Protein 9IZE (pdb70)

Secondary structure (DSSP, 8-state):
--EEE--SSTTTEEE-SSEEEEEEEEESSS--SEEEEEEEETTEEEEEE-EE-SS-SSTT-EEEEEEEE-SSS-SEEEEEEEEE-SS-EEEEETTEEESSPPPGGGSEEEESS--S-TTGGG--EEEE-GGGT---SS--SGGG---EEGGGTEE-EE--TTSPP-STTTTTEE----HHHHHHTHHHHHHHT--EEEEPP-EE-SSSS--S-SEEEEE-GGGTHHHHHHHHHHHHHHTT-EEEEEE--SB--TTSTTT-TT-TTS-SSTT-SS-TTGGGB-B-SSS-B-EETTEEEEEBBBTT-HHHHIIIIISTT-HHHHTTSTTT---EEEETTTTT-BBTTTTBTHHHHHHHHHHHHHHH-TT-EEEE--SS--HHHHHTTSSSEEB-IIIIIHHHHHHHHS--TTS------HHHHHHHHHHHHHTS-HHHHTT-EE-S--TTS--HHHHTGGGGGGHHHHHHHHHHSSSEEEEETTGGGT----STTTT-PPP--SGGGS-HHHHHHHHHHHHHHHH-THHHH-EEEEEEEETTEEEEEEEETTEEEEEEEE-SS-EEEE----GGG--S-EEEEESS-EEETTEEEE-SSEEEEEEE-

Solvent-accessible surface area: 23898 Å² total; per-residue (Å²): 149,27,87,15,28,2,7,12,9,22,58,1,26,126,100,92,165,110,79,0,21,0,7,0,11,0,26,34,162,88,46,3,91,154,4,12,0,41,1,16,54,81,93,117,114,48,77,38,111,15,102,141,43,114,139,47,47,36,122,64,6,21,2,16,78,2,81,4,60,22,82,82,26,106,60,31,11,27,0,0,0,42,0,26,32,113,116,114,78,31,8,15,3,39,59,128,66,40,210,158,78,23,52,99,58,50,16,13,8,3,11,32,89,36,102,15,2,120,27,0,10,60,17,8,0,0,0,0,1,3,0,5,0,2,54,2,146,99,131,18,93,90,51,58,47,84,83,104,12,91,41,40,49,75,75,4,59,58,16,51,65,129,83,116,27,67,72,130,34,29,26,3,16,1,2,4,0,6,0,22,0,0,16,74,60,6,95,33,0,52,112,0,20,5,45,0,0,0,0,0,4,2,9,16,2,18,3,3,41,2,27,5,4,41,40,4,75,116,1,11,64,11,1,17,12,55,54,0,0,73,111,0,8,108,31,0,96,129,82,62,10,58,0,0,1,3,1,5,2,0,4,0,0,3,14,9,46,25,2,5,87,54,93,143,57,84,8,1,0,36,84,42,84,124,10,106,71,71,104,16,6,28,67,34,147,166,71,70,30,68,38,71,113,63,126,49,30,15,1,8,0,11,0,161,15,84,85,0,29,81,41,0,19,45,11,142,73,1,0,0,27,40,0,3,77,79,87,15,21,0,4,0,1,2,4,3,10,0,71,57,4,0,16,30,17,29,52,145,72,11,56,143,0,0,38,14,0,12,129,7,0,45,121,48,59,104,55,0,0,0,0,0,17,5,55,34,54,0,44,115,44,0,35,56,80,7,3,9,0,1,1,11,2,84,2,0,1,7,0,0,1,0,0,0,10,64,14,26,83,71,88,76,126,44,198,18,45,0,77,64,0,5,63,61,1,26,52,6,39,3,7,6,1,7,36,1,16,15,16,3,0,0,3,5,2,0,1,41,2,4,0,1,55,39,36,7,46,110,52,62,57,33,15,54,3,0,0,4,0,2,0,0,4,6,2,0,0,1,2,1,0,0,15,0,3,10,13,52,10,101,54,65,26,66,0,16,71,20,0,24,60,76,103,88,125,38,56,39,119,10,21,66,10,3,34,106,0,6,135,17,4,164,75,13,68,0,0,31,56,0,2,2,49,26,43,49,26,85,81,50,5,0,0,0,0,1,0,40,99,166,59,15,0,1,0,1,0,0,34,13,142,65,45,118,11,110,16,122,141,18,13,1,25,80,41,143,10,45,93,66,89,23,34,71,2,50,46,135,125,31,46,0,64,2,47,50,65,15,9,0,0,8,26,22,174

Nearest PDB structures (foldseek):
  7vt9-assembly1_B  TM=9.942E-01  e=0.000E+00  Escherichia coli K-12
  2d0f-assembly1_A  TM=9.200E-01  e=4.282E-58  Thermoactinomyces vulgaris
  1izj-assembly1_A  TM=9.163E-01  e=3.820E-58  Thermoactinomyces vulgaris
  5zxg-assembly1_B  TM=8.926E-01  e=7.999E-39  Arthrobacter globiformis
  5zxg-assembly1_A  TM=9.063E-01  e=1.967E-37  Arthrobacter globiformis

InterPro domains:
  IPR004185 Glycoside hydrolase, family 13, N-terminal Ig-like domain [PF02903] (4-104)
  IPR004185 Glycoside hydrolase, family 13, N-terminal Ig-like domain [cd02857] (5-97)
  IPR006047 Glycosyl hydrolase family 13, catalytic domain [PF00128] (127-502)
  IPR006047 Glycosyl hydrolase family 13, catalytic domain [SM00642] (127-521)
  IPR013780 Glycosyl hydrolase, all-beta [G3DSA:2.60.40.1180] (524-602)
  IPR017069 Maltodextrin glucosidase [NF008051] (1-604)
  IPR017069 Maltodextrin glucosidase [PIRSF036918] (3-574)
  IPR017853 Glycoside hydrolase superfamily [SSF51445] (117-530)

Organism: NCBI:txid2058152

Sequence (605 aa):
MLKAWHLPVAPFIKEQQERLMITLWLSGDDLPPRVTLRAEEDNEELSLPMHRLRQAPHPGVVAWRGEINLVNGQPRRRYSFKLLWADRQLWFTPQEFNRFPPARLEQFAVDLPDSGPQWVADQVFYQIFPDRFARSQSREAEQDATYYHHAAGHDIVRKAWDEPLTAEAGGSTFYGGDLDGISEKLPYLKQLGVTALYLNPVFVAPSVHKYDTEDYRRVDPQFGGDAALLRLRHNTQKEGMMRLILDGVFNHSGDSHAWFDRHQRGSGGACHNADSPWRDWYNFSPEGVAHDWLGYASLPKLDYRSSTLIDEIYGGEDSVVRHWLKAPWSMDGWRLAVVHMLGEGGGARNNLRHIAGITQAAKLERPDAFVFGEHFGDARQWLQADVEDSAMNYRGFTFPLWGFLANTDISYDPQKIDAQTCMAWMDNYRAGLSHQQQLRMFNQLDSHDTARFKSLLGKDVARLPLAVVWLFSWPGVPCIYYGDEVGVDGNNDPFCRKPFPWDPALQDGDLLDLYKRMSSKLRKAHQALRYGGCQVIYAEDNVVVFVRVYKQQRVLVAINRGEACEVVIEDSPLLDVNGWQLKEGAGALHDGVLTLPAISASVWFSR

B-factor: mean 31.97, std 11.36, range [15.03, 82.4]

Radius of gyration: 25.46 Å; Cα contacts (8 Å, |Δi|>4): 1433; chains: 1; bounding box: 55×77×53 Å

Structure (mmCIF, N/CA/C/O backbone):
data_9IZE
#
_entry.id   9IZE
#
_cell.length_a   75.474
_cell.length_b   75.474
_cell.length_c   400.462
_cell.angle_alpha   90.000
_cell.angle_beta   90.000
_cell.angle_gamma   120.000
#
_symmetry.space_group_name_H-M   'P 65 2 2'
#
loop_
_entity.id
_entity.type
_entity.pdbx_description
1 polymer 'Maltodextrin glucosidase'
2 branched (2~{S},3~{R},4~{S},5~{R},6~{R})-5-[[(1~{S},4~{R},5~{S},6~{S})-3-(hydroxymethyl)-4,5,6-tris(oxidanyl)cyclohex-2-en-1-yl]amino]-6-methyl-oxane-2,3,4-triol-(1-4)-alpha-D-glucopyranose
3 water water
#
loop_
_atom_site.group_PDB
_atom_site.id
_atom_site.type_symbol
_atom_site.label_atom_id
_atom_site.label_alt_id
_atom_site.label_comp_id
_atom_site.label_asym_id
_atom_site.label_entity_id
_atom_site.label_seq_id
_atom_site.pdbx_PDB_ins_code
_atom_site.Cartn_x
_atom_site.Cartn_y
_atom_site.Cartn_z
_atom_site.occupancy
_atom_site.B_iso_or_equiv
_atom_site.auth_seq_id
_atom_site.auth_comp_id
_atom_site.auth_asym_id
_atom_site.auth_atom_id
_atom_site.pdbx_PDB_model_num
ATOM 1 N N . MET A 1 1 ? 17.81100 2.49600 26.04300 1.000 63.36000 1 MET A N 1
ATOM 2 C CA . MET A 1 1 ? 17.96300 3.81300 25.42800 1.000 58.39000 1 MET A CA 1
ATOM 3 C C . MET A 1 1 ? 19.09900 3.80800 24.40600 1.000 51.87000 1 MET A C 1
ATOM 4 O O . MET A 1 1 ? 18.88300 3.89900 23.19300 1.000 55.07000 1 MET A O 1
ATOM 6 N N . LEU A 1 2 ? 20.31200 3.70200 24.93200 1.000 46.19000 2 LEU A N 1
ATOM 7 C CA . LEU A 1 2 ? 21.51900 3.65200 24.12800 1.000 37.52000 2 LEU A CA 1
ATOM 8 C C . LEU A 1 2 ? 21.57400 2.35800 23.32400 1.000 31.96000 2 LEU A C 1
ATOM 9 O O . LEU A 1 2 ? 21.03400 1.33000 23.73400 1.000 31.85000 2 LEU A O 1
ATOM 14 N N . LYS A 1 3 ? 22.23800 2.41200 22.16900 1.000 30.31000 3 LYS A N 1
ATOM 15 C CA . LYS A 1 3 ? 22.47000 1.23300 21.34400 1.000 30.96000 3 LYS A CA 1
ATOM 16 C C . LYS A 1 3 ? 23.96000 1.09200 21.06300 1.000 26.65000 3 LYS A C 1
ATOM 17 O O . LYS A 1 3 ? 24.68800 2.08200 20.95400 1.000 29.41000 3 LYS A O 1
ATOM 23 N N . ALA A 1 4 ? 24.41500 -0.15600 20.95000 1.000 26.12000 4 ALA A N 1
ATOM 24 C CA . ALA A 1 4 ? 25.81600 -0.43700 20.66700 1.000 26.90000 4 ALA A CA 1
ATOM 25 C C . ALA A 1 4 ? 25.91300 -1.62300 19.71800 1.000 26.53000 4 ALA A C 1
ATOM 26 O O . ALA A 1 4 ? 25.05500 -2.51300 19.72900 1.000 26.14000 4 ALA A O 1
ATOM 28 N N . TRP A 1 5 ? 26.96700 -1.62400 18.89400 1.000 24.25000 5 TRP A N 1
ATOM 29 C CA . TRP A 1 5 ? 27.25900 -2.74000 18.00800 1.000 21.89000 5 TRP A CA 1
ATOM 30 C C . TRP A 1 5 ? 28.75300 -3.02200 18.00400 1.000 24.36000 5 TRP A C 1
ATOM 31 O O . T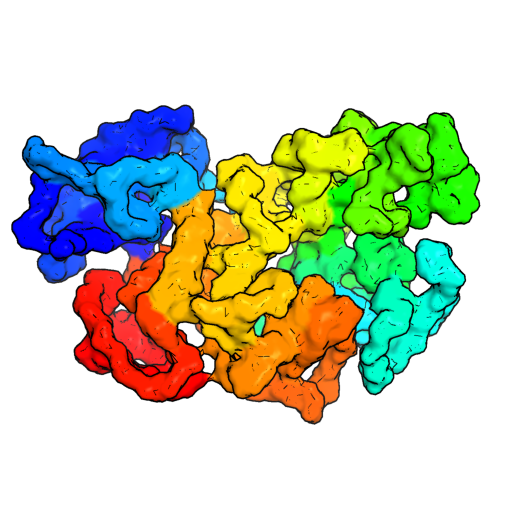RP A 1 5 ? 29.57600 -2.10500 17.92700 1.000 25.58000 5 TRP A O 1
ATOM 42 N N . HIS A 1 6 ? 29.09700 -4.30400 18.05800 1.000 21.92000 6 HIS A N 1
ATOM 43 C CA . HIS A 1 6 ? 30.46100 -4.73900 17.81300 1.000 20.27000 6 HIS A CA 1
ATOM 44 C C . HIS A 1 6 ? 30.45300 -6.24200 17.59400 1.000 23.18000 6 HIS A C 1
ATOM 45 O O . HIS A 1 6 ? 29.76700 -6.97000 18.31900 1.000 20.64000 6 HIS A O 1
ATOM 52 N N . LEU A 1 7 ? 31.22700 -6.69100 16.59900 1.000 22.77000 7 LEU A N 1
ATOM 53 C CA . LEU A 1 7 ? 31.48400 -8.09900 16.35000 1.000 20.46000 7 LEU A CA 1
ATOM 54 C C . LEU A 1 7 ? 32.97800 -8.26800 16.13100 1.000 20.97000 7 LEU A C 1
ATOM 55 O O . LEU A 1 7 ? 33.61800 -7.38000 15.56300 1.000 23.58000 7 LEU A O 1
ATOM 60 N N . PRO A 1 8 ? 33.56800 -9.38800 16.57700 1.000 22.54000 8 PRO A N 1
ATOM 61 C CA . PRO A 1 8 ? 35.02000 -9.57300 16.51500 1.000 22.77000 8 PRO A CA 1
ATOM 62 C C . PRO A 1 8 ? 35.55700 -9.90100 15.12100 1.000 24.06000 8 PRO A C 1
ATOM 63 O O . PRO A 1 8 ? 36.32600 -10.84100 14.92700 1.000 23.78000 8 PRO A O 1
ATOM 67 N N . VAL A 1 9 ? 35.16100 -9.09100 14.13800 1.000 23.99000 9 VAL A N 1
ATOM 68 C CA . VAL A 1 9 ? 35.46100 -9.36300 12.73600 1.000 24.05000 9 VAL A CA 1
ATOM 69 C C . VAL A 1 9 ? 35.45400 -8.02900 12.00000 1.000 27.46000 9 VAL A C 1
ATOM 70 O O . VAL A 1 9 ? 34.92500 -7.03000 12.49800 1.000 26.17000 9 VAL A O 1
ATOM 74 N N . ALA A 1 10 ? 36.06600 -7.99700 10.81300 1.000 25.26000 10 ALA A N 1
ATOM 75 C CA . ALA A 1 10 ? 35.87700 -6.83400 9.95700 1.000 23.54000 10 ALA A CA 1
ATOM 76 C C . ALA A 1 10 ? 34.38800 -6.67000 9.66600 1.000 23.45000 10 ALA A C 1
ATOM 77 O O . ALA A 1 10 ? 33.68600 -7.66300 9.43400 1.000 25.41000 10 ALA A O 1
ATOM 79 N N . PRO A 1 11 ? 33.87100 -5.44000 9.63300 1.000 22.48000 11 PRO A N 1
ATOM 80 C CA . PRO A 1 11 ? 34.57800 -4.15300 9.61700 1.000 27.20000 11 PRO A CA 1
ATOM 81 C C . PRO A 1 11 ? 34.95200 -3.61300 10.99100 1.000 30.47000 11 PRO A C 1
ATOM 82 O O . PRO A 1 11 ? 35.44900 -2.48900 11.08400 1.000 26.34000 11 PRO A O 1
ATOM 86 N N . PHE A 1 12 ? 34.73300 -4.36300 12.06800 1.000 26.95000 12 PHE A N 1
ATOM 87 C CA . PHE A 1 12 ? 34.95100 -3.81000 13.40200 1.000 26.51000 12 PHE A CA 1
ATOM 88 C C . PHE A 1 12 ? 36.37700 -3.95600 13.89800 1.000 29.57000 12 PHE A C 1
ATOM 89 O O . PHE A 1 12 ? 36.77000 -3.23500 14.82400 1.000 33.24000 12 PHE A O 1
ATOM 97 N N . ILE A 1 13 ? 37.14800 -4.88100 13.34500 1.000 24.89000 13 ILE A N 1
ATOM 98 C CA . ILE A 1 13 ? 38.53100 -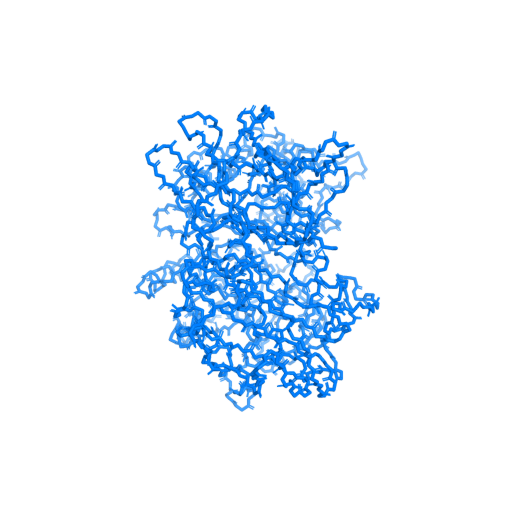5.06800 13.74900 1.000 30.10000 13 ILE A CA 1
ATOM 99 C C . ILE A 1 13 ? 39.38900 -5.08600 12.49600 1.000 30.00000 13 ILE A C 1
ATOM 100 O O . ILE A 1 13 ? 38.93400 -5.47700 11.41500 1.000 31.92000 13 ILE A O 1
ATOM 105 N N . LYS A 1 14 ? 40.64600 -4.67300 12.64600 1.000 28.41000 14 LYS A N 1
ATOM 106 C CA . LYS A 1 14 ? 41.58000 -4.72300 11.52900 1.000 32.36000 14 LYS A CA 1
ATOM 107 C C . LYS A 1 14 ? 42.99800 -4.75300 12.07500 1.000 35.85000 14 LYS A C 1
ATOM 108 O O . LYS A 1 14 ? 43.35200 -3.93400 12.92900 1.000 32.95000 14 LYS A O 1
ATOM 114 N N . GLU A 1 15 ? 43.79600 -5.70100 11.59200 1.000 31.16000 15 GLU A N 1
ATOM 115 C CA . GLU A 1 15 ? 45.19500 -5.82100 11.98000 1.000 35.04000 15 GLU A CA 1
ATOM 116 C C . GLU A 1 15 ? 46.05600 -4.98300 11.04700 1.000 42.58000 15 GLU A C 1
ATOM 117 O O . GLU A 1 15 ? 45.91400 -5.06600 9.82700 1.000 40.49000 15 GLU A O 1
ATOM 123 N N . GLN A 1 16 ? 46.95500 -4.18300 11.62000 1.000 47.15000 16 GLN A N 1
ATOM 124 C CA . GLN A 1 16 ? 47.67600 -3.18600 10.83300 1.000 46.25000 16 GLN A CA 1
ATOM 125 C C . GLN A 1 16 ? 48.95200 -2.82400 11.59200 1.000 50.82000 16 GLN A C 1
ATOM 126 O O . GLN A 1 16 ? 48.89000 -2.09500 12.58600 1.000 50.22000 16 GLN A O 1
ATOM 132 N N . GLN A 1 17 ? 50.09000 -3.34200 11.12000 1.000 49.32000 17 GLN A N 1
ATOM 133 C CA . GLN A 1 17 ? 51.41700 -3.03200 11.66300 1.000 51.69000 17 GLN A CA 1
ATOM 134 C C . GLN A 1 17 ? 51.48400 -3.31500 13.17000 1.000 52.13000 17 GLN A C 1
ATOM 135 O O . GLN A 1 17 ? 51.60400 -2.41300 14.00600 1.000 49.50000 17 GLN A O 1
ATOM 141 N N . GLU A 1 18 ? 51.40700 -4.60700 13.49100 1.000 48.00000 18 GLU A N 1
ATOM 142 C CA . GLU A 1 18 ? 51.50200 -5.10200 14.86400 1.000 46.72000 18 GLU A CA 1
ATOM 143 C C . GLU A 1 18 ? 50.46300 -4.47200 15.79200 1.000 41.26000 18 GLU A C 1
ATOM 144 O O . GLU A 1 18 ? 50.66200 -4.42400 17.01200 1.000 38.87000 18 GLU A O 1
ATOM 150 N N . ARG A 1 19 ? 49.35600 -3.98100 15.23700 1.000 37.73000 19 ARG A N 1
ATOM 151 C CA . ARG A 1 19 ? 48.28600 -3.36500 16.00600 1.000 40.30000 19 ARG A CA 1
ATOM 152 C C . ARG A 1 19 ? 46.94600 -3.95100 15.59300 1.000 37.51000 19 ARG A C 1
ATOM 153 O O . ARG A 1 19 ? 46.67800 -4.14200 14.40000 1.000 33.45000 19 ARG A O 1
ATOM 161 N N . LEU A 1 20 ? 46.10200 -4.22400 16.58500 1.000 32.15000 20 LEU A N 1
ATOM 162 C CA . LEU A 1 20 ? 44.72200 -4.63500 16.35800 1.000 33.73000 20 LEU A CA 1
ATOM 163 C C . LEU A 1 20 ? 43.81200 -3.43400 16.60600 1.000 32.14000 20 LEU A C 1
ATOM 164 O O . LEU A 1 20 ? 43.58500 -3.04400 17.75600 1.000 28.09000 20 LEU A O 1
ATOM 169 N N . MET A 1 21 ? 43.28800 -2.84500 15.53100 1.000 24.58000 21 MET A N 1
ATOM 170 C CA . MET A 1 21 ? 42.34500 -1.74100 15.65800 1.000 29.72000 21 MET A CA 1
ATOM 171 C C . MET A 1 21 ? 40.95400 -2.26800 15.96400 1.000 29.92000 21 MET A C 1
ATOM 172 O O . MET A 1 21 ? 40.45500 -3.15700 15.27100 1.000 27.57000 21 MET A O 1
ATOM 177 N N . ILE A 1 22 ? 40.32000 -1.69000 16.98100 1.000 29.25000 22 ILE A N 1
ATOM 178 C CA . ILE A 1 22 ? 39.02000 -2.12700 17.47300 1.000 26.02000 22 ILE A CA 1
ATOM 179 C C . ILE A 1 22 ? 38.05700 -0.95600 17.38600 1.000 27.82000 22 ILE A C 1
ATOM 180 O O . ILE A 1 22 ? 38.29700 0.09700 17.99400 1.000 27.85000 22 ILE A O 1
ATOM 185 N N . THR A 1 23 ? 36.94300 -1.15600 16.69300 1.000 22.11000 23 THR A N 1
ATOM 186 C CA . THR A 1 23 ? 35.95000 -0.11300 16.50900 1.000 25.20000 23 THR A CA 1
ATOM 187 C C . THR A 1 23 ? 34.65000 -0.52000 17.17700 1.000 25.32000 23 THR A C 1
ATOM 188 O O . THR A 1 23 ? 34.22500 -1.67800 17.08800 1.000 26.51000 23 THR A O 1
ATOM 192 N N . LEU A 1 24 ? 34.02800 0.44300 17.84400 1.000 22.82000 24 LEU A N 1
ATOM 193 C CA . LEU A 1 24 ? 32.73300 0.28200 18.47900 1.000 20.18000 24 LEU A CA 1
ATOM 194 C C . LEU A 1 24 ? 31.76700 1.28600 17.87700 1.000 23.74000 24 LEU A C 1
ATOM 195 O O . LEU A 1 24 ? 32.13400 2.43600 17.63300 1.000 28.95000 24 LEU A O 1
ATOM 200 N N . TRP A 1 25 ? 30.52700 0.85800 17.67100 1.000 28.59000 25 TRP A N 1
ATOM 201 C CA . TRP A 1 25 ? 29.45600 1.71100 17.17400 1.000 32.76000 25 TRP A CA 1
ATOM 202 C C . TRP A 1 25 ? 28.48800 2.00600 18.30800 1.000 30.17000 25 TRP A C 1
ATOM 203 O O . TRP A 1 25 ? 28.06500 1.08800 19.01900 1.000 30.15000 25 TRP A O 1
ATOM 214 N N . LEU A 1 26 ? 28.11000 3.27500 18.45000 1.000 29.55000 26 LEU A N 1
ATOM 215 C CA . LEU A 1 26 ? 27.13400 3.70000 19.44400 1.000 29.60000 26 LEU A CA 1
ATOM 216 C C . LEU A 1 26 ? 26.07300 4.56700 18.78800 1.000 31.46000 26 LEU A C 1
ATOM 217 O O . LEU A 1 26 ? 26.35100 5.27100 17.81500 1.000 37.84000 26 LEU A O 1
ATOM 222 N N . SER A 1 27 ? 24.86500 4.53800 19.34800 1.000 30.46000 27 SER A N 1
ATOM 223 C CA . SER A 1 27 ? 23.80500 5.42600 18.89000 1.000 35.56000 27 SER A CA 1
ATOM 224 C C . SER A 1 27 ? 22.85100 5.73100 20.03500 1.000 39.07000 27 SER A C 1
ATOM 225 O O . SER A 1 27 ? 22.46500 4.83400 20.78800 1.000 37.71000 27 SER A O 1
ATOM 228 N N . GLY A 1 28 ? 22.46000 6.99200 20.14300 1.000 37.41000 28 GLY A N 1
ATOM 229 C CA . GLY A 1 28 ? 21.49700 7.41200 21.14300 1.000 37.95000 28 GLY A CA 1
ATOM 230 C C . GLY A 1 28 ? 21.68500 8.87600 21.48900 1.000 33.61000 28 GLY A C 1
ATOM 231 O O . GLY A 1 28 ? 22.59000 9.55100 21.00100 1.000 38.35000 28 GLY A O 1
ATOM 232 N N . ASP A 1 29 ? 20.80000 9.35600 22.35700 1.000 38.23000 29 ASP A N 1
ATOM 233 C CA . ASP A 1 29 ? 20.79800 10.76400 22.72700 1.000 46.66000 29 ASP A CA 1
ATOM 234 C C . ASP A 1 29 ? 21.70900 11.08600 23.90200 1.000 45.69000 29 ASP A C 1
ATOM 235 O O . ASP A 1 29 ? 22.09300 12.25200 24.06400 1.000 48.01000 29 ASP A O 1
ATOM 240 N N . ASP A 1 30 ? 22.07800 10.09500 24.71100 1.000 43.41000 30 ASP A N 1
ATOM 241 C CA . ASP A 1 30 ? 22.94500 10.36700 25.85200 1.000 42.25000 30 ASP A CA 1
ATOM 242 C C . ASP A 1 30 ? 24.26800 9.62000 25.71800 1.000 42.20000 30 ASP A C 1
ATOM 243 O O . ASP A 1 30 ? 24.58000 8.74400 26.53100 1.000 35.53000 30 ASP A O 1
ATOM 248 N N . LEU A 1 31 ? 25.05300 9.96400 24.70600 1.000 35.12000 31 LEU A N 1
ATOM 249 C CA . LEU A 1 31 ? 26.23800 9.17700 24.39400 1.000 38.64000 31 LEU A CA 1
ATOM 250 C C . LEU A 1 31 ? 27.36000 9.46700 25.38900 1.000 39.31000 31 LEU A C 1
ATOM 251 O O . LEU A 1 31 ? 27.57000 10.62000 25.77200 1.000 38.76000 31 LEU A O 1
ATOM 256 N N . PRO A 1 32 ? 28.11000 8.44900 25.79700 1.000 37.51000 32 PRO A N 1
ATOM 257 C CA . PRO A 1 32 ? 29.18200 8.66300 26.77100 1.000 36.23000 32 PRO A CA 1
ATOM 258 C C . PRO A 1 32 ? 30.27300 9.53400 26.18100 1.000 35.65000 32 PRO A C 1
ATOM 259 O O . PRO A 1 32 ? 30.69800 9.32400 25.03200 1.000 30.28000 32 PRO A O 1
ATOM 263 N N . PRO A 1 33 ? 30.74600 10.53900 26.92600 1.000 32.75000 33 PRO A N 1
ATOM 264 C CA . PRO A 1 33 ? 31.82500 11.39400 26.40400 1.000 32.51000 33 PRO A CA 1
ATOM 265 C C . PRO A 1 33 ? 33.17500 10.70200 26.32700 1.000 28.62000 33 PRO A C 1
ATOM 266 O O . PRO A 1 33 ? 34.08100 11.22400 25.66800 1.000 30.37000 33 PRO A O 1
ATOM 270 N N . ARG A 1 34 ? 33.34500 9.54900 26.97000 1.000 28.53000 34 ARG A N 1
ATOM 271 C CA . ARG A 1 34 ? 34.58100 8.78600 26.89900 1.000 31.54000 34 ARG A CA 1
ATOM 272 C C . ARG A 1 34 ? 34.22900 7.30800 26.79800 1.000 25.39000 34 ARG A C 1
ATOM 273 O O . ARG A 1 34 ? 33.18700 6.87100 27.28900 1.000 25.24000 34 ARG A O 1
ATOM 281 N N . VAL A 1 35 ? 35.10200 6.54300 26.15400 1.000 24.87000 35 VAL A N 1
ATOM 282 C CA . VAL A 1 35 ? 34.95400 5.09400 26.08700 1.000 27.34000 35 VAL A CA 1
ATOM 283 C C . VAL A 1 35 ? 36.32900 4.47700 26.26100 1.000 23.52000 35 VAL A C 1
ATOM 284 O O . VAL A 1 35 ? 37.27300 4.84800 25.55800 1.000 27.76000 35 VAL A O 1
ATOM 288 N N . THR A 1 36 ? 36.44600 3.55200 27.21400 1.000 25.92000 36 THR A N 1
ATOM 289 C CA . THR A 1 36 ? 37.67600 2.80700 27.42800 1.000 23.29000 36 THR A CA 1
ATOM 290 C C . THR A 1 36 ? 37.57900 1.43800 26.77400 1.000 21.67000 36 THR A C 1
ATOM 291 O O . THR A 1 36 ? 36.61300 0.70300 27.01000 1.000 24.99000 36 THR A O 1
ATOM 295 N N . LEU A 1 37 ? 38.59800 1.09300 25.99200 1.000 22.71000 37 LEU A N 1
ATOM 296 C CA . LEU A 1 37 ? 38.79900 -0.26900 25.51300 1.000 24.60000 37 LEU A CA 1
ATOM 297 C C . LEU A 1 37 ? 39.47200 -1.06300 26.62300 1.000 23.02000 37 LEU A C 1
ATOM 298 O O . LEU A 1 37 ? 40.65900 -0.86400 26.90600 1.000 24.96000 37 LEU A O 1
ATOM 303 N N . ARG A 1 38 ? 38.71400 -1.92900 27.28000 1.000 25.02000 38 ARG A N 1
ATOM 304 C CA . ARG A 1 38 ? 39.29000 -2.81400 28.29000 1.000 23.44000 38 ARG A CA 1
ATOM 305 C C . ARG A 1 38 ? 39.90300 -4.00400 27.56800 1.000 27.34000 38 ARG A C 1
ATOM 306 O O . ARG A 1 38 ? 39.19400 -4.79800 26.93800 1.000 29.66000 38 ARG A O 1
ATOM 314 N N . ALA A 1 39 ? 41.21200 -4.10500 27.60600 1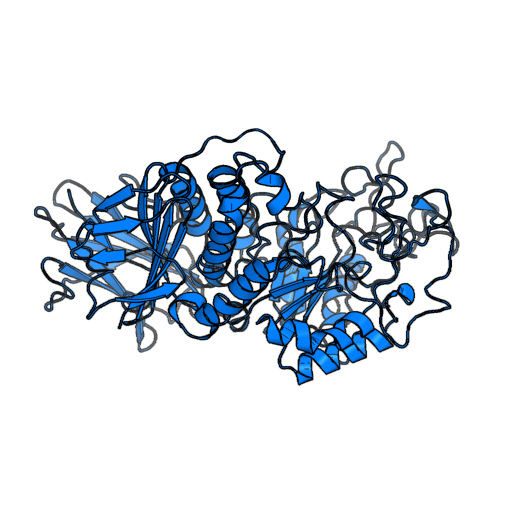.000 22.44000 39 ALA A N 1
ATOM 315 C CA . ALA A 1 39 ? 41.89800 -5.18700 26.93700 1.000 26.54000 39 ALA A CA 1
ATOM 316 C C . ALA A 1 39 ? 42.73700 -5.90100 27.97600 1.000 27.11000 39 ALA A C 1
ATOM 317 O O . ALA A 1 39 ? 42.59900 -5.67300 29.18500 1.000 31.15000 39 ALA A O 1
ATOM 319 N N . GLU A 1 40 ? 43.60000 -6.78000 27.50300 1.000 25.99000 40 GLU A N 1
ATOM 320 C CA . GLU A 1 40 ? 44.33600 -7.65800 28.39000 1.000 23.94000 40 GLU A CA 1
ATOM 321 C C . GLU A 1 40 ? 45.67100 -7.96200 27.74200 1.000 29.57000 40 GLU A C 1
ATOM 322 O O . GLU A 1 40 ? 45.73400 -8.15200 26.52400 1.000 27.37000 40 GLU A O 1
ATOM 328 N N . GLU A 1 41 ? 46.73300 -7.97500 28.54300 1.000 23.26000 41 GLU A N 1
ATOM 329 C CA . GLU A 1 41 ? 48.04700 -8.39600 28.06700 1.000 28.60000 41 GLU A CA 1
ATOM 330 C C . GLU A 1 41 ? 48.69300 -9.26800 29.12500 1.000 28.44000 41 GLU A C 1
ATOM 331 O O . GLU A 1 41 ? 48.93700 -8.81100 30.24800 1.000 26.69000 41 GLU A O 1
ATOM 337 N N . ASP A 1 42 ? 48.98200 -10.51200 28.75200 1.000 29.32000 42 ASP A N 1
ATOM 338 C CA . ASP A 1 42 ? 49.47200 -11.51600 29.69300 1.000 32.52000 42 ASP A CA 1
ATOM 339 C C . ASP A 1 42 ? 48.62100 -11.52600 30.95800 1.000 28.39000 42 ASP A C 1
ATOM 340 O O . ASP A 1 42 ? 49.13100 -11.56600 32.08300 1.000 26.95000 42 ASP A O 1
ATOM 345 N N . ASN A 1 43 ? 47.30300 -11.46800 30.76100 1.000 25.43000 43 ASN A N 1
ATOM 346 C CA . ASN A 1 43 ? 46.25800 -11.55200 31.78600 1.000 27.25000 43 ASN A CA 1
ATOM 347 C C . ASN A 1 43 ? 46.12500 -10.26700 32.61300 1.000 24.87000 43 ASN A C 1
ATOM 348 O O . ASN A 1 43 ? 45.19500 -10.17400 33.42800 1.000 26.65000 43 ASN A O 1
ATOM 353 N N . GLU A 1 44 ? 46.98500 -9.26600 32.41500 1.000 23.34000 44 GLU A N 1
ATOM 354 C CA . GLU A 1 44 ? 46.83400 -7.97900 33.08600 1.000 25.60000 44 GLU A CA 1
ATOM 355 C C . GLU A 1 44 ? 45.78400 -7.13100 32.37600 1.000 25.71000 44 GLU A C 1
ATOM 356 O O . GLU A 1 44 ? 45.85000 -6.93700 31.15200 1.000 24.65000 44 GLU A O 1
ATOM 362 N N . GLU A 1 45 ? 44.80400 -6.64000 33.13900 1.000 23.11000 45 GLU A N 1
ATOM 363 C CA . GLU A 1 45 ? 43.77400 -5.77400 32.57300 1.000 23.35000 45 GLU A CA 1
ATOM 364 C C . GLU A 1 45 ? 44.36400 -4.42400 32.16200 1.000 29.47000 45 GLU A C 1
ATOM 365 O O . GLU A 1 45 ? 45.12300 -3.80000 32.91500 1.000 24.10000 45 GLU A O 1
ATOM 371 N N . LEU A 1 46 ? 43.99700 -3.97000 30.96700 1.000 28.28000 46 LEU A N 1
ATOM 372 C CA . LEU A 1 46 ? 44.50400 -2.73900 30.37500 1.000 25.96000 46 LEU A CA 1
ATOM 373 C C . LEU A 1 46 ? 43.35200 -1.77600 30.14500 1.000 25.76000 46 LEU A C 1
ATOM 374 O O . LEU A 1 46 ? 42.25500 -2.19200 29.76700 1.000 26.29000 46 LEU A O 1
ATOM 379 N N . SER A 1 47 ? 43.59800 -0.48700 30.37400 1.000 24.94000 47 SER A N 1
ATOM 380 C CA . SER A 1 47 ? 42.64800 0.57300 30.04600 1.000 22.22000 47 SER A CA 1
ATOM 381 C C . SER A 1 47 ? 43.21400 1.33400 28.85600 1.000 29.64000 47 SER A C 1
ATOM 382 O O . SER A 1 47 ? 44.08900 2.18500 29.01400 1.000 32.59000 47 SER A O 1
ATOM 385 N N . LEU A 1 48 ? 42.73700 1.00700 27.67300 1.000 28.59000 48 LEU A N 1
ATOM 386 C CA . LEU A 1 48 ? 43.21200 1.66100 26.45700 1.000 25.79000 48 LEU A CA 1
ATOM 387 C C . LEU A 1 48 ? 42.24000 2.75000 26.04400 1.000 30.63000 48 LEU A C 1
ATOM 388 O O . LEU A 1 48 ? 41.03000 2.49500 25.96100 1.000 29.91000 48 LEU A O 1
ATOM 393 N N . PRO A 1 49 ? 42.71200 3.96500 25.78800 1.000 30.72000 49 PRO A N 1
ATOM 394 C CA . PRO A 1 49 ? 41.79200 5.03400 25.39500 1.000 32.28000 49 PRO A CA 1
ATOM 395 C C . PRO A 1 49 ? 41.26400 4.80800 23.98600 1.000 28.60000 49 PRO A C 1
ATOM 396 O O . PRO A 1 49 ? 41.97500 4.30400 23.10800 1.000 36.50000 49 PRO A O 1
ATOM 400 N N . MET A 1 50 ? 40.00400 5.18100 23.77900 1.000 26.15000 50 MET A N 1
ATOM 401 C CA . MET A 1 50 ? 39.38300 5.18000 22.46100 1.000 29.26000 50 MET A CA 1
ATOM 402 C C . MET A 1 50 ? 39.08800 6.61400 22.03700 1.000 36.97000 50 MET A C 1
ATOM 403 O O . MET A 1 50 ? 38.75100 7.46500 22.86400 1.000 32.28000 50 MET A O 1
ATOM 408 N N . HIS A 1 51 ? 39.20600 6.88100 20.73500 1.000 34.07000 51 HIS A N 1
ATOM 409 C CA . HIS A 1 51 ? 38.91500 8.21000 20.22700 1.000 37.61000 51 HIS A CA 1
ATOM 410 C C . HIS A 1 51 ? 37.72700 8.16700 19.27600 1.000 33.79000 51 HIS A C 1
ATOM 411 O O . HIS A 1 51 ? 37.50500 7.18300 18.56300 1.000 34.60000 51 HIS A O 1
ATOM 418 N N . ARG A 1 52 ? 36.95200 9.24300 19.30300 1.000 31.39000 52 ARG A N 1
ATOM 419 C CA . ARG A 1 52 ? 35.79600 9.38100 18.43200 1.000 36.95000 52 ARG A CA 1
ATOM 420 C C . ARG A 1 52 ? 36.25900 9.57500 16.99500 1.000 37.92000 52 ARG A C 1
ATOM 421 O O . ARG A 1 52 ? 37.11600 10.42200 16.72200 1.000 37.46000 52 ARG A O 1
ATOM 429 N N . LEU A 1 53 ? 35.71200 8.78200 16.07900 1.000 40.83000 53 LEU A N 1
ATOM 430 C CA . LEU A 1 53 ? 36.06000 8.92300 14.67200 1.000 36.02000 53 LEU A CA 1
ATOM 431 C C . LEU A 1 53 ? 35.23900 10.03600 14.03800 1.000 37.79000 53 LEU A C 1
ATOM 432 O O . LEU A 1 53 ? 34.06800 10.24600 14.37300 1.000 38.19000 53 LEU A O 1
ATOM 437 N N . ARG A 1 54 ? 35.87100 10.75500 13.10700 1.000 51.29000 54 ARG A N 1
ATOM 438 C CA . ARG A 1 54 ? 35.19500 11.86100 12.43400 1.000 48.10000 54 ARG A CA 1
ATOM 439 C C . ARG A 1 54 ? 34.03300 11.35700 11.58400 1.000 44.48000 54 ARG A C 1
ATOM 440 O O . ARG A 1 54 ? 32.90200 11.83900 11.71100 1.000 45.55000 54 ARG A O 1
ATOM 442 N N . GLN A 1 55 ? 34.29000 10.36500 10.73200 1.000 44.53000 55 GLN A N 1
ATOM 443 C CA . GLN A 1 55 ? 33.28900 9.86200 9.79600 1.000 47.46000 55 GLN A CA 1
ATOM 444 C C . GLN A 1 55 ? 32.30200 8.93900 10.50100 1.000 42.27000 55 GLN A C 1
ATOM 445 O O . GLN A 1 55 ? 32.70100 7.92600 11.08500 1.000 41.72000 55 GLN A O 1
ATOM 451 N N . ALA A 1 56 ? 31.02000 9.27400 10.42800 1.000 35.56000 56 ALA A N 1
ATOM 452 C CA . ALA A 1 56 ? 29.97800 8.36900 10.90400 1.000 35.29000 56 ALA A CA 1
ATOM 453 C C . ALA A 1 56 ? 29.90500 7.14400 9.99900 1.000 45.93000 56 ALA A C 1
ATOM 454 O O . ALA A 1 56 ? 29.62500 7.29000 8.80000 1.000 43.70000 56 ALA A O 1
ATOM 456 N N . PRO A 1 57 ? 30.13500 5.93000 10.51200 1.000 42.95000 57 PRO A N 1
ATOM 457 C CA . PRO A 1 57 ? 30.06700 4.75500 9.62800 1.000 43.87000 57 PRO A CA 1
ATOM 458 C C . PRO A 1 57 ? 28.69200 4.55900 9.01700 1.000 38.36000 57 PRO A C 1
ATOM 459 O O . PRO A 1 57 ? 28.59400 4.08400 7.88100 1.000 44.65000 57 PRO A O 1
ATOM 463 N N . HIS A 1 58 ? 27.63400 4.91700 9.73500 1.000 37.27000 58 HIS A N 1
ATOM 464 C CA . HIS A 1 58 ? 26.26800 4.82400 9.24600 1.000 38.49000 58 HIS A CA 1
ATOM 465 C C . HIS A 1 58 ? 25.47300 5.96000 9.86500 1.000 47.78000 58 HIS A C 1
ATOM 466 O O . HIS A 1 58 ? 25.91000 6.55600 10.85900 1.000 41.78000 58 HIS A O 1
ATOM 473 N N . PRO A 1 59 ? 24.33200 6.32200 9.28200 1.000 46.54000 59 PRO A N 1
ATOM 474 C CA . PRO A 1 59 ? 23.55300 7.44500 9.81600 1.000 48.73000 59 PRO A CA 1
ATOM 475 C C . PRO A 1 59 ? 23.22500 7.27600 11.29100 1.000 45.74000 59 PRO A C 1
ATOM 476 O O . PRO A 1 59 ? 22.80100 6.20600 11.73200 1.000 46.78000 59 PRO A O 1
ATOM 480 N N . GLY A 1 60 ? 23.41400 8.35400 12.05300 1.000 50.06000 60 GLY A N 1
ATOM 481 C CA . GLY A 1 60 ? 23.07600 8.37100 13.46300 1.000 42.99000 60 GLY A CA 1
ATOM 482 C C . GLY A 1 60 ? 23.93500 7.49500 14.34500 1.000 39.32000 60 GLY A C 1
ATOM 483 O O . GLY A 1 60 ? 23.57600 7.26200 15.50400 1.000 41.84000 60 GLY A O 1
ATOM 484 N N . VAL A 1 61 ? 25.06200 7.00500 13.84200 1.000 41.12000 61 VAL A N 1
ATOM 485 C CA . VAL A 1 61 ? 25.92700 6.10200 14.58700 1.000 44.45000 61 VAL A CA 1
ATOM 486 C C . VAL A 1 61 ? 27.29200 6.75300 14.73800 1.000 41.99000 61 VAL A C 1
ATOM 487 O O . VAL A 1 61 ? 27.85700 7.26900 13.76500 1.000 35.40000 61 VAL A O 1
ATOM 491 N N . VAL A 1 62 ? 27.80300 6.74900 15.96900 1.000 36.08000 62 VAL A N 1
ATOM 492 C CA . VAL A 1 62 ? 29.12100 7.26800 16.29800 1.000 30.86000 62 VAL A CA 1
ATOM 493 C C . VAL A 1 62 ? 30.07400 6.09300 16.43200 1.000 33.93000 62 VAL A C 1
ATOM 494 O O . VAL A 1 62 ? 29.71000 5.04500 16.98200 1.000 35.03000 62 VAL A O 1
ATOM 498 N N . ALA A 1 63 ? 31.29400 6.26000 15.93800 1.000 31.93000 63 ALA A N 1
ATOM 499 C CA . ALA A 1 63 ? 32.29900 5.21000 15.97400 1.000 36.55000 63 ALA A CA 1
ATOM 500 C C . ALA A 1 63 ? 33.44900 5.60900 16.88800 1.000 37.78000 63 ALA A C 1
ATOM 501 O O . ALA A 1 63 ? 33.97900 6.72100 16.77600 1.000 32.40000 63 ALA A O 1
ATOM 503 N N . TRP A 1 64 ? 33.83000 4.69500 17.78000 1.000 33.44000 64 TRP A N 1
ATOM 504 C CA . TRP A 1 64 ? 34.99300 4.83900 18.64500 1.000 31.03000 64 TRP A CA 1
ATOM 505 C C . TRP A 1 64 ? 36.03800 3.80400 18.25400 1.000 30.50000 64 TRP A C 1
ATOM 506 O O . TRP A 1 64 ? 35.69500 2.67000 17.90200 1.000 31.64000 64 TRP A O 1
ATOM 517 N N . ARG A 1 65 ? 37.31200 4.17800 18.33600 1.000 30.68000 65 ARG A N 1
ATOM 518 C CA . ARG A 1 65 ? 38.38700 3.29400 17.90600 1.000 34.03000 65 ARG A CA 1
ATOM 519 C C . ARG A 1 65 ? 39.51900 3.25600 18.92200 1.000 35.18000 65 ARG A C 1
ATOM 520 O O . ARG A 1 65 ? 39.92800 4.29300 19.46000 1.000 34.87000 65 ARG A O 1
ATOM 528 N N . GLY A 1 66 ? 40.02600 2.04400 19.16600 1.000 30.69000 66 GLY A N 1
ATOM 529 C CA . GLY A 1 66 ? 41.20400 1.83200 19.97800 1.000 28.42000 66 GLY A CA 1
ATOM 530 C C . GLY A 1 66 ? 42.11600 0.80700 19.33300 1.000 27.96000 66 GLY A C 1
ATOM 531 O O . GLY A 1 66 ? 41.81700 0.26700 18.26500 1.000 32.28000 66 GLY A O 1
ATOM 532 N N . GLU A 1 67 ? 43.23600 0.55000 19.99600 1.000 27.24000 67 GLU A N 1
ATOM 533 C CA . GLU A 1 67 ? 44.29300 -0.28200 19.43500 1.000 32.48000 67 GLU A CA 1
ATOM 534 C C . GLU A 1 67 ? 44.87100 -1.19800 20.50000 1.000 32.34000 67 GLU A C 1
ATOM 535 O O . GLU A 1 67 ? 45.29100 -0.72500 21.55700 1.000 32.94000 67 GLU A O 1
ATOM 541 N N . ILE A 1 68 ? 44.94800 -2.48900 20.19900 1.000 24.37000 68 ILE A N 1
ATOM 542 C CA . ILE A 1 68 ? 45.66700 -3.44500 21.02900 1.000 31.78000 68 ILE A CA 1
ATOM 543 C C . ILE A 1 68 ? 47.04700 -3.65900 20.42700 1.000 30.92000 68 ILE A C 1
ATOM 544 O O . ILE A 1 68 ? 47.17300 -3.97000 19.23600 1.000 31.94000 68 ILE A O 1
ATOM 549 N N . ASN A 1 69 ? 48.08300 -3.47900 21.24400 1.000 29.54000 69 ASN A N 1
ATOM 550 C CA . ASN A 1 69 ? 49.44700 -3.74800 20.80700 1.000 33.43000 69 ASN A CA 1
ATOM 551 C C . ASN A 1 69 ? 49.66200 -5.25400 20.71900 1.000 36.20000 69 ASN A C 1
ATOM 552 O O . ASN A 1 69 ? 49.47000 -5.97700 21.70400 1.000 33.63000 69 ASN A O 1
ATOM 557 N N . LEU A 1 70 ? 50.07700 -5.72300 19.54600 1.000 31.53000 70 LEU A N 1
ATOM 558 C CA . LEU A 1 70 ? 50.19300 -7.14900 19.28500 1.000 35.42000 70 LEU A CA 1
ATOM 559 C C . LEU A 1 70 ? 51.59700 -7.70000 19.50000 1.000 37.89000 70 LEU A C 1
ATOM 560 O O . LEU A 1 70 ? 51.76600 -8.92600 19.50400 1.000 36.39000 70 LEU A O 1
ATOM 565 N N . VAL A 1 71 ? 52.60800 -6.84500 19.68400 1.000 37.73000 71 VAL A N 1
ATOM 566 C CA . VAL A 1 71 ? 53.96800 -7.37500 19.76400 1.000 41.17000 71 VAL A CA 1
ATOM 567 C C . VAL A 1 71 ? 54.14900 -8.18500 21.04200 1.000 36.26000 71 VAL A C 1
ATOM 568 O O . VAL A 1 71 ? 54.90500 -9.16100 21.06300 1.000 42.13000 71 VAL A O 1
ATOM 572 N N . ASN A 1 72 ? 53.43900 -7.83000 22.10500 1.000 33.43000 72 ASN A N 1
ATOM 573 C CA . ASN A 1 72 ? 53.51200 -8.54800 23.36700 1.000 36.26000 72 ASN A CA 1
ATOM 574 C C . ASN A 1 72 ? 52.15800 -9.17200 23.68700 1.000 34.38000 72 ASN A C 1
ATOM 575 O O . ASN A 1 72 ? 51.13600 -8.85200 23.07700 1.000 34.49000 72 ASN A O 1
ATOM 580 N N . GLY A 1 73 ? 52.16400 -10.06800 24.66500 1.000 32.21000 73 GLY A N 1
ATOM 581 C CA . GLY A 1 73 ? 50.95400 -10.73000 25.11300 1.000 34.17000 73 GLY A CA 1
ATOM 582 C C . GLY A 1 73 ? 50.77900 -12.09500 24.47800 1.000 29.83000 73 GLY A C 1
ATOM 583 O O . GLY A 1 73 ? 51.55500 -12.53700 23.62500 1.000 36.65000 73 GLY A O 1
ATOM 584 N N . GLN A 1 74 ? 49.73300 -12.76200 24.91300 1.000 29.81000 74 GLN A N 1
ATOM 585 C CA . GLN A 1 74 ? 49.35900 -14.07100 24.40800 1.000 25.41000 74 GLN A CA 1
ATOM 586 C C . GLN A 1 74 ? 48.48000 -13.92300 23.17900 1.000 22.64000 74 GLN A C 1
ATOM 587 O O . GLN A 1 74 ? 47.86100 -12.87600 22.97200 1.000 23.01000 74 GLN A O 1
ATOM 593 N N . PRO A 1 75 ? 48.40300 -14.97100 22.35000 1.000 21.90000 75 PRO A N 1
ATOM 594 C CA . PRO A 1 75 ? 47.64000 -14.85900 21.09500 1.000 24.17000 75 PRO A CA 1
ATOM 595 C C . PRO A 1 75 ? 46.17000 -14.51100 21.27500 1.000 24.04000 75 PRO A C 1
ATOM 596 O O . PRO A 1 75 ? 45.62700 -13.76000 20.45400 1.000 23.70000 75 PRO A O 1
ATOM 600 N N . ARG A 1 76 ? 45.49800 -15.02300 22.31500 1.000 22.69000 76 ARG A N 1
ATOM 601 C CA . ARG A 1 76 ? 44.07800 -14.72500 22.49500 1.000 19.93000 76 ARG A CA 1
ATOM 602 C C . ARG A 1 76 ? 43.93800 -13.31900 23.06300 1.000 24.07000 76 ARG A C 1
ATOM 603 O O . ARG A 1 76 ? 44.35500 -13.05500 24.19400 1.000 22.60000 76 ARG A O 1
ATOM 611 N N . ARG A 1 77 ? 43.33900 -12.42000 22.28200 1.000 19.88000 77 ARG A N 1
ATOM 612 C CA . ARG A 1 77 ? 43.16800 -11.02000 22.65900 1.000 18.56000 77 ARG A CA 1
ATOM 613 C C . ARG A 1 77 ? 41.74000 -10.82700 23.15200 1.000 21.87000 77 ARG A C 1
ATOM 614 O O . ARG A 1 77 ? 40.80200 -10.80000 22.35200 1.000 19.74000 77 ARG A O 1
ATOM 622 N N . ARG A 1 78 ? 41.57400 -10.69000 24.47300 1.000 20.16000 78 ARG A N 1
ATOM 623 C CA . ARG A 1 78 ? 40.27100 -10.48800 25.09700 1.000 22.84000 78 ARG A CA 1
ATOM 624 C C . ARG A 1 78 ? 40.00800 -9.00800 25.33300 1.000 23.89000 78 ARG A C 1
ATOM 625 O O . ARG A 1 78 ? 40.90200 -8.27300 25.76800 1.000 24.39000 78 ARG A O 1
ATOM 633 N N . TYR A 1 79 ? 38.76600 -8.58200 25.10100 1.000 20.24000 79 TYR A N 1
ATOM 634 C CA . TYR A 1 79 ? 38.44700 -7.17200 25.26800 1.000 21.61000 79 TYR A CA 1
ATOM 635 C C . TYR A 1 79 ? 36.94700 -6.97800 25.42700 1.000 19.51000 79 TYR A C 1
ATOM 636 O O . TYR A 1 79 ? 36.13600 -7.81900 25.02800 1.000 23.71000 79 TYR A O 1
ATOM 645 N N . SER A 1 80 ? 36.60000 -5.84800 26.04500 1.000 19.22000 80 SER A N 1
ATOM 646 C CA . SER A 1 80 ? 35.23200 -5.36200 26.14300 1.000 19.90000 80 SER A CA 1
ATOM 647 C C . SER A 1 80 ? 35.29300 -3.83900 26.18900 1.000 21.35000 80 SER A C 1
ATOM 648 O O . SER A 1 80 ? 36.37400 -3.24200 26.16300 1.000 22.23000 80 SER A O 1
ATOM 651 N N . PHE A 1 81 ? 34.13000 -3.20500 26.25700 1.000 19.84000 81 PHE A N 1
ATOM 652 C CA . PHE A 1 81 ? 34.06100 -1.75400 26.17200 1.000 26.53000 81 PHE A CA 1
ATOM 653 C C . PHE A 1 81 ? 33.44400 -1.15900 27.43000 1.000 23.55000 81 PHE A C 1
ATOM 654 O O . PHE A 1 81 ? 32.36400 -1.57400 27.86600 1.000 24.12000 81 PHE A O 1
ATOM 662 N N . LYS A 1 82 ? 34.10900 -0.15300 27.97300 1.000 21.95000 82 LYS A N 1
ATOM 663 C CA . LYS A 1 82 ? 33.69800 0.49600 29.21500 1.000 21.35000 82 LYS A CA 1
ATOM 664 C C . LYS A 1 82 ? 33.24000 1.91000 28.86100 1.000 22.28000 82 LYS A C 1
ATOM 665 O O . LYS A 1 82 ? 34.06500 2.80900 28.67800 1.000 25.32000 82 LYS A O 1
ATOM 671 N N . LEU A 1 83 ? 31.92700 2.10100 28.77400 1.000 22.86000 83 LEU A N 1
ATOM 672 C CA . LEU A 1 83 ? 31.35900 3.40400 28.44800 1.000 28.65000 83 LEU A CA 1
ATOM 673 C C . LEU A 1 83 ? 31.35300 4.26700 29.70700 1.000 24.05000 83 LEU A C 1
ATOM 674 O O . LEU A 1 83 ? 30.94900 3.80300 30.77300 1.000 27.77000 83 LEU A O 1
ATOM 679 N N . LEU A 1 84 ? 31.79700 5.51700 29.58700 1.000 27.72000 84 LEU A N 1
ATOM 680 C CA . LEU A 1 84 ? 32.03600 6.36700 30.75200 1.000 30.51000 84 LEU A CA 1
ATOM 681 C C . LEU A 1 84 ? 31.29100 7.68800 30.61100 1.000 30.72000 84 LEU A C 1
ATOM 682 O O . LEU A 1 84 ? 31.51100 8.43500 29.65000 1.000 27.77000 84 LEU A O 1
ATOM 687 N N . TRP A 1 85 ? 30.40500 7.96900 31.56400 1.000 31.20000 85 TRP A N 1
ATOM 688 C CA . TRP A 1 85 ? 29.80500 9.28300 31.75300 1.000 30.83000 85 TRP A CA 1
ATOM 689 C C . TRP A 1 85 ? 30.42300 9.93600 32.98600 1.000 34.68000 85 TRP A C 1
ATOM 690 O O . TRP A 1 85 ? 31.28200 9.35800 33.65900 1.000 31.25000 85 TRP A O 1
ATOM 701 N N . ALA A 1 86 ? 29.96200 11.15100 33.29100 1.000 32.21000 86 ALA A N 1
ATOM 702 C CA . ALA A 1 86 ? 30.51800 11.87800 34.43000 1.000 36.56000 86 ALA A CA 1
ATOM 703 C C . ALA A 1 86 ? 30.24400 11.16700 35.74600 1.000 33.79000 86 ALA A C 1
ATOM 704 O O . ALA A 1 86 ? 31.05800 11.25000 36.67500 1.000 32.33000 86 ALA A O 1
ATOM 706 N N . ASP A 1 87 ? 29.11300 10.47300 35.85400 1.000 31.14000 87 ASP A N 1
ATOM 707 C CA . ASP A 1 87 ? 28.70200 9.88100 37.11800 1.000 33.53000 87 ASP A CA 1
ATOM 708 C C . ASP A 1 87 ? 28.57400 8.36500 37.07700 1.000 32.28000 87 ASP A C 1
ATOM 709 O O . ASP A 1 87 ? 28.22400 7.76600 38.09900 1.000 30.88000 87 ASP A O 1
ATOM 714 N N . ARG A 1 88 ? 28.82300 7.71800 35.94000 1.000 33.56000 88 ARG A N 1
ATOM 715 C CA . ARG A 1 88 ? 28.43700 6.31900 35.83300 1.000 28.03000 88 ARG A CA 1
ATOM 716 C C . ARG A 1 88 ? 29.18900 5.66400 34.68600 1.000 30.77000 88 ARG A C 1
ATOM 717 O O . ARG A 1 88 ? 29.92700 6.31400 33.93900 1.000 27.25000 88 ARG A O 1
ATOM 725 N N . GLN A 1 89 ? 29.02000 4.34600 34.58600 1.000 30.87000 89 GLN A N 1
ATOM 726 C CA . GLN A 1 89 ? 29.65600 3.56700 33.53900 1.000 25.30000 89 GLN A CA 1
ATOM 727 C C . GLN A 1 89 ? 28.70900 2.46800 33.09800 1.000 23.32000 89 GLN A C 1
ATOM 728 O O . GLN A 1 89 ? 27.72100 2.15600 33.76900 1.000 23.85000 89 GLN A O 1
ATOM 734 N N . LEU A 1 90 ? 29.01400 1.90800 31.93000 1.000 25.86000 90 LEU A N 1
ATOM 735 C CA . LEU A 1 90 ? 28.24500 0.78800 31.41900 1.000 26.21000 90 LEU A CA 1
ATOM 736 C C . LEU A 1 90 ? 29.13500 0.00400 30.47500 1.000 23.95000 90 LEU A C 1
ATOM 737 O O . LEU A 1 90 ? 29.90000 0.59000 29.70500 1.000 24.29000 90 LEU A O 1
ATOM 742 N N . TRP A 1 91 ? 29.04900 -1.31900 30.56800 1.000 22.53000 91 TRP A N 1
ATOM 743 C CA . TRP A 1 91 ? 29.90100 -2.21500 29.81100 1.000 20.39000 91 TRP A CA 1
ATOM 744 C C . TRP A 1 91 ? 29.14000 -2.72100 28.59400 1.000 19.06000 91 TRP A C 1
ATOM 745 O O . TRP A 1 91 ? 27.93600 -2.96700 28.66900 1.000 22.92000 91 TRP A O 1
ATOM 756 N N . PHE A 1 92 ? 29.84200 -2.87600 27.48100 1.000 22.68000 92 PHE A N 1
ATOM 757 C CA . PHE A 1 92 ? 29.26900 -3.54100 26.31500 1.000 21.65000 92 PHE A CA 1
ATOM 758 C C . PHE A 1 92 ? 30.09200 -4.77900 26.00600 1.000 22.53000 92 PHE A C 1
ATOM 759 O O . PHE A 1 92 ? 31.32500 -4.71000 25.92200 1.000 19.77000 92 PHE A O 1
ATOM 767 N N . THR A 1 93 ? 29.39200 -5.91700 25.87600 1.000 19.80000 93 THR A N 1
ATOM 768 C CA . THR A 1 93 ? 29.94100 -7.26800 25.89900 1.000 22.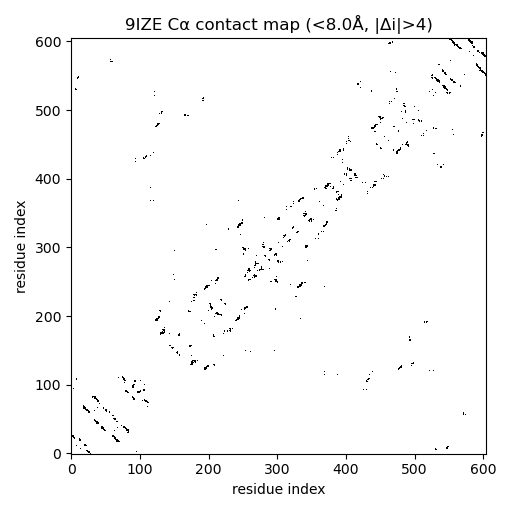83000 93 THR A CA 1
ATOM 769 C C . THR A 1 93 ? 29.32100 -8.08700 24.77400 1.000 21.89000 93 THR A C 1
ATOM 770 O O . THR A 1 93 ? 28.39400 -7.60800 24.11100 1.000 18.79000 93 THR A O 1
ATOM 774 N N . PRO A 1 94 ? 29.76800 -9.33100 24.56200 1.000 21.51000 94 PRO A N 1
ATOM 775 C CA . PRO A 1 94 ? 29.01100 -10.23700 23.68000 1.000 21.43000 94 PRO A CA 1
ATOM 776 C C . PRO A 1 94 ? 27.58400 -10.47500 24.13900 1.000 24.15000 94 PRO A C 1
ATOM 777 O O . PRO A 1 94 ? 26.74800 -10.88600 23.32800 1.000 21.81000 94 PRO A O 1
ATOM 781 N N . GLN A 1 95 ? 27.26500 -10.22700 25.40600 1.000 20.64000 95 GLN A N 1
ATOM 782 C CA . GLN A 1 95 ? 25.89000 -10.39900 25.85600 1.000 20.47000 95 GLN A CA 1
ATOM 783 C C . GLN A 1 95 ? 25.25100 -9.04700 26.15500 1.000 24.95000 95 GLN A C 1
ATOM 784 O O . GLN A 1 95 ? 24.61700 -8.87000 27.20200 1.000 25.86000 95 GLN A O 1
ATOM 790 N N . GLU A 1 96 ? 25.42400 -8.09500 25.23100 1.000 22.33000 96 GLU A N 1
ATOM 791 C CA . GLU A 1 96 ? 24.79800 -6.77300 25.27800 1.000 25.37000 96 GLU A CA 1
ATOM 792 C C . GLU A 1 96 ? 25.38100 -5.94500 26.42500 1.000 19.96000 96 GLU A C 1
ATOM 793 O O . GLU A 1 96 ? 26.56800 -6.06900 26.73300 1.000 21.00000 96 GLU A O 1
ATOM 799 N N . PHE A 1 97 ? 24.57300 -5.09300 27.04500 1.000 24.31000 97 PHE A N 1
ATOM 800 C CA . PHE A 1 97 ? 25.08900 -4.22500 28.09800 1.000 23.34000 97 PHE A CA 1
ATOM 801 C C . PHE A 1 97 ? 25.12000 -4.96400 29.42500 1.000 22.72000 97 PHE A C 1
ATOM 802 O O . PHE A 1 97 ? 24.25300 -5.79500 29.71600 1.000 20.83000 97 PHE A O 1
ATOM 810 N N . ASN A 1 98 ? 26.13400 -4.64200 30.24000 1.000 24.57000 98 ASN A N 1
ATOM 811 C CA . ASN A 1 98 ? 26.25400 -5.12800 31.61000 1.000 23.98000 98 ASN A CA 1
ATOM 812 C C . ASN A 1 98 ? 26.44800 -3.93600 32.54900 1.000 23.17000 98 ASN A C 1
ATOM 813 O O . ASN A 1 98 ? 27.20400 -3.01500 32.23400 1.000 20.34000 98 ASN A O 1
ATOM 818 N N . ARG A 1 99 ? 25.78400 -3.95800 33.71000 1.000 26.15000 99 ARG A N 1
ATOM 819 C CA . ARG A 1 99 ? 25.96400 -2.87100 34.67800 1.000 28.03000 99 ARG A CA 1
ATOM 820 C C . ARG A 1 99 ? 27.18400 -3.07700 35.57500 1.000 27.94000 99 ARG A C 1
ATOM 821 O O . ARG A 1 99 ? 27.75000 -2.10300 36.08000 1.000 26.38000 99 ARG A O 1
ATOM 829 N N . PHE A 1 100 ? 27.59800 -4.31500 35.79400 1.000 26.26000 100 PHE A N 1
ATOM 830 C CA . PHE A 1 100 ? 28.85600 -4.59900 36.45700 1.000 25.52000 100 PHE A CA 1
ATOM 831 C C . PHE A 1 100 ? 29.79400 -5.30100 35.47700 1.000 26.66000 100 PHE A C 1
ATOM 832 O O . PHE A 1 100 ? 29.34900 -5.80200 34.43300 1.000 23.16000 100 PHE A O 1
ATOM 840 N N . PRO A 1 101 ? 31.10000 -5.31900 35.75500 1.000 24.15000 101 PRO A N 1
ATOM 841 C CA . PRO A 1 101 ? 32.07600 -5.77500 34.74900 1.000 24.01000 101 PRO A CA 1
ATOM 842 C C . PRO A 1 101 ? 31.81600 -7.20800 34.31800 1.000 24.80000 101 PRO A C 1
ATOM 843 O O . PRO A 1 101 ? 31.48900 -8.06700 35.15100 1.000 20.86000 101 PRO A O 1
ATOM 847 N N . PRO A 1 102 ? 31.96300 -7.50400 33.02600 1.000 22.87000 102 PRO A N 1
ATOM 848 C CA . PRO A 1 102 ? 31.77800 -8.88200 32.55500 1.000 19.75000 102 PRO A CA 1
ATOM 849 C C . PRO A 1 102 ? 32.88600 -9.78100 33.07000 1.000 23.23000 102 PRO A C 1
ATOM 850 O O . PRO A 1 102 ? 33.95600 -9.32500 33.47700 1.000 20.46000 102 PRO A O 1
ATOM 854 N N . ALA A 1 103 ? 32.62500 -11.08400 33.01900 1.000 19.19000 103 ALA A N 1
ATOM 855 C CA . ALA A 1 103 ? 33.67400 -12.04000 33.31000 1.000 18.20000 103 ALA A CA 1
ATOM 856 C C . ALA A 1 103 ? 34.79500 -11.91700 32.28300 1.000 19.67000 103 ALA A C 1
ATOM 857 O O . ALA A 1 103 ? 34.55900 -11.65300 31.09700 1.000 20.03000 103 ALA A O 1
ATOM 859 N N . ARG A 1 104 ? 36.02900 -12.07300 32.76500 1.000 18.05000 104 ARG A N 1
ATOM 860 C CA . ARG A 1 104 ? 37.19300 -12.09100 31.88600 1.000 19.51000 104 ARG A CA 1
ATOM 861 C C . ARG A 1 104 ? 37.00100 -13.08400 30.74200 1.000 20.91000 104 ARG A C 1
ATOM 862 O O . ARG A 1 104 ? 37.32300 -12.79100 29.58500 1.000 18.96000 104 ARG A O 1
ATOM 870 N N . LEU A 1 105 ? 36.43700 -14.24900 31.04100 1.000 19.96000 105 LEU A N 1
ATOM 871 C CA . LEU A 1 105 ? 36.24400 -15.28300 30.03800 1.000 23.10000 105 LEU A CA 1
ATOM 872 C C . LEU A 1 105 ? 34.90200 -15.18400 29.31500 1.000 23.66000 105 LEU A C 1
ATOM 873 O O . LEU A 1 105 ? 34.52200 -16.13600 28.62200 1.000 27.46000 105 LEU A O 1
ATOM 878 N N . GLU A 1 106 ? 34.18400 -14.06000 29.43600 1.000 17.09000 106 GLU A N 1
ATOM 879 C CA . GLU A 1 106 ? 32.99100 -13.82200 28.62900 1.000 21.10000 106 GLU A CA 1
ATOM 880 C C . GLU A 1 106 ? 33.08200 -12.49500 27.86700 1.000 20.35000 106 GLU A C 1
ATOM 881 O O . GLU A 1 106 ? 32.06900 -11.84300 27.59800 1.000 22.99000 106 GLU A O 1
ATOM 887 N N . GLN A 1 107 ? 34.29000 -12.08700 27.50800 1.000 19.07000 107 GLN A N 1
ATOM 888 C CA . GLN A 1 107 ? 34.49100 -10.88300 26.72600 1.000 18.69000 107 GLN A CA 1
ATOM 889 C C . GLN A 1 107 ? 34.49700 -11.24200 25.24100 1.000 19.97000 107 GLN A C 1
ATOM 890 O O . GLN A 1 107 ? 34.39000 -12.41100 24.86600 1.000 20.47000 107 GLN A O 1
ATOM 896 N N . PHE A 1 108 ? 34.63700 -10.23000 24.38800 1.000 21.75000 108 PHE A N 1
ATOM 897 C CA . PHE A 1 108 ? 35.02300 -10.49800 23.00800 1.000 21.36000 108 PHE A CA 1
ATOM 898 C C . PHE A 1 108 ? 36.45300 -11.00600 22.99400 1.000 21.94000 108 PHE A C 1
ATOM 899 O O . PHE A 1 108 ? 37.24700 -10.71200 23.89300 1.000 21.41000 108 PHE A O 1
ATOM 907 N N . ALA A 1 109 ? 36.77600 -11.81100 21.98900 1.000 18.45000 109 ALA A N 1
ATOM 908 C CA . ALA A 1 109 ? 38.12100 -12.35800 21.92200 1.000 19.87000 109 ALA A CA 1
ATOM 909 C C . ALA A 1 109 ? 38.44500 -12.74500 20.49300 1.000 23.39000 109 ALA A C 1
ATOM 910 O O . ALA A 1 109 ? 37.60600 -13.32000 19.78700 1.000 20.81000 109 ALA A O 1
ATOM 912 N N . VAL A 1 110 ? 39.67400 -12.42900 20.09100 1.000 21.56000 110 VAL A N 1
ATOM 913 C CA . VAL A 1 110 ? 40.21300 -12.73900 18.77700 1.000 24.10000 110 VAL A CA 1
ATOM 914 C C . VAL A 1 110 ? 41.59100 -13.35900 18.97300 1.000 25.24000 110 VAL A C 1
ATOM 915 O O . VAL A 1 110 ? 42.38800 -12.87400 19.78200 1.000 21.57000 110 VAL A O 1
ATOM 919 N N . ASP A 1 111 ? 41.86500 -14.44100 18.24900 1.000 22.80000 111 ASP A N 1
ATOM 920 C CA . ASP A 1 111 ? 43.14000 -15.14100 18.34700 1.000 19.76000 111 ASP A CA 1
ATOM 921 C C . ASP A 1 111 ? 44.07200 -14.61300 17.26000 1.000 26.80000 111 ASP A C 1
ATOM 922 O O . ASP A 1 111 ? 43.86900 -14.87400 16.06500 1.000 24.05000 111 ASP A O 1
ATOM 927 N N . LEU A 1 112 ? 45.10600 -13.88000 17.67800 1.000 25.12000 112 LEU A N 1
ATOM 928 C CA . LEU A 1 112 ? 46.05100 -13.23200 16.77300 1.000 27.24000 112 LEU A CA 1
ATOM 929 C C . LEU A 1 112 ? 47.44100 -13.28700 17.39400 1.000 28.54000 112 LEU A C 1
ATOM 930 O O . LEU A 1 112 ? 47.69700 -12.61000 18.40000 1.000 29.05000 112 LEU A O 1
ATOM 935 N N . PRO A 1 113 ? 48.35900 -14.09000 16.85000 1.000 30.90000 113 PRO A N 1
ATOM 936 C CA . PRO A 1 113 ? 48.21500 -14.95700 15.67200 1.000 34.67000 113 PRO A CA 1
ATOM 937 C C . PRO A 1 113 ? 47.34500 -16.16900 15.98300 1.000 32.01000 113 PRO A C 1
ATOM 938 O O . PRO A 1 113 ? 47.33800 -16.66600 17.10900 1.000 30.96000 113 PRO A O 1
ATOM 942 N N . ASP A 1 114 ? 46.57800 -16.64400 15.00700 1.000 33.09000 114 ASP A N 1
ATOM 943 C CA . ASP A 1 114 ? 45.73700 -17.82400 15.18000 1.000 35.51000 114 ASP A CA 1
ATOM 944 C C . ASP A 1 114 ? 46.54400 -19.05200 14.78200 1.000 35.72000 114 ASP A C 1
ATOM 945 O O . ASP A 1 114 ? 46.86700 -19.22900 13.60600 1.000 35.83000 114 ASP A O 1
ATOM 950 N N . SER A 1 115 ? 46.85600 -19.91000 15.74700 1.000 30.81000 115 SER A N 1
ATOM 951 C CA . SER A 1 115 ? 47.59600 -21.12600 15.44200 1.000 35.70000 115 SER A CA 1
ATOM 952 C C . SER A 1 115 ? 46.70200 -22.35000 15.30700 1.000 34.44000 115 SER A C 1
ATOM 953 O O . SER A 1 115 ? 47.21900 -23.45500 15.12500 1.000 37.65000 115 SER A O 1
ATOM 956 N N . GLY A 1 116 ? 45.38100 -22.18400 15.38500 1.000 31.95000 116 GLY A N 1
ATOM 957 C CA . GLY A 1 116 ? 44.46300 -23.29400 15.24700 1.000 31.16000 116 GLY A CA 1
ATOM 958 C C . GLY A 1 116 ? 44.33600 -23.75500 13.81000 1.000 32.61000 116 GLY A C 1
ATOM 959 O O . GLY A 1 116 ? 44.89600 -23.16400 12.86600 1.000 30.61000 116 GLY A O 1
ATOM 960 N N . PRO A 1 117 ? 43.58500 -24.85600 13.61500 1.000 28.04000 117 PRO A N 1
ATOM 961 C CA . PRO A 1 117 ? 43.42000 -25.39500 12.25600 1.000 26.71000 117 PRO A CA 1
ATOM 962 C C . PRO A 1 117 ? 42.47100 -24.53500 11.43400 1.000 23.92000 117 PRO A C 1
ATOM 963 O O . PRO A 1 117 ? 41.24700 -24.66600 11.53400 1.000 27.77000 117 PRO A O 1
ATOM 967 N N . GLN A 1 118 ? 43.02700 -23.64300 10.61700 1.000 26.04000 118 GLN A N 1
ATOM 968 C CA . GLN A 1 118 ? 42.19700 -22.65300 9.94600 1.000 25.21000 118 GLN A CA 1
ATOM 969 C C . GLN A 1 118 ? 41.36500 -23.25500 8.82300 1.000 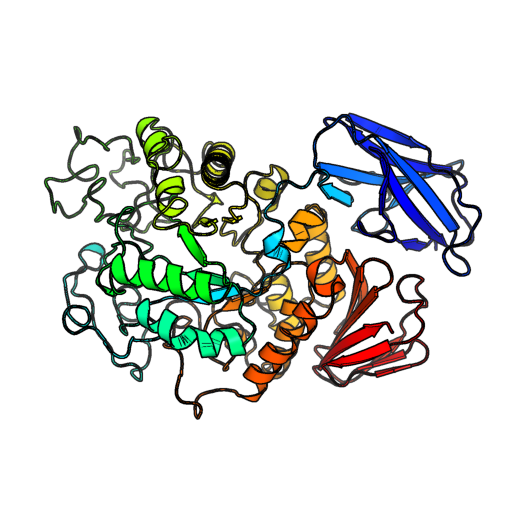22.83000 118 GLN A C 1
ATOM 970 O O . GLN A 1 118 ? 40.37800 -22.64100 8.39100 1.000 22.33000 118 GLN A O 1
ATOM 976 N N . TRP A 1 119 ? 41.71400 -24.45700 8.37300 1.000 22.69000 119 TRP A N 1
ATOM 977 C CA . TRP A 1 119 ? 40.92700 -25.12400 7.34100 1.000 18.83000 119 TRP A CA 1
ATOM 978 C C . TRP A 1 119 ? 39.56500 -25.59000 7.84300 1.000 18.45000 119 TRP A C 1
ATOM 979 O O . TRP A 1 119 ? 38.65600 -25.79700 7.02800 1.000 18.75000 119 TRP A O 1
ATOM 990 N N . VAL A 1 120 ? 39.38400 -25.73500 9.16500 1.000 18.58000 120 VAL A N 1
ATOM 991 C CA . VAL A 1 120 ? 38.14000 -26.31500 9.66700 1.000 16.41000 120 VAL A CA 1
ATOM 992 C C . VAL A 1 120 ? 36.95000 -25.45100 9.27200 1.000 18.15000 120 VAL A C 1
ATOM 993 O O . VAL A 1 120 ? 35.89500 -25.96300 8.88100 1.000 19.55000 120 VAL A O 1
ATOM 997 N N . ALA A 1 121 ? 37.10300 -24.12400 9.34100 1.000 18.40000 121 ALA A N 1
ATOM 998 C CA . ALA A 1 121 ? 35.98500 -23.23400 9.04100 1.000 18.15000 121 ALA A CA 1
ATOM 999 C C . ALA A 1 121 ? 35.48800 -23.38400 7.60300 1.000 20.64000 121 ALA A C 1
ATOM 1000 O O . ALA A 1 121 ? 34.35700 -22.97900 7.30100 1.000 20.95000 121 ALA A O 1
ATOM 1002 N N . ASP A 1 122 ? 36.29500 -23.95200 6.71700 1.000 18.67000 122 ASP A N 1
ATOM 1003 C CA . ASP A 1 122 ? 35.90200 -24.10300 5.31800 1.000 23.10000 122 ASP A CA 1
ATOM 1004 C C . ASP A 1 122 ? 35.25800 -25.45500 5.01900 1.000 23.78000 122 ASP A C 1
ATOM 1005 O O . ASP A 1 122 ? 34.97400 -25.74200 3.85000 1.000 24.75000 122 ASP A O 1
ATOM 1010 N N . GLN A 1 123 ? 35.03100 -26.29600 6.02500 1.000 19.50000 123 GLN A N 1
ATOM 1011 C CA . GLN A 1 123 ? 34.60800 -27.67000 5.78400 1.000 18.55000 123 GLN A CA 1
ATOM 1012 C C . GLN A 1 123 ? 33.10000 -27.83400 5.93400 1.000 22.85000 123 GLN A C 1
ATOM 1013 O O . GLN A 1 123 ? 32.41500 -27.02800 6.57800 1.000 22.48000 123 GLN A O 1
ATOM 1019 N N . VAL A 1 124 ? 32.59400 -28.89800 5.30500 1.000 19.93000 124 VAL A N 1
ATOM 1020 C CA . VAL A 1 124 ? 31.32000 -29.52400 5.64700 1.000 23.18000 124 VAL A CA 1
ATOM 1021 C C . VAL A 1 124 ? 31.64100 -30.96500 6.03300 1.000 23.45000 124 VAL A C 1
ATOM 1022 O O . VAL A 1 124 ? 32.06600 -31.75600 5.18400 1.000 20.38000 124 VAL A O 1
ATOM 1026 N N . PHE A 1 125 ? 31.45200 -31.30600 7.31100 1.000 17.71000 125 PHE A N 1
ATOM 1027 C CA . PHE A 1 125 ? 31.76700 -32.64200 7.79700 1.000 15.93000 125 PHE A CA 1
ATOM 1028 C C . PHE A 1 125 ? 30.59100 -33.59700 7.59200 1.000 16.56000 125 PHE A C 1
ATOM 1029 O O . PHE A 1 125 ? 29.43600 -33.18900 7.45300 1.000 17.96000 125 PHE A O 1
ATOM 1037 N N . TYR A 1 126 ? 30.90300 -34.89100 7.64800 1.000 19.24000 126 TYR A N 1
ATOM 1038 C CA . TYR A 1 126 ? 29.91600 -35.96400 7.52500 1.000 20.21000 126 TYR A CA 1
ATOM 1039 C C . TYR A 1 126 ? 30.38800 -37.08800 8.43200 1.000 18.08000 126 TYR A C 1
ATOM 1040 O O . TYR A 1 126 ? 31.52500 -37.54300 8.29700 1.000 19.45000 126 TYR A O 1
ATOM 1049 N N . GLN A 1 127 ? 29.56500 -37.49900 9.39700 1.000 19.90000 127 GLN A N 1
ATOM 1050 C CA . GLN A 1 127 ? 29.97700 -38.52500 10.35100 1.000 22.21000 127 GLN A CA 1
ATOM 1051 C C . GLN A 1 127 ? 29.46900 -39.89400 9.90800 1.000 18.77000 127 GLN A C 1
ATOM 1052 O O . GLN A 1 127 ? 28.28200 -40.05200 9.61400 1.000 20.52000 127 GLN A O 1
ATOM 1058 N N . ILE A 1 128 ? 30.36000 -40.88300 9.90000 1.000 22.37000 128 ILE A N 1
ATOM 1059 C CA . ILE A 1 128 ? 30.04400 -42.22700 9.42100 1.000 21.47000 128 ILE A CA 1
ATOM 1060 C C . ILE A 1 128 ? 30.34000 -43.23400 10.52200 1.000 21.57000 128 ILE A C 1
ATOM 1061 O O . ILE A 1 128 ? 31.49100 -43.36400 10.97000 1.000 20.99000 128 ILE A O 1
ATOM 1066 N N . PHE A 1 129 ? 29.29600 -43.95000 10.95400 1.000 23.92000 129 PHE A N 1
ATOM 1067 C CA . PHE A 1 129 ? 29.39300 -45.14700 11.78200 1.000 25.26000 129 PHE A CA 1
ATOM 1068 C C . PHE A 1 129 ? 29.62400 -46.30600 10.81200 1.000 25.07000 129 PHE A C 1
ATOM 1069 O O . PHE A 1 129 ? 28.67200 -46.75800 10.16500 1.000 19.88000 129 PHE A O 1
ATOM 1077 N N . PRO A 1 130 ? 30.86400 -46.78700 10.65600 1.000 21.19000 130 PRO A N 1
ATOM 1078 C CA . PRO A 1 130 ? 31.21700 -47.51200 9.41400 1.000 25.61000 130 PRO A CA 1
ATOM 1079 C C . PRO A 1 130 ? 30.41500 -48.78100 9.15300 1.000 27.74000 130 PRO A C 1
ATOM 1080 O O . PRO A 1 130 ? 30.13200 -49.07500 7.98900 1.000 26.44000 130 PRO A O 1
ATOM 1084 N N . ASP A 1 131 ? 30.02100 -49.53800 10.18500 1.000 31.32000 131 ASP A N 1
ATOM 1085 C CA . ASP A 1 131 ? 29.27200 -50.77300 9.93800 1.000 29.71000 131 ASP A CA 1
ATOM 1086 C C . ASP A 1 131 ? 27.93600 -50.51400 9.25100 1.000 26.71000 131 ASP A C 1
ATOM 1087 O O . ASP A 1 131 ? 27.38600 -51.42400 8.61500 1.000 31.89000 131 ASP A O 1
ATOM 1092 N N . ARG A 1 132 ? 27.40800 -49.29300 9.32700 1.000 23.65000 132 ARG A N 1
ATOM 1093 C CA . ARG A 1 132 ? 26.04000 -49.03200 8.89500 1.000 27.38000 132 ARG A CA 1
ATOM 1094 C C . ARG A 1 132 ? 25.95000 -48.10800 7.69000 1.000 22.37000 132 ARG A C 1
ATOM 1095 O O . ARG A 1 132 ? 24.84800 -47.69100 7.32600 1.000 23.92000 132 ARG A O 1
ATOM 1103 N N . PHE A 1 133 ? 27.06800 -47.75700 7.06700 1.000 25.05000 133 PHE A N 1
ATOM 1104 C CA . PHE A 1 133 ? 27.01900 -46.81000 5.96500 1.000 23.66000 133 PHE A CA 1
ATOM 1105 C C . PHE A 1 133 ? 26.98800 -47.50200 4.60400 1.000 25.73000 133 PHE A C 1
ATOM 1106 O O . PHE A 1 133 ? 26.00600 -47.36000 3.87600 1.000 23.91000 133 PHE A O 1
ATOM 1114 N N . ALA A 1 134 ? 28.03500 -48.24600 4.24300 1.000 28.30000 134 ALA A N 1
ATOM 1115 C CA . ALA A 1 134 ? 28.05600 -48.84000 2.90700 1.000 26.80000 134 ALA A CA 1
ATOM 1116 C C . ALA A 1 134 ? 28.96900 -50.05400 2.86800 1.000 21.03000 134 ALA A C 1
ATOM 1117 O O . ALA A 1 134 ? 30.09200 -50.01600 3.38000 1.000 24.96000 134 ALA A O 1
ATOM 1119 N N . ARG A 1 135 ? 28.48200 -51.12200 2.24500 1.000 29.29000 135 ARG A N 1
ATOM 1120 C CA . ARG A 1 135 ? 29.27100 -52.31900 2.01600 1.000 31.46000 135 ARG A CA 1
ATOM 1121 C C . ARG A 1 135 ? 29.92900 -52.22100 0.64400 1.000 31.95000 135 ARG A C 1
ATOM 1122 O O . ARG A 1 135 ? 29.26200 -51.90800 -0.35200 1.000 30.74000 135 ARG A O 1
ATOM 1130 N N . SER A 1 136 ? 31.23700 -52.46700 0.59700 1.000 27.70000 136 SER A N 1
ATOM 1131 C CA . SER A 1 136 ? 31.95800 -52.39000 -0.66900 1.000 36.27000 136 SER A CA 1
ATOM 1132 C C . SER A 1 136 ? 31.44200 -53.44000 -1.64600 1.000 42.47000 136 SER A C 1
ATOM 1133 O O . SER A 1 136 ? 30.98000 -54.51300 -1.24900 1.000 38.55000 136 SER A O 1
ATOM 1136 N N . GLN A 1 137 ? 31.51900 -53.11500 -2.94000 1.000 41.74000 137 GLN A N 1
ATOM 1137 C CA . GLN A 1 137 ? 31.10500 -54.06100 -3.97400 1.000 46.59000 137 GLN A CA 1
ATOM 1138 C C . GLN A 1 137 ? 31.97800 -55.30800 -3.96600 1.000 45.48000 137 GLN A C 1
ATOM 1139 O O . GLN A 1 137 ? 31.47000 -56.43300 -4.02600 1.000 50.74000 137 GLN A O 1
ATOM 1145 N N . SER A 1 138 ? 33.29800 -55.12800 -3.91200 1.000 55.74000 138 SER A N 1
ATOM 1146 C CA . SER A 1 138 ? 34.22900 -56.24000 -3.72900 1.000 54.06000 138 SER A CA 1
ATOM 1147 C C . SER A 1 138 ? 34.26800 -56.62600 -2.25100 1.000 56.19000 138 SER A C 1
ATOM 1148 O O . SER A 1 138 ? 35.28800 -56.52100 -1.57000 1.000 59.64000 138 SER A O 1
ATOM 1151 N N . ARG A 1 139 ? 33.11700 -57.08900 -1.76900 1.000 58.73000 139 ARG A N 1
ATOM 1152 C CA . ARG A 1 139 ? 32.84000 -57.15300 -0.34200 1.000 61.77000 139 ARG A CA 1
ATOM 1153 C C . ARG A 1 139 ? 33.55200 -58.33400 0.30400 1.000 69.13000 139 ARG A C 1
ATOM 1154 O O . ARG A 1 139 ? 34.43900 -58.97200 -0.27000 1.000 73.03000 139 ARG A O 1
ATOM 1162 N N . GLU A 1 140 ? 33.11500 -58.65200 1.51100 1.000 75.26000 140 GLU A N 1
ATOM 1163 C CA . GLU A 1 140 ? 33.86200 -59.47600 2.44100 1.000 75.44000 140 GLU A CA 1
ATOM 1164 C C . GLU A 1 140 ? 33.11700 -60.77600 2.70700 1.000 77.06000 140 GLU A C 1
ATOM 1165 O O . GLU A 1 140 ? 31.99700 -60.75900 3.23000 1.000 76.44000 140 GLU A O 1
ATOM 1167 N N . ALA A 1 141 ? 33.73900 -61.89800 2.34700 1.000 79.68000 141 ALA A N 1
ATOM 1168 C CA . ALA A 1 141 ? 33.23200 -63.20000 2.76000 1.000 77.98000 141 ALA A CA 1
ATOM 1169 C C . ALA A 1 141 ? 33.77300 -63.58600 4.13700 1.000 75.99000 141 ALA A C 1
ATOM 1170 O O . ALA A 1 141 ? 33.00100 -63.94700 5.03300 1.000 73.17000 141 ALA A O 1
ATOM 1172 N N . GLU A 1 142 ? 35.09500 -63.48400 4.32200 1.000 71.09000 142 GLU A N 1
ATOM 1173 C CA . GLU A 1 142 ? 35.71000 -63.74600 5.62000 1.000 73.30000 142 GLU A CA 1
ATOM 1174 C C . GLU A 1 142 ? 35.35900 -62.68500 6.65600 1.000 71.98000 142 GLU A C 1
ATOM 1175 O O . GLU A 1 142 ? 35.42200 -62.96400 7.85900 1.000 72.89000 142 GLU A O 1
ATOM 1177 N N . GLN A 1 143 ? 34.99600 -61.47800 6.22400 1.000 69.35000 143 GLN A N 1
ATOM 1178 C CA . GLN A 1 143 ? 34.56800 -60.43000 7.13800 1.000 69.74000 143 GLN A CA 1
ATOM 1179 C C . GLN A 1 143 ? 33.04600 -60.30800 7.20200 1.000 69.73000 143 GLN A C 1
ATOM 1180 O O . GLN A 1 143 ? 32.53100 -59.37200 7.82000 1.000 66.95000 143 GLN A O 1
ATOM 1186 N N . ASP A 1 144 ? 32.31500 -61.22400 6.56200 1.000 73.90000 144 ASP A N 1
ATOM 1187 C CA . ASP A 1 144 ? 30.91600 -61.48100 6.88400 1.000 69.68000 144 ASP A CA 1
ATOM 1188 C C . ASP A 1 144 ? 30.76600 -62.74800 7.72100 1.000 70.34000 144 ASP A C 1
ATOM 1189 O O . ASP A 1 144 ? 29.71900 -63.40400 7.68600 1.000 74.61000 144 ASP A O 1
ATOM 1194 N N . ALA A 1 145 ? 31.80900 -63.10500 8.46700 1.000 66.66000 145 ALA A N 1
ATOM 1195 C CA . ALA A 1 145 ? 31.83500 -64.30200 9.28900 1.000 67.57000 145 ALA A CA 1
ATOM 1196 C C . ALA A 1 145 ? 31.47600 -63.95400 10.73200 1.000 65.75000 145 ALA A C 1
ATOM 1197 O O . ALA A 1 145 ? 31.16500 -62.80900 11.06800 1.000 66.22000 145 ALA A O 1
ATOM 1199 N N . THR A 1 146 ? 31.53300 -64.96000 11.60000 1.000 63.22000 146 THR A N 1
ATOM 1200 C CA . THR A 1 146 ? 31.14400 -64.81000 12.9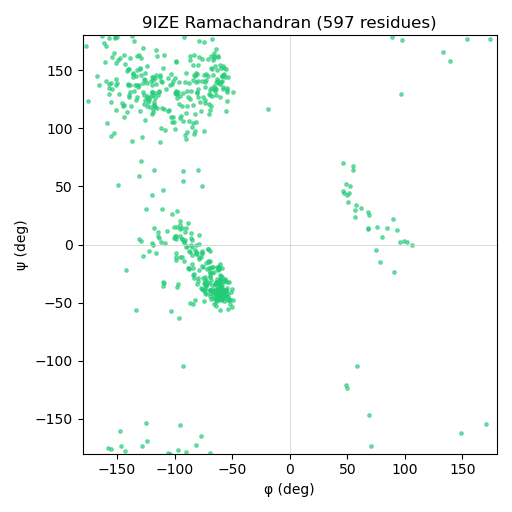9400 1.000 53.50000 146 THR A CA 1
ATOM 1201 C C . THR A 1 146 ? 32.28600 -65.22600 13.91100 1.000 57.04000 146 THR A C 1
ATOM 1202 O O . THR A 1 146 ? 33.14600 -66.03100 13.53500 1.000 52.57000 146 THR A O 1
ATOM 1206 N N . TYR A 1 147 ? 32.29000 -64.65700 15.11800 1.000 49.41000 147 TYR A N 1
ATOM 1207 C CA . TYR A 1 147 ? 33.25800 -65.02000 16.14600 1.000 47.36000 147 TYR A CA 1
ATOM 1208 C C . TYR A 1 147 ? 32.63000 -64.77700 17.51100 1.000 46.99000 147 TYR A C 1
ATOM 1209 O O . TYR A 1 147 ? 31.50200 -64.28900 17.62200 1.000 47.13000 147 TYR A O 1
ATOM 1218 N N . TYR A 1 148 ? 33.38200 -65.10600 18.55800 1.000 52.15000 148 TYR A N 1
ATOM 1219 C CA . TYR A 1 148 ? 32.87200 -65.05300 19.92400 1.000 53.03000 148 TYR A CA 1
ATOM 1220 C C . TYR A 1 148 ? 33.20700 -63.71300 20.56400 1.000 47.19000 148 TYR A C 1
ATOM 1221 O O . TYR A 1 148 ? 34.38500 -63.37700 20.72800 1.000 45.87000 148 TYR A O 1
ATOM 1230 N N . HIS A 1 149 ? 32.17100 -62.97000 20.95200 1.000 48.48000 149 HIS A N 1
ATOM 1231 C CA . HIS A 1 149 ? 32.32800 -61.69200 21.64800 1.000 48.81000 149 HIS A CA 1
ATOM 1232 C C . HIS A 1 149 ? 32.34200 -61.97600 23.14700 1.000 42.70000 149 HIS A C 1
ATOM 1233 O O . HIS A 1 149 ? 31.29600 -62.05700 23.79300 1.000 41.78000 149 HIS A O 1
ATOM 1240 N N . HIS A 1 150 ? 33.55300 -62.12600 23.69900 1.000 41.99000 150 HIS A N 1
ATOM 1241 C CA . HIS A 1 150 ? 33.72800 -62.52000 25.09800 1.000 48.53000 150 HIS A CA 1
ATOM 1242 C C . HIS A 1 150 ? 32.96200 -61.60300 26.04200 1.000 53.58000 150 HIS A C 1
ATOM 1243 O O . HIS A 1 150 ? 32.14600 -62.06200 26.85000 1.000 49.78000 150 HIS A O 1
ATOM 1250 N N . ALA A 1 151 ? 33.22800 -60.29300 25.95400 1.000 49.80000 151 ALA A N 1
ATOM 1251 C CA . ALA A 1 151 ? 32.55100 -59.33000 26.81800 1.000 51.66000 151 ALA A CA 1
ATOM 1252 C C . ALA A 1 151 ? 31.03500 -59.42400 26.69800 1.000 46.08000 151 ALA A C 1
ATOM 1253 O O . ALA A 1 151 ? 30.31800 -59.15000 27.66500 1.000 48.66000 151 ALA A O 1
ATOM 1255 N N . ALA A 1 152 ? 30.52900 -59.82600 25.53400 1.000 44.81000 152 ALA A N 1
ATOM 1256 C CA . ALA A 1 152 ? 29.09200 -59.98300 25.34300 1.000 46.31000 152 ALA A CA 1
ATOM 1257 C C . ALA A 1 152 ? 28.58100 -61.34500 25.79700 1.000 48.55000 152 ALA A C 1
ATOM 1258 O O . ALA A 1 152 ? 27.36800 -61.51000 25.97000 1.000 49.06000 152 ALA A O 1
ATOM 1260 N N . GLY A 1 153 ? 29.46900 -62.32100 25.97500 1.000 51.07000 153 GLY A N 1
ATOM 1261 C CA . GLY A 1 153 ? 29.07000 -63.66000 26.36900 1.000 53.67000 153 GLY A CA 1
ATOM 1262 C C . GLY A 1 153 ? 28.54600 -64.55100 25.26100 1.000 53.24000 153 GLY A C 1
ATOM 1263 O O . GLY A 1 153 ? 28.08700 -65.66200 25.55100 1.000 46.60000 153 GLY A O 1
ATOM 1264 N N . HIS A 1 154 ? 28.59900 -64.11300 24.00500 1.000 53.43000 154 HIS A N 1
ATOM 1265 C CA . HIS A 1 154 ? 28.07500 -64.91500 22.90700 1.000 50.34000 154 HIS A CA 1
ATOM 1266 C C . HIS A 1 154 ? 28.75000 -64.48100 21.60600 1.000 53.89000 154 HIS A C 1
ATOM 1267 O O . HIS A 1 154 ? 29.58300 -63.56700 21.58300 1.000 47.61000 154 HIS A O 1
ATOM 1274 N N . ASP A 1 155 ? 28.39400 -65.16400 20.52100 1.000 55.01000 155 ASP A N 1
ATOM 1275 C CA . ASP A 1 155 ? 28.92200 -64.84500 19.20300 1.000 48.78000 155 ASP A CA 1
ATOM 1276 C C . ASP A 1 155 ? 28.27700 -63.57900 18.65100 1.000 46.89000 155 ASP A C 1
ATOM 1277 O O . ASP A 1 155 ? 27.09000 -63.31300 18.87100 1.000 48.33000 155 ASP A O 1
ATOM 1282 N N . ILE A 1 156 ? 29.07000 -62.80400 17.90200 1.000 48.16000 156 ILE A N 1
ATOM 1283 C CA . ILE A 1 156 ? 28.48800 -61.70900 17.13100 1.000 48.15000 156 ILE A CA 1
ATOM 1284 C C . ILE A 1 156 ? 27.47400 -62.28100 16.14100 1.000 42.94000 156 ILE A C 1
ATOM 1285 O O . ILE A 1 156 ? 27.54100 -63.45000 15.74100 1.000 45.11000 156 ILE A O 1
ATOM 1290 N N . VAL A 1 157 ? 26.51200 -61.44600 15.75400 1.000 38.72000 157 VAL A N 1
ATOM 1291 C CA . VAL A 1 157 ? 25.45400 -61.84800 14.83300 1.000 49.77000 157 VAL A CA 1
ATOM 1292 C C . VAL A 1 157 ? 25.50900 -60.96200 13.59400 1.000 52.11000 157 VAL A C 1
ATOM 1293 O O . VAL A 1 157 ? 25.82300 -59.76800 13.68400 1.000 46.10000 157 VAL A O 1
ATOM 1297 N N . ARG A 1 158 ? 25.21200 -61.56100 12.43800 1.000 44.34000 158 ARG A N 1
ATOM 1298 C CA . ARG A 1 158 ? 25.19700 -60.89600 11.14100 1.000 39.59000 158 ARG A CA 1
ATOM 1299 C C . ARG A 1 158 ? 23.76700 -60.67500 10.67200 1.000 40.83000 158 ARG A C 1
ATOM 1300 O O . ARG A 1 158 ? 22.89800 -61.52300 10.88900 1.000 47.50000 158 ARG A O 1
ATOM 1308 N N . LYS A 1 159 ? 23.52900 -59.54500 10.01000 1.000 34.02000 159 LYS A N 1
ATOM 1309 C CA . LYS A 1 159 ? 22.20100 -59.18300 9.52900 1.000 41.15000 159 LYS A CA 1
ATOM 1310 C C . LYS A 1 159 ? 22.28200 -58.64400 8.10800 1.000 36.11000 159 LYS A C 1
ATOM 1311 O O . LYS A 1 159 ? 23.25500 -57.98500 7.73000 1.000 38.31000 159 LYS A O 1
ATOM 1313 N N . ALA A 1 160 ? 21.23800 -58.91600 7.33100 1.000 39.85000 160 ALA A N 1
ATOM 1314 C CA . ALA A 1 160 ? 21.12800 -58.35300 5.99600 1.000 42.83000 160 ALA A CA 1
ATOM 1315 C C . ALA A 1 160 ? 20.70200 -56.89300 6.08600 1.000 42.54000 160 ALA A C 1
ATOM 1316 O O . ALA A 1 160 ? 20.13300 -56.44700 7.08500 1.000 42.13000 160 ALA A O 1
ATOM 1318 N N . TRP A 1 161 ? 20.97200 -56.15000 5.00900 1.000 37.84000 161 TRP A N 1
ATOM 1319 C CA . TRP A 1 161 ? 20.81100 -54.69900 5.04200 1.000 37.81000 161 TRP A CA 1
ATOM 1320 C C . TRP A 1 161 ? 19.37600 -54.27700 5.34000 1.000 43.54000 161 TRP A C 1
ATOM 1321 O O . TRP A 1 161 ? 19.16200 -53.24700 5.98900 1.000 41.75000 161 TRP A O 1
ATOM 1332 N N . ASP A 1 162 ? 18.38400 -55.03500 4.87600 1.000 39.08000 162 ASP A N 1
ATOM 1333 C CA . ASP A 1 162 ? 16.99700 -54.64200 5.08500 1.000 36.13000 162 ASP A CA 1
ATOM 1334 C C . ASP A 1 162 ? 16.37100 -55.29400 6.31400 1.000 41.08000 162 ASP A C 1
ATOM 1335 O O . ASP A 1 162 ? 15.16800 -55.13400 6.53600 1.000 49.03000 162 ASP A O 1
ATOM 1340 N N . GLU A 1 163 ? 17.15400 -55.99100 7.12600 1.000 38.95000 163 GLU A N 1
ATOM 1341 C CA . GLU A 1 163 ? 16.62000 -56.56300 8.35400 1.000 44.90000 163 GLU A CA 1
ATOM 1342 C C . GLU A 1 163 ? 16.43400 -55.46300 9.39700 1.000 47.95000 163 GLU A C 1
ATOM 1343 O O . GLU A 1 163 ? 17.38200 -54.72000 9.68000 1.000 47.59000 163 GLU A O 1
ATOM 1349 N N . PRO A 1 164 ? 15.24100 -55.32300 9.97800 1.000 47.49000 164 PRO A N 1
ATOM 1350 C CA . PRO A 1 164 ? 15.02000 -54.26500 10.97300 1.000 45.24000 164 PRO A CA 1
ATOM 1351 C C . PRO A 1 164 ? 15.98100 -54.34700 12.15200 1.000 45.02000 164 PRO A C 1
ATOM 1352 O O . PRO A 1 164 ? 16.47800 -55.41400 12.51900 1.000 42.34000 164 PRO A O 1
ATOM 1356 N N . LEU A 1 165 ? 16.24500 -53.18200 12.73800 1.000 46.24000 165 LEU A N 1
ATOM 1357 C CA . LEU A 1 165 ? 17.13400 -53.07600 13.88500 1.000 44.97000 165 LEU A CA 1
ATOM 1358 C C . LEU A 1 165 ? 16.37100 -53.43900 15.15600 1.000 42.50000 165 LEU A C 1
ATOM 1359 O O . LEU A 1 165 ? 15.19800 -53.09100 15.31100 1.000 44.18000 165 LEU A O 1
ATOM 1364 N N . THR A 1 166 ? 17.02500 -54.16600 16.05600 1.000 44.50000 166 THR A N 1
ATOM 1365 C CA . THR A 1 166 ? 16.39100 -54.56700 17.30700 1.000 48.60000 166 THR A CA 1
ATOM 1366 C C . THR A 1 166 ? 17.28600 -54.22200 18.49100 1.000 54.70000 166 THR A C 1
ATOM 1367 O O . THR A 1 166 ? 18.50100 -54.04300 18.35500 1.000 57.22000 166 THR A O 1
ATOM 1371 N N . ALA A 1 167 ? 16.66600 -54.15300 19.67200 1.000 48.62000 167 ALA A N 1
ATOM 1372 C CA . ALA A 1 167 ? 17.40200 -53.87000 20.90000 1.000 52.86000 167 ALA A CA 1
ATOM 1373 C C . ALA A 1 167 ? 18.31500 -55.01400 21.31700 1.000 54.19000 167 ALA A C 1
ATOM 1374 O O . ALA A 1 167 ? 19.08600 -54.85300 22.26800 1.000 52.05000 167 ALA A O 1
ATOM 1376 N N . GLU A 1 168 ? 18.26100 -56.14500 20.62000 1.000 53.67000 168 GLU A N 1
ATOM 1377 C CA . GLU A 1 168 ? 18.98100 -57.34800 21.01000 1.000 53.69000 168 GLU A CA 1
ATOM 1378 C C . GLU A 1 168 ? 20.40200 -57.31100 20.46700 1.000 49.88000 168 GLU A C 1
ATOM 1379 O O . GLU A 1 168 ? 20.60900 -57.04400 19.27800 1.000 53.61000 168 GLU A O 1
ATOM 1385 N N . ALA A 1 169 ? 21.37200 -57.60100 21.33500 1.000 49.76000 169 ALA A N 1
ATOM 1386 C CA . ALA A 1 169 ? 22.79300 -57.60200 20.97900 1.000 50.24000 169 ALA A CA 1
ATOM 1387 C C . ALA A 1 169 ? 23.16800 -56.32100 20.23700 1.000 51.26000 169 ALA A C 1
ATOM 1388 O O . ALA A 1 169 ? 23.74300 -56.34500 19.14200 1.000 44.96000 169 ALA A O 1
ATOM 1390 N N . GLY A 1 170 ? 22.82100 -55.18400 20.84900 1.000 46.20000 170 GLY A N 1
ATOM 1391 C CA . GLY A 1 170 ? 23.03300 -53.90300 20.19500 1.000 48.76000 170 GLY A CA 1
ATOM 1392 C C . GLY A 1 170 ? 24.48200 -53.63500 19.84500 1.000 39.89000 170 GLY A C 1
ATOM 1393 O O . GLY A 1 170 ? 24.77100 -53.00700 18.82300 1.000 46.47000 170 GLY A O 1
ATOM 1394 N N . GLY A 1 171 ? 25.40800 -54.10300 20.67800 1.000 34.76000 171 GLY A N 1
ATOM 1395 C CA . GLY A 1 171 ? 26.82700 -53.95500 20.45600 1.000 36.46000 171 GLY A CA 1
ATOM 1396 C C . GLY A 1 171 ? 27.47500 -55.08600 19.68700 1.000 38.83000 171 GLY A C 1
ATOM 1397 O O . GLY A 1 171 ? 28.69700 -55.06900 19.49900 1.000 33.09000 171 GLY A O 1
ATOM 1398 N N . SER A 1 172 ? 26.68900 -56.06800 19.22300 1.000 43.15000 172 SER A N 1
ATOM 1399 C CA . SER A 1 172 ? 27.22700 -57.29800 18.65300 1.000 42.74000 172 SER A CA 1
ATOM 1400 C C . SER A 1 172 ? 26.60000 -57.64400 17.30500 1.000 40.16000 172 SER A C 1
ATOM 1401 O O . SER A 1 172 ? 26.88800 -58.71900 16.75900 1.000 42.91000 172 SER A O 1
ATOM 1404 N N . THR A 1 173 ? 25.74700 -56.77500 16.76700 1.000 32.39000 173 THR A N 1
ATOM 1405 C CA . THR A 1 173 ? 25.08100 -56.97500 15.48500 1.000 42.09000 173 THR A CA 1
ATOM 1406 C C . THR A 1 173 ? 25.83200 -56.22000 14.39200 1.000 39.44000 173 THR A C 1
ATOM 1407 O O . THR A 1 173 ? 26.09500 -55.02000 14.53300 1.000 35.83000 173 THR A O 1
ATOM 1411 N N . PHE A 1 174 ? 26.15100 -56.91000 13.29600 1.000 37.32000 174 PHE A N 1
ATOM 1412 C CA . PHE A 1 174 ? 26.97100 -56.35900 12.22000 1.000 38.63000 174 PHE A CA 1
ATOM 1413 C C . PHE A 1 174 ? 26.21400 -56.43300 10.90300 1.000 40.53000 174 PHE A C 1
ATOM 1414 O O . PHE A 1 174 ? 25.83600 -57.52400 10.46600 1.000 42.17000 174 PHE A O 1
ATOM 1422 N N . TYR A 1 175 ? 26.02500 -55.28500 10.25700 1.000 34.79000 175 TYR A N 1
ATOM 1423 C CA . TYR A 1 175 ? 25.45500 -55.25800 8.91800 1.000 36.20000 175 TYR A CA 1
ATOM 1424 C C . TYR A 1 175 ? 26.51800 -55.26600 7.82300 1.000 35.30000 175 TYR A C 1
ATOM 1425 O O . TYR A 1 175 ? 26.17000 -55.43800 6.65000 1.000 35.54000 175 TYR A O 1
ATOM 1434 N N . GLY A 1 176 ? 27.79100 -55.08200 8.17700 1.000 30.07000 176 GLY A N 1
ATOM 1435 C CA . GLY A 1 176 ? 28.89900 -55.33300 7.27600 1.000 34.45000 176 GLY A CA 1
ATOM 1436 C C . GLY A 1 176 ? 29.41700 -54.16000 6.46800 1.000 40.98000 176 GLY A C 1
ATOM 1437 O O . GLY A 1 176 ? 30.20000 -54.38300 5.53100 1.000 37.51000 176 GLY A O 1
ATOM 1438 N N . GLY A 1 177 ? 29.01700 -52.92500 6.78400 1.000 31.22000 177 GLY A N 1
ATOM 1439 C CA . GLY A 1 177 ? 29.63700 -51.77700 6.13800 1.000 27.97000 177 GLY A CA 1
ATOM 1440 C C . GLY A 1 177 ? 31.13600 -51.76000 6.37400 1.000 23.29000 177 GLY A C 1
ATOM 1441 O O . GLY A 1 177 ? 31.63500 -52.30800 7.35700 1.000 29.96000 177 GLY A O 1
ATOM 1442 N N . ASP A 1 178 ? 31.87200 -51.14300 5.45200 1.000 25.22000 178 ASP A N 1
ATOM 1443 C CA . ASP A 1 178 ? 33.32400 -51.16700 5.55200 1.000 27.62000 178 ASP A CA 1
ATOM 1444 C C . ASP A 1 178 ? 33.91000 -49.91700 4.89300 1.000 24.80000 178 ASP A C 1
ATOM 1445 O O . ASP A 1 178 ? 33.18900 -49.06700 4.36900 1.000 22.23000 178 ASP A O 1
ATOM 1450 N N . LEU A 1 179 ? 35.23700 -49.80800 4.93900 1.000 24.12000 179 LEU A N 1
ATOM 1451 C CA . LEU A 1 179 ? 35.88400 -48.56500 4.53300 1.000 25.85000 179 LEU A CA 1
ATOM 1452 C C . LEU A 1 179 ? 35.88700 -48.40600 3.01700 1.000 28.24000 179 LEU A C 1
ATOM 1453 O O . LEU A 1 179 ? 35.66000 -47.30400 2.50800 1.000 23.32000 179 LEU A O 1
ATOM 1458 N N . ASP A 1 180 ? 36.10600 -49.49600 2.27500 1.000 28.88000 180 ASP A N 1
ATOM 1459 C CA . ASP A 1 180 ? 35.98600 -49.40600 0.82200 1.000 25.94000 180 ASP A CA 1
ATOM 1460 C C . ASP A 1 180 ? 34.58000 -48.99800 0.40200 1.000 26.40000 180 ASP A C 1
ATOM 1461 O O . ASP A 1 180 ? 34.40700 -48.34900 -0.63600 1.000 28.46000 180 ASP A O 1
ATOM 1466 N N . GLY A 1 181 ? 33.56400 -49.35700 1.19300 1.000 24.68000 181 GLY A N 1
ATOM 1467 C CA . GLY A 1 181 ? 32.23000 -48.84600 0.91800 1.000 23.33000 181 GLY A CA 1
ATOM 1468 C C . GLY A 1 181 ? 32.17800 -47.33100 0.95600 1.000 24.37000 181 GLY A C 1
ATOM 1469 O O . GLY A 1 181 ? 31.52300 -46.70300 0.12600 1.000 25.36000 181 GLY A O 1
ATOM 1470 N N . ILE A 1 182 ? 32.87500 -46.72300 1.92300 1.000 23.41000 182 ILE A N 1
ATOM 1471 C CA . ILE A 1 182 ? 32.96200 -45.26500 1.98300 1.000 25.81000 182 ILE A CA 1
ATOM 1472 C C . ILE A 1 182 ? 33.68600 -44.72100 0.75600 1.000 22.49000 182 ILE A C 1
ATOM 1473 O O . ILE A 1 182 ? 33.21000 -43.78700 0.10300 1.000 19.64000 182 ILE A O 1
ATOM 1478 N N . SER A 1 183 ? 34.85800 -45.28600 0.43900 1.000 23.64000 183 SER A N 1
ATOM 1479 C CA . SER A 1 183 ? 35.56200 -44.88900 -0.78100 1.000 27.90000 183 SER A CA 1
ATOM 1480 C C . SER A 1 183 ? 34.62500 -44.90300 -1.98200 1.000 26.22000 183 SER A C 1
ATOM 1481 O O . SER A 1 183 ? 34.57000 -43.93600 -2.74500 1.000 24.42000 183 SER A O 1
ATOM 1484 N N . GLU A 1 184 ? 33.84800 -45.98200 -2.14500 1.000 28.21000 184 GLU A N 1
ATOM 1485 C CA . GLU A 1 184 ? 32.96100 -46.09000 -3.30700 1.000 27.80000 184 GLU A CA 1
ATOM 1486 C C . GLU A 1 184 ? 31.83300 -45.06600 -3.29500 1.000 27.54000 184 GLU A C 1
ATOM 1487 O O . GLU A 1 184 ? 31.24300 -44.80200 -4.34600 1.000 22.95000 184 GLU A O 1
ATOM 1493 N N . LYS A 1 185 ? 31.51900 -44.48000 -2.14100 1.000 26.58000 185 LYS A N 1
ATOM 1494 C CA . LYS A 1 185 ? 30.43400 -43.51800 -2.02500 1.000 27.62000 185 LYS A CA 1
ATOM 1495 C C . LYS A 1 185 ? 30.92800 -42.08000 -2.00000 1.000 27.08000 185 LYS A C 1
ATOM 1496 O O . LYS A 1 185 ? 30.12500 -41.16600 -1.78800 1.000 26.74000 185 LYS A O 1
ATOM 1502 N N . LEU A 1 186 ? 32.22600 -41.85500 -2.19600 1.000 24.86000 186 LEU A N 1
ATOM 1503 C CA . LEU A 1 186 ? 32.71300 -40.47900 -2.23300 1.000 27.13000 186 LEU A CA 1
ATOM 1504 C C . LEU A 1 186 ? 32.02200 -39.62700 -3.28200 1.000 26.00000 186 LEU A C 1
ATOM 1505 O O . LEU A 1 186 ? 31.76900 -38.44400 -2.99600 1.000 26.36000 186 LEU A O 1
ATOM 1510 N N . PRO A 1 187 ? 31.70100 -40.12400 -4.49000 1.000 25.29000 187 PRO A N 1
ATOM 1511 C CA . PRO A 1 187 ? 30.92300 -39.28300 -5.41100 1.000 26.46000 187 PRO A CA 1
ATOM 1512 C C . PRO A 1 187 ? 29.60800 -38.81800 -4.81100 1.000 24.87000 187 PRO A C 1
ATOM 1513 O O . PRO A 1 187 ? 29.25600 -37.64200 -4.95000 1.000 24.87000 187 PRO A O 1
ATOM 1517 N N . TYR A 1 188 ? 28.87600 -39.71100 -4.13800 1.000 24.78000 188 TYR A N 1
ATOM 1518 C CA . TYR A 1 188 ? 27.66900 -39.29400 -3.43300 1.000 26.40000 188 TYR A CA 1
ATOM 1519 C C . TYR A 1 188 ? 27.98800 -38.19200 -2.42600 1.000 22.69000 188 TYR A C 1
ATOM 1520 O O . TYR A 1 188 ? 27.29200 -37.17300 -2.35500 1.000 24.28000 188 TYR A O 1
ATOM 1529 N N . LEU A 1 189 ? 29.05400 -38.37900 -1.65000 1.000 24.26000 189 LEU A N 1
ATOM 1530 C CA . LEU A 1 189 ? 29.37300 -37.42500 -0.59100 1.000 23.00000 189 LEU A CA 1
ATOM 1531 C C . LEU A 1 189 ? 29.83100 -36.09100 -1.17100 1.000 26.57000 189 LEU A C 1
ATOM 1532 O O . LEU A 1 189 ? 29.41300 -35.02600 -0.70000 1.000 23.01000 189 LEU A O 1
ATOM 1537 N N . LYS A 1 190 ? 30.66200 -36.12700 -2.21900 1.000 25.85000 190 LYS A N 1
ATOM 1538 C CA . LYS A 1 190 ? 31.04900 -34.89400 -2.89700 1.000 24.73000 190 LYS A CA 1
ATOM 1539 C C . LYS A 1 190 ? 29.83200 -34.16900 -3.46100 1.000 26.51000 190 LYS A C 1
ATOM 1540 O O . LYS A 1 190 ? 29.74000 -32.93600 -3.39900 1.000 26.31000 190 LYS A O 1
ATOM 1542 N N . GLN A 1 191 ? 28.88600 -34.92100 -4.01100 1.000 22.03000 191 GLN A N 1
ATOM 1543 C CA . GLN A 1 191 ? 27.64200 -34.34300 -4.49900 1.000 24.74000 191 GLN A CA 1
ATOM 1544 C C . GLN A 1 191 ? 26.83300 -33.70200 -3.37600 1.000 26.96000 191 GLN A C 1
ATOM 1545 O O . GLN A 1 191 ? 26.11200 -32.72100 -3.60000 1.000 24.89000 191 GLN A O 1
ATOM 1551 N N . LEU A 1 192 ? 26.91300 -34.26300 -2.17400 1.000 23.86000 192 LEU A N 1
ATOM 1552 C CA . LEU A 1 192 ? 26.20900 -33.70600 -1.02000 1.000 21.86000 192 LEU A CA 1
ATOM 1553 C C . LEU A 1 192 ? 26.80100 -32.37500 -0.56800 1.000 25.94000 192 LEU A C 1
ATOM 1554 O O . LEU A 1 192 ? 26.12600 -31.60700 0.13500 1.000 28.19000 192 LEU A O 1
ATOM 1559 N N . GLY A 1 193 ? 28.04800 -32.08800 -0.94500 1.000 21.51000 193 GLY A N 1
ATOM 1560 C CA . GLY A 1 193 ? 28.77200 -30.93800 -0.44000 1.000 24.34000 193 GLY A CA 1
ATOM 1561 C C . GLY A 1 193 ? 29.78600 -31.26700 0.63600 1.000 26.54000 193 GLY A C 1
ATOM 1562 O O . GLY A 1 193 ? 30.43700 -30.34900 1.15500 1.000 27.79000 193 GLY A O 1
ATOM 1563 N N . VAL A 1 194 ? 29.94300 -32.54900 0.97500 1.000 23.15000 194 VAL A N 1
ATOM 1564 C CA . VAL A 1 194 ? 30.82700 -32.97300 2.05900 1.000 21.95000 194 VAL A CA 1
ATOM 1565 C C . VAL A 1 194 ? 32.27900 -32.74900 1.65700 1.000 24.41000 194 VAL A C 1
ATOM 1566 O O . VAL A 1 194 ? 32.70000 -33.12400 0.55300 1.000 21.72000 194 VAL A O 1
ATOM 1570 N N . THR A 1 195 ? 33.06100 -32.14600 2.55400 1.000 20.79000 195 THR A N 1
ATOM 1571 C CA . THR A 1 195 ? 34.48600 -31.97200 2.31800 1.000 24.94000 195 THR A CA 1
ATOM 1572 C C . THR A 1 195 ? 35.35100 -32.66400 3.35800 1.000 22.48000 195 THR A C 1
ATOM 1573 O O . THR A 1 195 ? 36.58000 -32.55700 3.29100 1.000 20.49000 195 THR A O 1
ATOM 1577 N N . ALA A 1 196 ? 34.75600 -33.36100 4.32100 1.000 21.40000 196 ALA A N 1
ATOM 1578 C CA . ALA A 1 196 ? 35.51400 -33.89600 5.44000 1.000 20.30000 196 ALA A CA 1
ATOM 1579 C C . ALA A 1 196 ? 34.72600 -35.02400 6.09500 1.000 18.43000 196 ALA A C 1
ATOM 1580 O O . ALA A 1 196 ? 33.51000 -34.92300 6.24900 1.000 19.75000 196 ALA A O 1
ATOM 1582 N N . LEU A 1 197 ? 35.42700 -36.08200 6.49300 1.000 22.37000 197 LEU A N 1
ATOM 1583 C CA . LEU A 1 197 ? 34.81500 -37.21100 7.18400 1.000 21.18000 197 LEU A CA 1
ATOM 1584 C C . LEU A 1 197 ? 35.28200 -37.30200 8.63000 1.000 17.71000 197 LEU A C 1
ATOM 1585 O O . LEU A 1 197 ? 36.46700 -37.11300 8.93000 1.000 20.59000 197 LEU A O 1
ATOM 1590 N N . TYR A 1 198 ? 34.34700 -37.64200 9.51700 1.000 19.89000 198 TYR A N 1
ATOM 1591 C CA . TYR A 1 198 ? 34.65000 -38.05800 10.88000 1.000 19.76000 198 TYR A CA 1
ATOM 1592 C C . TYR A 1 198 ? 34.15000 -39.48700 10.99900 1.000 19.11000 198 TYR A C 1
ATOM 1593 O O . TYR A 1 198 ? 32.96100 -39.74700 10.79600 1.000 20.75000 198 TYR A O 1
ATOM 1602 N N . LEU A 1 199 ? 35.04900 -40.41000 11.30300 1.000 19.93000 199 LEU A N 1
ATOM 1603 C CA . LEU A 1 199 ? 34.69100 -41.81800 11.38800 1.000 22.45000 199 LEU A CA 1
ATOM 1604 C C . LEU A 1 199 ? 34.59200 -42.23500 12.84900 1.000 20.66000 199 LEU A C 1
ATOM 1605 O O . LEU A 1 199 ? 35.44400 -41.87600 13.66200 1.000 22.21000 199 LEU A O 1
ATOM 1610 N N . ASN A 1 200 ? 33.55800 -43.00400 13.16800 1.000 21.78000 200 ASN A N 1
ATOM 1611 C CA . ASN A 1 200 ? 33.50800 -43.71100 14.44100 1.000 24.53000 200 ASN A CA 1
ATOM 1612 C C . ASN A 1 200 ? 34.65800 -44.72300 14.47200 1.000 25.43000 200 ASN A C 1
ATOM 1613 O O . ASN A 1 200 ? 35.32200 -44.91900 13.44300 1.000 22.98000 200 ASN A O 1
ATOM 1618 N N . PRO A 1 201 ? 34.97400 -45.33500 15.62200 1.000 26.44000 201 PRO A N 1
ATOM 1619 C CA . PRO A 1 201 ? 36.23300 -46.08800 15.72400 1.000 26.03000 201 PRO A CA 1
ATOM 1620 C C . PRO A 1 201 ? 36.35900 -47.16800 14.65600 1.000 24.38000 201 PRO A C 1
ATOM 1621 O O . PRO A 1 201 ? 35.37500 -47.79700 14.25800 1.000 24.20000 201 PRO A O 1
ATOM 1625 N N . VAL A 1 202 ? 37.59400 -47.35200 14.18000 1.000 23.58000 202 VAL A N 1
ATOM 1626 C CA . VAL A 1 202 ? 37.90000 -48.32000 13.13300 1.000 29.78000 202 VAL A CA 1
ATOM 1627 C C . VAL A 1 202 ? 39.05100 -49.24100 13.50900 1.000 34.31000 202 VAL A C 1
ATOM 1628 O O . VAL A 1 202 ? 39.45900 -50.06200 12.68700 1.000 34.37000 202 VAL A O 1
ATOM 1632 N N . PHE A 1 203 ? 39.59900 -49.13200 14.72000 1.000 28.69000 203 PHE A N 1
ATOM 1633 C CA . PHE A 1 203 ? 40.70000 -50.01000 15.09400 1.000 29.01000 203 PHE A CA 1
ATOM 1634 C C . PHE A 1 203 ? 40.16400 -51.35800 15.58100 1.000 31.32000 203 PHE A C 1
ATOM 1635 O O . PHE A 1 203 ? 38.98000 -51.50700 15.89900 1.000 30.29000 203 PHE A O 1
ATOM 1643 N N . VAL A 1 204 ? 41.05500 -52.35400 15.62400 1.000 32.86000 204 VAL A N 1
ATOM 1644 C CA . VAL A 1 204 ? 40.66100 -53.71500 15.98600 1.000 38.09000 204 VAL A CA 1
ATOM 1645 C C . VAL A 1 204 ? 39.94100 -53.72200 17.32900 1.000 33.19000 204 VAL A C 1
ATOM 1646 O O . VAL A 1 204 ? 40.48100 -53.24200 18.33100 1.000 33.72000 204 VAL A O 1
ATOM 1650 N N . ALA A 1 205 ? 38.71100 -54.26100 17.34700 1.000 36.30000 205 ALA A N 1
ATOM 1651 C CA . ALA A 1 205 ? 37.86400 -54.34600 18.53300 1.000 38.10000 205 ALA A CA 1
ATOM 1652 C C . ALA A 1 205 ? 36.69000 -55.28700 18.27000 1.000 38.32000 205 ALA A C 1
ATOM 1653 O O . ALA A 1 205 ? 36.16400 -55.31900 17.15100 1.000 33.79000 205 ALA A O 1
ATOM 1655 N N . PRO A 1 206 ? 36.23600 -56.06000 19.27900 1.000 31.22000 206 PRO A N 1
ATOM 1656 C CA . PRO A 1 206 ? 35.22500 -57.09800 19.01600 1.000 31.65000 206 PRO A CA 1
ATOM 1657 C C . PRO A 1 206 ? 33.81000 -56.59500 18.76300 1.000 34.86000 206 PRO A C 1
ATOM 1658 O O . PRO A 1 206 ? 33.04000 -57.27300 18.07500 1.000 34.13000 206 PRO A O 1
ATOM 1662 N N . SER A 1 207 ? 33.43100 -55.44300 19.31700 1.000 34.66000 207 SER A N 1
ATOM 1663 C CA . SER A 1 207 ? 32.06500 -54.96400 19.15600 1.000 27.80000 207 SER A CA 1
ATOM 1664 C C . SER A 1 207 ? 31.87700 -54.33700 17.77900 1.000 25.41000 207 SER A C 1
ATOM 1665 O O . SER A 1 207 ? 32.82500 -54.17100 17.01200 1.000 29.57000 207 SER A O 1
ATOM 1668 N N . VAL A 1 208 ? 30.63300 -53.95800 17.47800 1.000 27.64000 208 VAL A N 1
ATOM 1669 C CA . VAL A 1 208 ? 30.33500 -53.28500 16.21300 1.000 31.37000 208 VAL A CA 1
ATOM 1670 C C . VAL A 1 208 ? 30.68500 -51.79000 16.26800 1.000 35.11000 208 VAL A C 1
ATOM 1671 O O . VAL A 1 208 ? 31.09000 -51.21100 15.25400 1.000 32.63000 208 VAL A O 1
ATOM 1675 N N . HIS A 1 209 ? 30.53500 -51.13500 17.42500 1.000 27.23000 209 HIS A N 1
ATOM 1676 C CA . HIS A 1 209 ? 30.90000 -49.72200 17.52400 1.000 29.25000 209 HIS A CA 1
ATOM 1677 C C . HIS A 1 209 ? 32.40000 -49.52800 17.70000 1.000 29.15000 209 HIS A C 1
ATOM 1678 O O . HIS A 1 209 ? 32.93200 -48.47400 17.32500 1.000 30.34000 209 HIS A O 1
ATOM 1685 N N . LYS A 1 210 ? 33.07700 -50.50700 18.31200 1.000 23.53000 210 LYS A N 1
ATOM 1686 C CA . LYS A 1 210 ? 34.53200 -50.59500 18.43100 1.000 26.29000 210 LYS A CA 1
ATOM 1687 C C . LYS A 1 210 ? 35.14500 -49.52900 19.34000 1.000 27.98000 210 LYS A C 1
ATOM 1688 O O . LYS A 1 210 ? 36.33100 -49.20600 19.20600 1.000 31.26000 210 LYS A O 1
ATOM 1694 N N . TYR A 1 211 ? 34.38000 -48.99600 20.29400 1.000 29.83000 211 TYR A N 1
ATOM 1695 C CA . TYR A 1 211 ? 34.97100 -48.20500 21.36600 1.000 29.63000 211 TYR A CA 1
ATOM 1696 C C . TYR A 1 211 ? 35.66600 -49.07700 22.40300 1.000 31.03000 211 TYR A C 1
ATOM 1697 O O . TYR A 1 211 ? 36.31100 -48.54900 23.32300 1.000 33.81000 211 TYR A O 1
ATOM 1706 N N . ASP A 1 212 ? 35.54200 -50.39400 22.26200 1.000 34.66000 212 ASP A N 1
ATOM 1707 C CA . ASP A 1 212 ? 36.23400 -51.37400 23.09200 1.000 29.41000 212 ASP A CA 1
ATOM 1708 C C . ASP A 1 212 ? 37.55400 -51.77700 22.43400 1.000 37.00000 212 ASP A C 1
ATOM 1709 O O . ASP A 1 212 ? 37.77700 -52.93400 22.06700 1.000 33.42000 212 ASP A O 1
ATOM 1714 N N . THR A 1 213 ? 38.44300 -50.79200 22.30800 1.000 31.24000 213 THR A N 1
ATOM 1715 C CA . THR A 1 213 ? 39.66700 -50.96300 21.53400 1.000 33.65000 213 THR A CA 1
ATOM 1716 C C . THR A 1 213 ? 40.46800 -52.17200 22.00100 1.000 37.91000 213 THR A C 1
ATOM 1717 O O . THR A 1 213 ? 40.70800 -52.35600 23.19700 1.000 35.55000 213 THR A O 1
ATOM 1721 N N . GLU A 1 214 ? 40.88000 -52.99700 21.03700 1.000 37.12000 214 GLU A N 1
ATOM 1722 C CA . GLU A 1 214 ? 41.74700 -54.14200 21.28700 1.000 35.98000 214 GLU A CA 1
ATOM 1723 C C . GLU A 1 214 ? 43.15200 -53.95300 20.74100 1.000 33.89000 214 GLU A C 1
ATOM 1724 O O . GLU A 1 214 ? 44.10900 -54.43100 21.35200 1.000 35.88000 214 GLU A O 1
ATOM 1730 N N . ASP A 1 215 ? 43.30400 -53.24400 19.62000 1.000 40.52000 215 ASP A N 1
ATOM 1731 C CA . ASP A 1 215 ? 44.62000 -52.92400 19.07400 1.000 39.01000 215 ASP A CA 1
ATOM 1732 C C . ASP A 1 215 ? 44.57800 -51.50100 18.53100 1.000 41.10000 215 ASP A C 1
ATOM 1733 O O . ASP A 1 215 ? 43.86500 -51.22600 17.55900 1.000 38.57000 215 ASP A O 1
ATOM 1738 N N . TYR A 1 216 ? 45.34400 -50.59900 19.15300 1.000 38.02000 216 TYR A N 1
ATOM 1739 C CA . TYR A 1 216 ? 45.41700 -49.21700 18.69900 1.000 36.06000 216 TYR A CA 1
ATOM 1740 C C . TYR A 1 216 ? 46.27500 -49.04800 17.45400 1.000 41.24000 216 TYR A C 1
ATOM 1741 O O . TYR A 1 216 ? 46.29900 -47.94900 16.89000 1.000 38.00000 216 TYR A O 1
ATOM 1750 N N . ARG A 1 217 ? 46.97200 -50.09600 17.01300 1.000 38.63000 217 ARG A N 1
ATOM 1751 C CA . ARG A 1 217 ? 47.90500 -49.99700 15.90200 1.000 37.59000 217 ARG A CA 1
ATOM 1752 C C . ARG A 1 217 ? 47.41300 -50.67400 14.62900 1.000 37.97000 217 ARG A C 1
ATOM 1753 O O . ARG A 1 217 ? 48.13600 -50.66400 13.62900 1.000 37.72000 217 ARG A O 1
ATOM 1761 N N . ARG A 1 218 ? 46.21300 -51.25100 14.62800 1.000 41.05000 218 ARG A N 1
ATOM 1762 C CA . ARG A 1 218 ? 45.69600 -51.94400 13.45300 1.000 36.38000 218 ARG A CA 1
ATOM 1763 C C . ARG A 1 218 ? 44.24000 -51.58100 13.22000 1.000 38.18000 218 ARG A C 1
ATOM 1764 O O . ARG A 1 218 ? 43.46400 -51.44600 14.17000 1.000 35.66000 218 ARG A O 1
ATOM 1772 N N . VAL A 1 219 ? 43.87200 -51.47800 11.95200 1.000 29.31000 219 VAL A N 1
ATOM 1773 C CA . VAL A 1 219 ? 42.48100 -51.31400 11.54400 1.000 28.77000 219 VAL A CA 1
ATOM 1774 C C . VAL A 1 219 ? 41.79900 -52.67100 11.58300 1.000 34.03000 219 VAL A C 1
ATOM 1775 O O . VAL A 1 219 ? 42.39200 -53.68700 11.19900 1.000 37.56000 219 VAL A O 1
ATOM 1779 N N . ASP A 1 220 ? 40.55000 -52.69800 12.03200 1.000 30.71000 220 ASP A N 1
ATOM 1780 C CA . ASP A 1 220 ? 39.84100 -53.96800 12.15200 1.000 34.51000 220 ASP A CA 1
ATOM 1781 C C . ASP A 1 220 ? 39.64600 -54.59700 10.77400 1.000 36.94000 220 ASP A C 1
ATOM 1782 O O . ASP A 1 220 ? 39.15300 -53.92900 9.85700 1.000 34.78000 220 ASP A O 1
ATOM 1787 N N . PRO A 1 221 ? 40.01100 -55.86900 10.58700 1.000 36.21000 221 PRO A N 1
ATOM 1788 C CA . PRO A 1 221 ? 39.79200 -56.50800 9.27600 1.000 36.53000 221 PRO A CA 1
ATOM 1789 C C . PRO A 1 221 ? 38.33600 -56.52600 8.85300 1.000 35.99000 221 PRO A C 1
ATOM 1790 O O . PRO A 1 221 ? 38.05100 -56.52700 7.65000 1.000 36.66000 221 PRO A O 1
ATOM 1794 N N . GLN A 1 222 ? 37.40600 -56.53000 9.81100 1.000 38.72000 222 GLN A N 1
ATOM 1795 C CA . GLN A 1 222 ? 35.98100 -56.44900 9.49800 1.000 40.12000 222 GLN A CA 1
ATOM 1796 C C . GLN A 1 222 ? 35.65200 -55.23900 8.62200 1.000 40.86000 222 GLN A C 1
ATOM 1797 O O . GLN A 1 222 ? 34.73400 -55.29700 7.79300 1.000 34.89000 222 GLN A O 1
ATOM 1803 N N . PHE A 1 223 ? 36.38300 -54.14100 8.78800 1.000 33.06000 223 PHE A N 1
ATOM 1804 C CA . PHE A 1 223 ? 36.14700 -52.93100 8.01400 1.000 33.51000 223 PHE A CA 1
ATOM 1805 C C . PHE A 1 223 ? 37.01900 -52.85900 6.77200 1.000 32.28000 223 PHE A C 1
ATOM 1806 O O . PHE A 1 223 ? 36.99100 -51.84100 6.06900 1.000 32.74000 223 PHE A O 1
ATOM 1814 N N . GLY A 1 224 ? 37.79800 -53.90600 6.49500 1.000 37.25000 224 GLY A N 1
ATOM 1815 C CA . GLY A 1 224 ? 38.71600 -53.92200 5.37100 1.000 38.63000 224 GLY A CA 1
ATOM 1816 C C . GLY A 1 224 ? 40.17700 -53.78700 5.74600 1.000 36.96000 224 GLY A C 1
ATOM 1817 O O . GLY A 1 224 ? 41.02900 -53.78500 4.84800 1.000 34.47000 224 GLY A O 1
ATOM 1818 N N . GLY A 1 225 ? 40.49400 -53.66000 7.04000 1.000 33.21000 225 GLY A N 1
ATOM 1819 C CA . GLY A 1 225 ? 41.86600 -53.67300 7.51100 1.000 26.98000 225 GLY A CA 1
ATOM 1820 C C . GLY A 1 225 ? 42.66200 -52.43300 7.13500 1.000 29.53000 225 GLY A C 1
ATOM 1821 O O . GLY A 1 225 ? 42.14300 -51.44900 6.60400 1.000 28.05000 225 GLY A O 1
ATOM 1822 N N . ASP A 1 226 ? 43.96400 -52.50000 7.44200 1.000 31.38000 226 ASP A N 1
ATOM 1823 C CA . ASP A 1 226 ? 44.85800 -51.38400 7.14700 1.000 32.64000 226 ASP A CA 1
ATOM 1824 C C . ASP A 1 226 ? 44.76600 -50.97900 5.67800 1.000 30.90000 226 ASP A C 1
ATOM 1825 O O . ASP A 1 226 ? 44.71500 -49.78600 5.35100 1.000 27.13000 226 ASP A O 1
ATOM 1830 N N . ALA A 1 227 ? 44.71800 -51.96600 4.77400 1.000 34.89000 227 ALA A N 1
ATOM 1831 C CA . ALA A 1 227 ? 44.70500 -51.65900 3.34700 1.000 30.91000 227 ALA A CA 1
ATOM 1832 C C . ALA A 1 227 ? 43.51600 -50.78200 2.97200 1.000 29.46000 227 ALA A C 1
ATOM 1833 O O . ALA A 1 227 ? 43.65100 -49.84900 2.16700 1.000 28.43000 227 ALA A O 1
ATOM 1835 N N . ALA A 1 228 ? 42.33800 -51.07000 3.53100 1.000 27.87000 228 ALA A N 1
ATOM 1836 C CA . ALA A 1 228 ? 41.15900 -50.29800 3.14900 1.000 28.49000 228 ALA A CA 1
ATOM 1837 C C . ALA A 1 228 ? 41.19800 -48.88500 3.72600 1.000 23.29000 228 ALA A C 1
ATOM 1838 O O . ALA A 1 228 ? 40.67700 -47.95100 3.10500 1.000 25.87000 228 ALA A O 1
ATOM 1840 N N . LEU A 1 229 ? 41.82000 -48.70100 4.89500 1.000 28.28000 229 LEU A N 1
ATOM 1841 C CA . LEU A 1 229 ? 41.96000 -47.34700 5.42200 1.000 26.56000 229 LEU A CA 1
ATOM 1842 C C . LEU A 1 229 ? 43.00800 -46.56100 4.64600 1.000 26.96000 229 LEU A C 1
ATOM 1843 O O . LEU A 1 229 ? 42.83500 -45.35900 4.43100 1.000 27.26000 229 LEU A O 1
ATOM 1848 N N . LEU A 1 230 ? 44.08000 -47.22100 4.18700 1.000 30.36000 230 LEU A N 1
ATOM 1849 C CA . LEU A 1 230 ? 45.02300 -46.55200 3.29400 1.000 30.73000 230 LEU A CA 1
ATOM 1850 C C . LEU A 1 230 ? 44.33300 -46.10200 2.01200 1.000 26.54000 230 LEU A C 1
ATOM 1851 O O . LEU A 1 230 ? 44.57300 -44.99000 1.52600 1.000 25.01000 230 LEU A O 1
ATOM 1856 N N . ARG A 1 231 ? 43.45700 -46.94600 1.46100 1.000 30.02000 231 ARG A N 1
ATOM 1857 C CA . ARG A 1 231 ? 42.72300 -46.56200 0.25700 1.000 27.68000 231 ARG A CA 1
ATOM 1858 C C . ARG A 1 231 ? 41.79900 -45.39100 0.53500 1.000 30.67000 231 ARG A C 1
ATOM 1859 O O . ARG A 1 231 ? 41.67500 -44.47600 -0.29000 1.000 25.05000 231 ARG A O 1
ATOM 1867 N N . LEU A 1 232 ? 41.12400 -45.40900 1.68600 1.000 26.33000 232 LEU A N 1
ATOM 1868 C CA . LEU A 1 232 ? 40.23500 -44.30100 2.01400 1.000 25.44000 232 LEU A CA 1
ATOM 1869 C C . LEU A 1 232 ? 41.02400 -43.01200 2.18500 1.000 20.43000 232 LEU A C 1
ATOM 1870 O O . LEU A 1 232 ? 40.59900 -41.95100 1.71200 1.000 22.78000 232 LEU A O 1
ATOM 1875 N N . ARG A 1 233 ? 42.19000 -43.09200 2.83300 1.000 25.76000 233 ARG A N 1
ATOM 1876 C CA . ARG A 1 233 ? 43.04900 -41.92000 2.96600 1.000 26.45000 233 ARG A CA 1
ATOM 1877 C C . ARG A 1 233 ? 43.47100 -41.39500 1.60100 1.000 24.96000 233 ARG A C 1
ATOM 1878 O O . ARG A 1 233 ? 43.41300 -40.18700 1.34900 1.000 23.72000 233 ARG A O 1
ATOM 1886 N N . HIS A 1 234 ? 43.90200 -42.29100 0.70900 1.000 25.68000 234 HIS A N 1
ATOM 1887 C CA . HIS A 1 234 ? 44.25000 -41.88000 -0.65300 1.000 22.50000 234 HIS A CA 1
ATOM 1888 C C . HIS A 1 234 ? 43.06400 -41.24600 -1.36300 1.000 22.81000 234 HIS A C 1
ATOM 1889 O O . HIS A 1 234 ? 43.19400 -40.19500 -2.00700 1.000 26.59000 234 HIS A O 1
ATOM 1896 N N . ASN A 1 235 ? 41.89700 -41.88400 -1.28100 1.000 23.85000 235 ASN A N 1
ATOM 1897 C CA . ASN A 1 235 ? 40.76900 -41.42500 -2.08200 1.000 20.67000 235 ASN A CA 1
ATOM 1898 C C . ASN A 1 235 ? 40.25000 -40.08200 -1.59000 1.000 23.22000 235 ASN A C 1
ATOM 1899 O O . ASN A 1 235 ? 39.90000 -39.21800 -2.39900 1.000 25.18000 235 ASN A O 1
ATOM 1904 N N . THR A 1 236 ? 40.19800 -39.87600 -0.27000 1.000 22.25000 236 THR A N 1
ATOM 1905 C CA . THR A 1 236 ? 39.81400 -38.56100 0.22400 1.000 24.45000 236 THR A CA 1
ATOM 1906 C C . THR A 1 236 ? 40.86200 -37.50800 -0.13100 1.000 20.44000 236 THR A C 1
ATOM 1907 O O . THR A 1 236 ? 40.50700 -36.40600 -0.55100 1.000 24.50000 236 THR A O 1
ATOM 1911 N N . GLN A 1 237 ? 42.15200 -37.82900 0.01300 1.000 22.19000 237 GLN A N 1
ATOM 1912 C CA . GLN A 1 237 ? 43.18900 -36.88100 -0.40200 1.000 29.17000 237 GLN A CA 1
ATOM 1913 C C . GLN A 1 237 ? 43.00000 -36.47500 -1.86100 1.000 27.43000 237 GLN A C 1
ATOM 1914 O O . GLN A 1 237 ? 43.06700 -35.28700 -2.20900 1.000 24.44000 237 GLN A O 1
ATOM 1920 N N . LYS A 1 238 ? 42.72600 -37.46300 -2.71800 1.000 27.27000 238 LYS A N 1
ATOM 1921 C CA . LYS A 1 238 ? 42.49700 -37.21400 -4.13700 1.000 30.60000 238 LYS A CA 1
ATOM 1922 C C . LYS A 1 238 ? 41.33300 -36.25400 -4.35000 1.000 32.84000 238 LYS A C 1
ATOM 1923 O O . LYS A 1 238 ? 41.39300 -35.37900 -5.22100 1.000 29.53000 238 LYS A O 1
ATOM 1929 N N . GLU A 1 239 ? 40.26700 -36.39600 -3.55800 1.000 29.84000 239 GLU A N 1
ATOM 1930 C CA . GLU A 1 239 ? 39.07800 -35.56300 -3.68000 1.000 27.70000 239 GLU A CA 1
ATOM 1931 C C . GLU A 1 239 ? 39.14000 -34.31200 -2.81100 1.000 29.15000 239 GLU A C 1
ATOM 1932 O O . GLU A 1 239 ? 38.13200 -33.61300 -2.67900 1.000 30.40000 239 GLU A O 1
ATOM 1938 N N . GLY A 1 240 ? 40.29600 -34.00700 -2.23600 1.000 26.51000 240 GLY A N 1
ATOM 1939 C CA . GLY A 1 240 ? 40.42600 -32.81200 -1.42600 1.000 25.19000 240 GLY A CA 1
ATOM 1940 C C . GLY A 1 240 ? 39.61800 -32.86000 -0.14700 1.000 26.63000 240 GLY A C 1
ATOM 1941 O O . GLY A 1 240 ? 39.15700 -31.81700 0.32600 1.000 30.03000 240 GLY A O 1
ATOM 1942 N N A MET A 1 241 ? 39.43100 -34.04300 0.42700 0.501 24.57000 241 MET A N 1
ATOM 1943 N N B MET A 1 241 ? 39.43200 -34.04500 0.42400 0.499 24.56000 241 MET A N 1
ATOM 1944 C CA A MET A 1 241 ? 38.60900 -34.20700 1.61900 0.501 26.05000 241 MET A CA 1
ATOM 1945 C CA B MET A 1 241 ? 38.61800 -34.21300 1.62000 0.499 26.05000 241 MET A CA 1
ATOM 1946 C C A MET A 1 241 ? 39.47500 -34.52000 2.83000 0.501 25.13000 241 MET A C 1
ATOM 1947 C C B MET A 1 241 ? 39.49700 -34.49900 2.82700 0.499 25.14000 241 MET A C 1
ATOM 1948 O O A MET A 1 241 ? 40.46100 -35.25700 2.72600 0.501 25.24000 241 MET A O 1
ATOM 1949 O O B MET A 1 241 ? 40.50900 -35.19900 2.71900 0.499 25.25000 241 MET A O 1
ATOM 1958 N N . ARG A 1 242 ? 39.09200 -33.95800 3.97600 1.000 24.15000 242 ARG A N 1
ATOM 1959 C CA . ARG A 1 242 ? 39.75000 -34.19300 5.25100 1.000 25.43000 242 ARG A CA 1
ATOM 1960 C C . ARG A 1 242 ? 39.17700 -35.45000 5.90700 1.000 22.74000 242 ARG A C 1
ATOM 1961 O O . ARG A 1 242 ? 38.07200 -35.89500 5.58900 1.000 26.26000 242 ARG A O 1
ATOM 1969 N N . LEU A 1 243 ? 39.94500 -36.02000 6.82700 1.000 22.06000 243 LEU A N 1
ATOM 1970 C CA . LEU A 1 243 ? 39.59900 -37.30300 7.43800 1.000 26.48000 243 LEU A CA 1
ATOM 1971 C C . LEU A 1 243 ? 40.00400 -37.30800 8.90600 1.000 23.61000 243 LEU A C 1
ATOM 1972 O O . LEU A 1 243 ? 41.19200 -37.18500 9.22300 1.000 23.41000 243 LEU A O 1
ATOM 1977 N N . ILE A 1 244 ? 39.02300 -37.48600 9.79200 1.000 23.55000 244 ILE A N 1
ATOM 1978 C CA . ILE A 1 244 ? 39.22300 -37.46800 11.24300 1.000 21.35000 244 ILE A CA 1
ATOM 1979 C C . ILE A 1 244 ? 38.86100 -38.84500 11.78800 1.000 19.58000 244 ILE A C 1
ATOM 1980 O O . ILE A 1 244 ? 37.78500 -39.36500 11.48200 1.000 20.24000 244 ILE A O 1
ATOM 1985 N N . LEU A 1 245 ? 39.74600 -39.42800 12.59600 1.000 22.20000 245 LEU A N 1
ATOM 1986 C CA . LEU A 1 245 ? 39.45500 -40.69700 13.25500 1.000 21.13000 245 LEU A CA 1
ATOM 1987 C C . LEU A 1 245 ? 39.00400 -40.46900 14.69900 1.000 22.66000 245 LEU A C 1
ATOM 1988 O O . LEU A 1 245 ? 39.31000 -39.44800 15.31400 1.000 19.90000 245 LEU A O 1
ATOM 1993 N N . ASP A 1 246 ? 38.27500 -41.45000 15.22700 1.000 21.36000 246 ASP A N 1
ATOM 1994 C CA . ASP A 1 246 ? 37.82100 -41.43100 16.61400 1.000 20.27000 246 ASP A CA 1
ATOM 1995 C C . ASP A 1 246 ? 38.92900 -41.96300 17.51100 1.000 21.92000 246 ASP A C 1
ATOM 1996 O O . ASP A 1 246 ? 39.37900 -43.10200 17.34500 1.000 29.64000 246 ASP A O 1
ATOM 2001 N N . GLY A 1 247 ? 39.38200 -41.13200 18.44700 1.000 21.55000 247 GLY A N 1
ATOM 2002 C CA . GLY A 1 247 ? 40.44500 -41.49300 19.35800 1.000 21.87000 247 GLY A CA 1
ATOM 2003 C C . GLY A 1 247 ? 39.91300 -41.79700 20.74400 1.000 26.25000 247 GLY A C 1
ATOM 2004 O O . GLY A 1 247 ? 39.37700 -40.91300 21.41900 1.000 21.92000 247 GLY A O 1
ATOM 2005 N N . VAL A 1 248 ? 40.06100 -43.04500 21.17500 1.000 27.32000 248 VAL A N 1
ATOM 2006 C CA . VAL A 1 248 ? 39.42600 -43.51800 22.40000 1.000 28.10000 248 VAL A CA 1
ATOM 2007 C C . VAL A 1 248 ? 40.51300 -43.82000 23.42000 1.000 31.41000 248 VAL A C 1
ATOM 2008 O O . VAL A 1 248 ? 41.01800 -44.94700 23.49700 1.000 27.32000 248 VAL A O 1
ATOM 2012 N N . PHE A 1 249 ? 40.89600 -42.80300 24.19900 1.000 24.44000 249 PHE A N 1
ATOM 2013 C CA . PHE A 1 249 ? 42.06100 -42.89000 25.05800 1.000 26.64000 249 PHE A CA 1
ATOM 2014 C C . PHE A 1 249 ? 41.74400 -42.78400 26.54000 1.000 26.20000 249 PHE A C 1
ATOM 2015 O O . PHE A 1 249 ? 42.65400 -42.96200 27.35700 1.000 27.69000 249 PHE A O 1
ATOM 2023 N N . ASN A 1 250 ? 40.49700 -42.48500 26.90300 1.000 23.62000 250 ASN A N 1
ATOM 2024 C CA . ASN A 1 250 ? 40.09300 -42.53900 28.30500 1.000 24.12000 250 ASN A CA 1
ATOM 2025 C C . ASN A 1 250 ? 40.15000 -43.96100 28.84300 1.000 30.76000 250 ASN A C 1
ATOM 2026 O O . ASN A 1 250 ? 40.46700 -44.17700 30.02200 1.000 26.69000 250 ASN A O 1
ATOM 2031 N N . HIS A 1 251 ? 39.84900 -44.93100 27.98600 1.000 30.74000 251 HIS A N 1
ATOM 2032 C CA . HIS A 1 251 ? 39.76800 -46.33500 28.34100 1.000 30.96000 251 HIS A CA 1
ATOM 2033 C C . HIS A 1 251 ? 40.15800 -47.14900 27.11800 1.000 32.38000 251 HIS A C 1
ATOM 2034 O O . HIS A 1 251 ? 40.10800 -46.65900 25.98800 1.000 27.22000 251 HIS A O 1
ATOM 2041 N N . SER A 1 252 ? 40.55500 -48.39600 27.35700 1.000 32.27000 252 SER A N 1
ATOM 2042 C CA . SER A 1 252 ? 40.68800 -49.39500 26.30900 1.000 27.96000 252 SER A CA 1
ATOM 2043 C C . SER A 1 252 ? 39.50300 -50.34800 26.38100 1.000 33.17000 252 SER A C 1
ATOM 2044 O O . SER A 1 252 ? 38.60900 -50.20600 27.22200 1.000 35.91000 252 SER A O 1
ATOM 2047 N N . GLY A 1 253 ? 39.48700 -51.32900 25.47700 1.000 34.28000 253 GLY A N 1
ATOM 2048 C CA . GLY A 1 253 ? 38.59000 -52.45900 25.63300 1.000 30.94000 253 GLY A CA 1
ATOM 2049 C C . GLY A 1 253 ? 39.19800 -53.51400 26.54100 1.000 36.27000 253 GLY A C 1
ATOM 2050 O O . GLY A 1 253 ? 40.41700 -53.60800 26.69300 1.000 36.19000 253 GLY A O 1
ATOM 2051 N N . ASP A 1 254 ? 38.33800 -54.31700 27.17600 1.000 38.92000 254 ASP A N 1
ATOM 2052 C CA . ASP A 1 254 ? 38.89800 -55.28700 28.11400 1.000 44.11000 254 ASP A CA 1
ATOM 2053 C C . ASP A 1 254 ? 39.54600 -56.48100 27.41800 1.000 46.09000 254 ASP A C 1
ATOM 2054 O O . ASP A 1 254 ? 40.20400 -57.28300 28.08900 1.000 46.14000 254 ASP A O 1
ATOM 2059 N N . SER A 1 255 ? 39.41300 -56.59700 26.09600 1.000 41.90000 255 SER A N 1
ATOM 2060 C CA . SER A 1 255 ? 40.10100 -57.63100 25.33300 1.000 45.12000 255 SER A CA 1
ATOM 2061 C C . SER A 1 255 ? 41.48000 -57.19700 24.85100 1.000 43.64000 255 SER A C 1
ATOM 2062 O O . SER A 1 255 ? 42.16800 -57.98800 24.20100 1.000 47.97000 255 SER A O 1
ATOM 2065 N N . HIS A 1 256 ? 41.89200 -55.96500 25.13700 1.000 41.50000 256 HIS A N 1
ATOM 2066 C CA . HIS A 1 256 ? 43.20000 -55.48700 24.71300 1.000 42.74000 256 HIS A CA 1
ATOM 2067 C C . HIS A 1 256 ? 44.30200 -56.25800 25.43600 1.000 47.91000 256 HIS A C 1
ATOM 2068 O O . HIS A 1 256 ? 44.15400 -56.63700 26.59800 1.000 45.42000 256 HIS A O 1
ATOM 2075 N N . ALA A 1 257 ? 45.41800 -56.48500 24.73700 1.000 49.29000 257 ALA A N 1
ATOM 2076 C CA . ALA A 1 257 ? 46.52700 -57.23600 25.32000 1.000 50.52000 257 ALA A CA 1
ATOM 2077 C C . ALA A 1 257 ? 47.02100 -56.61600 26.62400 1.000 52.41000 257 ALA A C 1
ATOM 2078 O O . ALA A 1 257 ? 47.51000 -57.33500 27.50400 1.000 49.34000 257 ALA A O 1
ATOM 2080 N N . TRP A 1 258 ? 46.90900 -55.29100 26.76100 1.000 52.29000 258 TRP A N 1
ATOM 2081 C CA . TRP A 1 258 ? 47.33800 -54.62100 27.98700 1.000 50.05000 258 TRP A CA 1
ATOM 2082 C C . TRP A 1 258 ? 46.49700 -55.03900 29.18000 1.000 48.07000 258 TRP A C 1
ATOM 2083 O O . TRP A 1 258 ? 46.99900 -55.09100 30.31100 1.000 51.11000 258 TRP A O 1
ATOM 2094 N N . PHE A 1 259 ? 45.21400 -55.30400 28.95200 1.000 50.84000 259 PHE A N 1
ATOM 2095 C CA . PHE A 1 259 ? 44.28400 -55.69400 30.00000 1.000 49.04000 259 PHE A CA 1
ATOM 2096 C C . PHE A 1 259 ? 44.00800 -57.19100 29.94800 1.000 57.01000 259 PHE A C 1
ATOM 2097 O O . PHE A 1 259 ? 44.24200 -57.90300 30.93200 1.000 54.57000 259 PHE A O 1
ATOM 2105 N N . ASP A 1 260 ? 43.51900 -57.67500 28.80300 1.000 49.47000 260 ASP A N 1
ATOM 2106 C CA . ASP A 1 260 ? 43.39600 -59.10500 28.52600 1.000 51.59000 260 ASP A CA 1
ATOM 2107 C C . ASP A 1 260 ? 42.58100 -59.80100 29.61900 1.000 55.33000 260 ASP A C 1
ATOM 2108 O O . ASP A 1 260 ? 43.07500 -60.64000 30.37500 1.000 57.10000 260 ASP A O 1
ATOM 2113 N N . ARG A 1 261 ? 41.31000 -59.40800 29.70300 1.000 54.63000 261 ARG A N 1
ATOM 2114 C CA . ARG A 1 261 ? 40.42300 -59.97400 30.71300 1.000 57.43000 261 ARG A CA 1
ATOM 2115 C C . ARG A 1 261 ? 40.14200 -61.44000 30.43500 1.000 59.41000 261 ARG A C 1
ATOM 2116 O O . ARG A 1 261 ? 39.98500 -62.24100 31.36500 1.000 59.88000 261 ARG A O 1
ATOM 2124 N N . HIS A 1 262 ? 40.05800 -61.80500 29.16000 1.000 54.37000 262 HIS A N 1
ATOM 2125 C CA . HIS A 1 262 ? 39.73400 -63.15700 28.74100 1.000 58.31000 262 HIS A CA 1
ATOM 2126 C C . HIS A 1 262 ? 40.98700 -63.97500 28.44900 1.000 60.42000 262 HIS A C 1
ATOM 2127 O O . HIS A 1 262 ? 40.91800 -64.97600 27.72600 1.000 62.75000 262 HIS A O 1
ATOM 2134 N N . GLN A 1 263 ? 42.12700 -63.53900 28.98700 1.000 61.27000 263 GLN A N 1
ATOM 2135 C CA . GLN A 1 263 ? 43.38300 -64.29200 29.02600 1.000 61.79000 263 GLN A CA 1
ATOM 2136 C C . GLN A 1 263 ? 43.71000 -64.93500 27.68000 1.000 69.92000 263 GLN A C 1
ATOM 2137 O O . GLN A 1 263 ? 44.08100 -66.10700 27.58600 1.000 75.80000 263 GLN A O 1
ATOM 2143 N N . ARG A 1 264 ? 43.56800 -64.13500 26.62200 1.000 63.42000 264 ARG A N 1
ATOM 2144 C CA . ARG A 1 264 ? 43.98200 -64.54900 25.28800 1.000 66.88000 264 ARG A CA 1
ATOM 2145 C C . ARG A 1 264 ? 45.49900 -64.69300 25.18100 1.000 68.68000 264 ARG A C 1
ATOM 2146 O O . ARG A 1 264 ? 45.98500 -65.39000 24.28100 1.000 69.77000 264 ARG A O 1
ATOM 2154 N N . GLY A 1 265 ? 46.25300 -64.08000 26.09300 1.000 66.32000 265 GLY A N 1
ATOM 2155 C CA . GLY A 1 265 ? 47.70200 -64.14900 26.05200 1.000 69.00000 265 GLY A CA 1
ATOM 2156 C C . GLY A 1 265 ? 48.36500 -64.09300 27.41500 1.000 69.69000 265 GLY A C 1
ATOM 2157 O O . GLY A 1 265 ? 49.28000 -63.29200 27.63500 1.000 71.30000 265 GLY A O 1
ATOM 2158 N N . SER A 1 266 ? 47.91200 -64.94600 28.33500 1.000 69.50000 266 SER A N 1
ATOM 2159 C CA . SER A 1 266 ? 48.35200 -65.08600 29.72100 1.000 79.52000 266 SER A CA 1
ATOM 2160 C C . SER A 1 266 ? 47.76800 -64.00000 30.62400 1.000 79.20000 266 SER A C 1
ATOM 2161 O O . SER A 1 266 ? 47.82400 -64.14500 31.85200 1.000 74.58000 266 SER A O 1
ATOM 2164 N N . GLY A 1 267 ? 47.21100 -62.92400 30.07400 1.000 74.47000 267 GLY A N 1
ATOM 2165 C CA . GLY A 1 267 ? 46.61700 -61.89100 30.89700 1.000 69.34000 267 GLY A CA 1
ATOM 2166 C C . GLY A 1 267 ? 47.53800 -60.71800 31.15400 1.000 69.67000 267 GLY A C 1
ATOM 2167 O O . GLY A 1 267 ? 48.70000 -60.88600 31.54200 1.000 71.05000 267 GLY A O 1
ATOM 2168 N N . GLY A 1 268 ? 47.02900 -59.51700 30.91900 1.000 64.03000 268 GLY A N 1
ATOM 2169 C CA . GLY A 1 268 ? 47.77400 -58.32800 31.25100 1.000 60.67000 268 GLY A CA 1
ATOM 2170 C C . GLY A 1 268 ? 47.39600 -57.86700 32.63700 1.000 59.14000 268 GLY A C 1
ATOM 2171 O O . GLY A 1 268 ? 47.78000 -58.48800 33.62800 1.000 61.84000 268 GLY A O 1
ATOM 2172 N N . ALA A 1 269 ? 46.60000 -56.80600 32.71500 1.000 55.88000 269 ALA A N 1
ATOM 2173 C CA . ALA A 1 269 ? 46.30900 -56.18700 33.99900 1.000 57.43000 269 ALA A CA 1
ATOM 2174 C C . ALA A 1 269 ? 45.28500 -56.97800 34.80200 1.000 54.14000 269 ALA A C 1
ATOM 2175 O O . ALA A 1 269 ? 45.40200 -57.07900 36.02900 1.000 56.54000 269 ALA A O 1
ATOM 2177 N N . CYS A 1 270 ? 44.28100 -57.54700 34.13400 1.000 50.87000 270 CYS A N 1
ATOM 2178 C CA . CYS A 1 270 ? 43.13600 -58.08100 34.85900 1.000 57.31000 270 CYS A CA 1
ATOM 2179 C C . CYS A 1 270 ? 43.51200 -59.30100 35.69300 1.000 62.52000 270 CYS A C 1
ATOM 2180 O O . CYS A 1 270 ? 43.02700 -59.45600 36.82100 1.000 56.85000 270 CYS A O 1
ATOM 2183 N N . HIS A 1 271 ? 44.36800 -60.17700 35.15500 1.000 63.74000 271 HIS A N 1
ATOM 2184 C CA . HIS A 1 271 ? 44.74600 -61.42600 35.81800 1.000 65.80000 271 HIS A CA 1
ATOM 2185 C C . HIS A 1 271 ? 46.26900 -61.57500 35.81700 1.000 66.82000 271 HIS A C 1
ATOM 2186 O O . HIS A 1 271 ? 46.83000 -62.53700 35.29300 1.000 69.37000 271 HIS A O 1
ATOM 2193 N N . ASN A 1 272 ? 46.95000 -60.59500 36.41400 1.000 59.73000 272 ASN A N 1
ATOM 2194 C CA . ASN A 1 272 ? 48.39700 -60.63800 36.59900 1.000 64.09000 272 ASN A CA 1
ATOM 2195 C C . ASN A 1 272 ? 48.86000 -59.42800 37.40500 1.000 65.33000 272 ASN A C 1
ATOM 2196 O O . ASN A 1 272 ? 48.58600 -58.28600 37.02500 1.000 65.77000 272 ASN A O 1
ATOM 2201 N N . ALA A 1 273 ? 49.54900 -59.64900 38.52400 1.000 61.74000 273 ALA A N 1
ATOM 2202 C CA . ALA A 1 273 ? 50.03200 -58.52300 39.30700 1.000 58.43000 273 ALA A CA 1
ATOM 2203 C C . ALA A 1 273 ? 51.39500 -58.03200 38.84300 1.000 59.55000 273 ALA A C 1
ATOM 2204 O O . ALA A 1 273 ? 51.75400 -56.88200 39.12900 1.000 62.28000 273 ALA A O 1
ATOM 2206 N N . ASP A 1 274 ? 52.15200 -58.86800 38.13000 1.000 61.37000 274 ASP A N 1
ATOM 2207 C CA . ASP A 1 274 ? 53.44000 -58.48600 37.56900 1.000 62.87000 274 ASP A CA 1
ATOM 2208 C C . ASP A 1 274 ? 53.33800 -58.08600 36.11100 1.000 63.48000 274 ASP A C 1
ATOM 2209 O O . ASP A 1 274 ? 54.36400 -58.01800 35.42700 1.000 64.90000 274 ASP A O 1
ATOM 2214 N N . SER A 1 275 ? 52.12500 -57.83300 35.62600 1.000 64.13000 275 SER A N 1
ATOM 2215 C CA . SER A 1 275 ? 51.93000 -57.46300 34.23600 1.000 58.62000 275 SER A CA 1
ATOM 2216 C C . SER A 1 275 ? 52.73800 -56.21700 33.89200 1.000 56.51000 275 SER A C 1
ATOM 2217 O O . SER A 1 275 ? 52.92300 -55.33300 34.73200 1.000 63.08000 275 SER A O 1
ATOM 2220 N N . PRO A 1 276 ? 53.23200 -56.12400 32.66200 1.000 55.49000 276 PRO A N 1
ATOM 2221 C CA . PRO A 1 276 ? 53.92300 -54.89400 32.25300 1.000 57.87000 276 PRO A CA 1
ATOM 2222 C C . PRO A 1 276 ? 53.03100 -53.66700 32.32800 1.000 52.13000 276 PRO A C 1
ATOM 2223 O O . PRO A 1 276 ? 53.53000 -52.56500 32.58600 1.000 50.44000 276 PRO A O 1
ATOM 2227 N N . TRP A 1 277 ? 51.72400 -53.82900 32.11700 1.000 49.18000 277 TRP A N 1
ATOM 2228 C CA . TRP A 1 277 ? 50.76700 -52.72900 32.13200 1.000 51.19000 277 TRP A CA 1
ATOM 2229 C C . TRP A 1 277 ? 49.84100 -52.81900 33.33600 1.000 50.79000 277 TRP A C 1
ATOM 2230 O O . TRP A 1 277 ? 48.68100 -52.40200 33.28200 1.000 49.23000 277 TRP A O 1
ATOM 2241 N N . ARG A 1 278 ? 50.35400 -53.37700 34.43100 1.000 51.33000 278 ARG A N 1
ATOM 2242 C CA . ARG A 1 278 ? 49.57800 -53.46000 35.66000 1.000 50.45000 278 ARG A CA 1
ATOM 2243 C C . ARG A 1 278 ? 49.15900 -52.07500 36.13800 1.000 43.17000 278 ARG A C 1
ATOM 2244 O O . ARG A 1 278 ? 48.00700 -51.86200 36.53300 1.000 40.49000 278 ARG A O 1
ATOM 2252 N N . ASP A 1 279 ? 50.08600 -51.11800 36.10300 1.000 44.18000 279 ASP A N 1
ATOM 2253 C CA . ASP A 1 279 ? 49.83500 -49.75800 36.55700 1.000 46.76000 279 ASP A CA 1
ATOM 2254 C C . ASP A 1 279 ? 49.22700 -48.87400 35.47500 1.000 45.51000 279 ASP A C 1
ATOM 2255 O O . ASP A 1 279 ? 49.13800 -47.65500 35.66300 1.000 42.60000 279 ASP A O 1
ATOM 2260 N N . TRP A 1 280 ? 48.81500 -49.45500 34.35200 1.000 42.50000 280 TRP A N 1
ATOM 2261 C CA . TRP A 1 280 ? 48.05000 -48.72200 33.35600 1.000 43.06000 280 TRP A CA 1
ATOM 2262 C C . TRP A 1 280 ? 46.55800 -48.73900 33.65100 1.000 41.40000 280 TRP A C 1
ATOM 2263 O O . TRP A 1 280 ? 45.79300 -48.05500 32.96000 1.000 37.41000 280 TRP A O 1
ATOM 2274 N N . TYR A 1 281 ? 46.13500 -49.49600 34.66200 1.000 35.10000 281 TYR A N 1
ATOM 2275 C CA . TYR A 1 281 ? 44.74500 -49.54900 35.08300 1.000 31.83000 281 TYR A CA 1
ATOM 2276 C C . TYR A 1 281 ? 44.67700 -49.36800 36.59700 1.000 44.48000 281 TYR A C 1
ATOM 2277 O O . TYR A 1 281 ? 45.68100 -49.48900 37.30500 1.000 43.23000 281 TYR A O 1
ATOM 2286 N N . ASN A 1 282 ? 43.48600 -49.04300 37.08700 1.000 42.60000 282 ASN A N 1
ATOM 2287 C CA . ASN A 1 282 ? 43.26100 -48.81600 38.50900 1.000 44.19000 282 ASN A CA 1
ATOM 2288 C C . ASN A 1 282 ? 42.33200 -49.88000 39.06500 1.000 39.40000 282 ASN A C 1
ATOM 2289 O O . ASN A 1 282 ? 41.24600 -50.11300 38.52200 1.000 45.14000 282 ASN A O 1
ATOM 2294 N N . PHE A 1 283 ? 42.75600 -50.50400 40.15800 1.000 50.15000 283 PHE A N 1
ATOM 2295 C CA . PHE A 1 283 ? 41.99600 -51.55300 40.82100 1.000 56.79000 283 PHE A CA 1
ATOM 2296 C C . PHE A 1 283 ? 41.63500 -51.09000 42.22300 1.000 55.22000 283 PHE A C 1
ATOM 2297 O O . PHE A 1 283 ? 42.51400 -50.68600 42.99300 1.000 53.28000 283 PHE A O 1
ATOM 2305 N N . SER A 1 284 ? 40.34200 -51.14800 42.54300 1.000 55.00000 284 SER A N 1
ATOM 2306 C CA . SER A 1 284 ? 39.80600 -50.70100 43.82200 1.000 58.42000 284 SER A CA 1
ATOM 2307 C C . SER A 1 284 ? 40.25600 -51.64300 44.93800 1.000 62.48000 284 SER A C 1
ATOM 2308 O O . SER A 1 284 ? 41.01200 -52.59100 44.67900 1.000 56.50000 284 SER A O 1
ATOM 2311 N N . PRO A 1 285 ? 39.85000 -51.40600 46.20000 1.000 62.99000 285 PRO A N 1
ATOM 2312 C CA . PRO A 1 285 ? 40.00300 -52.46300 47.21200 1.000 66.28000 285 PRO A CA 1
ATOM 2313 C C . PRO A 1 285 ? 38.96500 -53.56800 47.05400 1.000 66.16000 285 PRO A C 1
ATOM 2314 O O . PRO A 1 285 ? 39.22500 -54.73000 47.39100 1.000 63.97000 285 PRO A O 1
ATOM 2318 N N . GLU A 1 286 ? 37.79000 -53.21500 46.52200 1.000 63.87000 286 GLU A N 1
ATOM 2319 C CA . GLU A 1 286 ? 36.63300 -54.10200 46.51300 1.000 57.74000 286 GLU A CA 1
ATOM 2320 C C . GLU A 1 286 ? 36.61300 -55.06500 45.32900 1.000 58.36000 286 GLU A C 1
ATOM 2321 O O . GLU A 1 286 ? 35.68500 -55.87700 45.22900 1.000 61.19000 286 GLU A O 1
ATOM 2327 N N . GLY A 1 287 ? 37.60100 -55.00700 44.43900 1.000 58.97000 287 GLY A N 1
ATOM 2328 C CA . GLY A 1 287 ? 37.74600 -56.00000 43.39600 1.000 62.48000 287 GLY A CA 1
ATOM 2329 C C . GLY A 1 287 ? 37.20900 -55.62200 42.03000 1.000 60.26000 287 GLY A C 1
ATOM 2330 O O . GLY A 1 287 ? 37.26400 -56.45500 41.11800 1.000 57.35000 287 GLY A O 1
ATOM 2331 N N . VAL A 1 288 ? 36.70400 -54.40400 41.84700 1.000 58.49000 288 VAL A N 1
ATOM 2332 C CA . VAL A 1 288 ? 36.15000 -53.96100 40.56900 1.000 54.83000 288 VAL A CA 1
ATOM 2333 C C . VAL A 1 288 ? 37.13900 -52.99400 39.92900 1.000 58.25000 288 VAL A C 1
ATOM 2334 O O . VAL A 1 288 ? 37.40700 -51.91400 40.47700 1.000 57.88000 288 VAL A O 1
ATOM 2336 N N . ALA A 1 289 ? 37.70000 -53.39200 38.78400 1.000 56.10000 289 ALA A N 1
ATOM 2337 C CA . ALA A 1 289 ? 38.55500 -52.49300 38.01600 1.000 50.86000 289 ALA A CA 1
ATOM 2338 C C . ALA A 1 289 ? 37.78300 -51.24100 37.62000 1.000 39.97000 289 ALA A C 1
ATOM 2339 O O . ALA A 1 289 ? 36.57300 -51.28800 37.37200 1.000 38.25000 289 ALA A O 1
ATOM 2341 N N . HIS A 1 290 ? 38.47900 -50.10700 37.60100 1.000 39.96000 290 HIS A N 1
ATOM 2342 C CA . HIS A 1 290 ? 37.82500 -48.86900 37.21100 1.000 39.34000 290 HIS A CA 1
ATOM 2343 C C . HIS A 1 290 ? 37.59200 -48.86900 35.70500 1.000 36.15000 290 HIS A C 1
ATOM 2344 O O . HIS A 1 290 ? 38.47300 -49.25000 34.92400 1.000 36.34000 290 HIS A O 1
ATOM 2351 N N . ASP A 1 291 ? 36.38600 -48.45800 35.30900 1.000 32.06000 291 ASP A N 1
ATOM 2352 C CA . ASP A 1 291 ? 35.92500 -48.57800 33.93300 1.000 38.95000 291 ASP A CA 1
ATOM 2353 C C . ASP A 1 291 ? 35.08300 -47.35700 33.57000 1.000 37.06000 291 ASP A C 1
ATOM 2354 O O . ASP A 1 291 ? 34.89100 -46.43900 34.37700 1.000 36.08000 291 ASP A O 1
ATOM 2359 N N . TRP A 1 292 ? 34.55900 -47.35800 32.34800 1.000 33.67000 292 TRP A N 1
ATOM 2360 C CA . TRP A 1 292 ? 33.73200 -46.25700 31.86200 1.000 33.80000 292 TRP A CA 1
ATOM 2361 C C . TRP A 1 292 ? 32.30600 -46.48600 32.33300 1.000 32.34000 292 TRP A C 1
ATOM 2362 O O . TRP A 1 292 ? 31.59300 -47.34400 31.80800 1.000 32.88000 292 TRP A O 1
ATOM 2373 N N . LEU A 1 293 ? 31.89800 -45.71800 33.34300 1.000 29.27000 293 LEU A N 1
ATOM 2374 C CA . LEU A 1 293 ? 30.51600 -45.68900 33.81500 1.000 35.97000 293 LEU A CA 1
ATOM 2375 C C . LEU A 1 293 ? 29.96500 -47.09200 34.08000 1.000 31.23000 293 LEU A C 1
ATOM 2376 O O . LEU A 1 293 ? 28.79000 -47.37800 33.83800 1.000 34.02000 293 LEU A O 1
ATOM 2381 N N . GLY A 1 294 ? 30.82600 -47.97600 34.58500 1.000 36.79000 294 GLY A N 1
ATOM 2382 C CA . GLY A 1 294 ? 30.40000 -49.29700 35.00800 1.000 39.60000 294 GLY A CA 1
ATOM 2383 C C . GLY A 1 294 ? 30.31400 -50.35300 33.92600 1.000 46.10000 294 GLY A C 1
ATOM 2384 O O . GLY A 1 294 ? 29.70600 -51.40500 34.16200 1.000 45.41000 294 GLY A O 1
ATOM 2385 N N . TYR A 1 295 ? 30.88600 -50.11500 32.74300 1.000 37.01000 295 TYR A N 1
ATOM 2386 C CA . TYR A 1 295 ? 30.92700 -51.11800 31.68100 1.000 32.11000 295 TYR A CA 1
ATOM 2387 C C . TYR A 1 295 ? 32.27100 -51.83600 31.76800 1.000 36.76000 295 TYR A C 1
ATOM 2388 O O . TYR A 1 295 ? 33.31700 -51.25100 31.47300 1.000 38.11000 295 TYR A O 1
ATOM 2397 N N . ALA A 1 296 ? 32.24700 -53.09700 32.21000 1.000 37.67000 296 ALA A N 1
ATOM 2398 C CA . ALA A 1 296 ? 33.48900 -53.82800 32.43300 1.000 38.88000 296 ALA A CA 1
ATOM 2399 C C . ALA A 1 296 ? 34.28900 -54.01100 31.15300 1.000 38.51000 296 ALA A C 1
ATOM 2400 O O . ALA A 1 296 ? 35.50800 -54.21900 31.21900 1.000 36.76000 296 ALA A O 1
ATOM 2402 N N . SER A 1 297 ? 33.63400 -53.93400 29.99400 1.000 41.51000 297 SER A N 1
ATOM 2403 C CA . SER A 1 297 ? 34.34000 -54.04000 28.72500 1.000 42.99000 297 SER A CA 1
ATOM 2404 C C . SER A 1 297 ? 35.19200 -52.81800 28.41300 1.000 42.95000 297 SER A C 1
ATOM 2405 O O . SER A 1 297 ? 35.90400 -52.83800 27.40400 1.000 39.20000 297 SER A O 1
ATOM 2408 N N . LEU A 1 298 ? 35.15900 -51.77300 29.24400 1.000 39.09000 298 LEU A N 1
ATOM 2409 C CA . LEU A 1 298 ? 35.85100 -50.51400 28.96700 1.000 35.40000 298 LEU A CA 1
ATOM 2410 C C . LEU A 1 298 ? 36.69200 -50.10000 30.17200 1.000 38.71000 298 LEU A C 1
ATOM 2411 O O . LEU A 1 298 ? 36.36700 -49.13100 30.87100 1.000 35.18000 298 LEU A O 1
ATOM 2416 N N . PRO A 1 299 ? 37.79500 -50.80800 30.43400 1.000 37.94000 299 PRO A N 1
ATOM 2417 C CA . PRO A 1 299 ? 38.63700 -50.47400 31.59500 1.000 36.36000 299 PRO A CA 1
ATOM 2418 C C . PRO A 1 299 ? 39.37400 -49.15100 31.41800 1.000 35.72000 299 PRO A C 1
ATOM 2419 O O . PRO A 1 299 ? 40.08700 -48.94600 30.43400 1.000 32.95000 299 PRO A O 1
ATOM 2423 N N . LYS A 1 300 ? 39.25000 -48.27900 32.41900 1.000 36.52000 300 LYS A N 1
ATOM 2424 C CA . LYS A 1 300 ? 39.81200 -46.93700 32.32600 1.000 34.59000 300 LYS A CA 1
ATOM 2425 C C . LYS A 1 300 ? 41.33100 -46.95900 32.46600 1.000 37.16000 300 LYS A C 1
ATOM 2426 O O . LYS A 1 300 ? 41.88800 -47.68800 33.29200 1.000 33.26000 300 LYS A O 1
ATOM 2432 N N . LEU A 1 301 ? 41.99900 -46.13200 31.66200 1.000 29.70000 301 LEU A N 1
ATOM 2433 C CA . LEU A 1 301 ? 43.45600 -46.04600 31.64000 1.000 33.12000 301 LEU A CA 1
ATOM 2434 C C . LEU A 1 301 ? 43.97400 -45.04100 32.67200 1.000 33.13000 301 LEU A C 1
ATOM 2435 O O . LEU A 1 301 ? 43.42500 -43.94400 32.82400 1.000 30.18000 301 LEU A O 1
ATOM 2440 N N . ASP A 1 302 ? 45.06200 -45.40400 33.35400 1.000 31.12000 302 ASP A N 1
ATOM 2441 C CA . ASP A 1 302 ? 45.59300 -44.61100 34.46500 1.000 32.33000 302 ASP A CA 1
ATOM 2442 C C . ASP A 1 302 ? 46.76100 -43.75600 33.99000 1.000 31.20000 302 ASP A C 1
ATOM 2443 O O . ASP A 1 302 ? 47.90300 -44.22100 33.93000 1.000 34.56000 302 ASP A O 1
ATOM 2448 N N . TYR A 1 303 ? 46.48900 -42.47800 33.72400 1.000 30.20000 303 TYR A N 1
ATOM 2449 C CA . TYR A 1 303 ? 47.50300 -41.57800 33.19100 1.000 29.07000 303 TYR A CA 1
ATOM 2450 C C . TYR A 1 303 ? 48.47400 -41.07400 34.25400 1.000 32.95000 303 TYR A C 1
ATOM 2451 O O . TYR A 1 303 ? 49.30700 -40.21000 33.96100 1.000 27.63000 303 TYR A O 1
ATOM 2460 N N . ARG A 1 304 ? 48.41200 -41.61100 35.47300 1.000 33.91000 304 ARG A N 1
ATOM 2461 C CA . ARG A 1 304 ? 49.52800 -41.43600 36.39600 1.000 35.65000 304 ARG A CA 1
ATOM 2462 C C . ARG A 1 304 ? 50.78700 -42.11900 35.87000 1.000 41.62000 304 ARG A C 1
ATOM 2463 O O . ARG A 1 304 ? 51.90200 -41.62000 36.07700 1.000 39.49000 304 ARG A O 1
ATOM 2471 N N . SER A 1 305 ? 50.62200 -43.23500 35.15600 1.000 39.13000 305 SER A N 1
ATOM 2472 C CA . SER A 1 305 ? 51.74700 -44.03000 34.67000 1.000 36.55000 305 SER A CA 1
ATOM 2473 C C . SER A 1 305 ? 52.50700 -43.29800 33.56800 1.000 40.37000 305 SER A C 1
ATOM 2474 O O . SER A 1 305 ? 51.94100 -42.98700 32.51300 1.000 37.71000 305 SER A O 1
ATOM 2477 N N . SER A 1 306 ? 53.80500 -43.06300 33.79500 1.000 42.03000 306 SER A N 1
ATOM 2478 C CA . SER A 1 306 ? 54.61200 -42.32900 32.82600 1.000 40.82000 306 SER A CA 1
ATOM 2479 C C . SER A 1 306 ? 54.90200 -43.14700 31.57700 1.000 42.58000 306 SER A C 1
ATOM 2480 O O . SER A 1 306 ? 55.21000 -42.56600 30.53100 1.000 39.99000 306 SER A O 1
ATOM 2483 N N . THR A 1 307 ? 54.81200 -44.47300 31.66000 1.000 44.26000 307 THR A N 1
ATOM 2484 C CA . THR A 1 307 ? 54.96400 -45.29600 30.46700 1.000 43.68000 307 THR A CA 1
ATOM 2485 C C . THR A 1 307 ? 53.70400 -45.25300 29.61300 1.000 40.37000 307 THR A C 1
ATOM 2486 O O . THR A 1 307 ? 53.79000 -45.21700 28.38000 1.000 40.79000 307 THR A O 1
ATOM 2490 N N . LEU A 1 308 ? 52.53000 -45.24800 30.25100 1.000 40.37000 308 LEU A N 1
ATOM 2491 C CA . LEU A 1 308 ? 51.28900 -45.06500 29.50600 1.000 39.52000 308 LEU A CA 1
ATOM 2492 C C . LEU A 1 308 ? 51.27800 -43.72300 28.78500 1.000 39.54000 308 LEU A C 1
ATOM 2493 O O . LEU A 1 308 ? 50.91700 -43.64500 27.60400 1.000 41.03000 308 LEU A O 1
ATOM 2498 N N . ILE A 1 309 ? 51.65900 -42.65200 29.49000 1.000 39.20000 309 ILE A N 1
ATOM 2499 C CA . ILE A 1 309 ? 51.72900 -41.33000 28.86600 1.000 37.12000 309 ILE A CA 1
ATOM 2500 C C . ILE A 1 309 ? 52.58300 -41.38900 27.60500 1.000 39.74000 309 ILE A C 1
ATOM 2501 O O . ILE A 1 309 ? 52.19100 -40.89400 26.54200 1.000 37.91000 309 ILE A O 1
ATOM 2506 N N . ASP A 1 310 ? 53.76100 -42.01000 27.70600 1.000 40.73000 310 ASP A N 1
ATOM 2507 C CA . ASP A 1 310 ? 54.64300 -42.12500 26.54800 1.000 44.93000 310 ASP A CA 1
ATOM 2508 C C . ASP A 1 310 ? 53.97100 -42.89900 25.42100 1.000 35.24000 310 ASP A C 1
ATOM 2509 O O . ASP A 1 310 ? 54.13000 -42.56200 24.24300 1.000 40.79000 310 ASP A O 1
ATOM 2514 N N . GLU A 1 311 ? 53.18200 -43.91600 25.77300 1.000 39.04000 311 GLU A N 1
ATOM 2515 C CA . GLU A 1 311 ? 52.55800 -44.76500 24.76800 1.000 35.76000 311 GLU A CA 1
ATOM 2516 C C . GLU A 1 311 ? 51.40600 -44.05400 24.06800 1.000 39.70000 311 GLU A C 1
ATOM 2517 O O . GLU A 1 311 ? 51.21200 -44.21900 22.85700 1.000 35.51000 311 GLU A O 1
ATOM 2523 N N . ILE A 1 312 ? 50.62600 -43.26500 24.80300 1.000 36.60000 312 ILE A N 1
ATOM 2524 C CA . ILE A 1 312 ? 49.44900 -42.64800 24.20000 1.000 34.61000 312 ILE A CA 1
ATOM 2525 C C . ILE A 1 312 ? 49.83400 -41.38500 23.44100 1.000 36.24000 312 ILE A C 1
ATOM 2526 O O . ILE A 1 312 ? 49.43900 -41.19200 22.28500 1.000 33.03000 312 ILE A O 1
ATOM 2531 N N . TYR A 1 313 ? 50.62300 -40.51000 24.06000 1.000 34.05000 313 TYR A N 1
ATOM 2532 C CA . TYR A 1 313 ? 50.91800 -39.24000 23.40600 1.000 33.55000 313 TYR A CA 1
ATOM 2533 C C . TYR A 1 313 ? 52.33600 -38.73300 23.60400 1.000 34.27000 313 TYR A C 1
ATOM 2534 O O . TYR A 1 313 ? 52.80500 -37.96300 22.75900 1.000 37.91000 313 TYR A O 1
ATOM 2543 N N . GLY A 1 314 ? 53.06100 -39.16700 24.63500 1.000 32.77000 314 GLY A N 1
ATOM 2544 C CA . GLY A 1 314 ? 54.34500 -38.55300 24.93100 1.000 36.45000 314 GLY A CA 1
ATOM 2545 C C . GLY A 1 314 ? 55.44300 -38.91100 23.94500 1.000 36.85000 314 GLY A C 1
ATOM 2546 O O . GLY A 1 314 ? 56.23800 -38.05300 23.55500 1.000 39.21000 314 GLY A O 1
ATOM 2547 N N . GLY A 1 315 ? 55.52000 -40.17900 23.54200 1.000 37.80000 315 GLY A N 1
ATOM 2548 C CA . GLY A 1 315 ? 56.62100 -40.61000 22.70500 1.000 42.52000 315 GLY A CA 1
ATOM 2549 C C . GLY A 1 315 ? 56.45200 -40.21800 21.24600 1.000 39.33000 315 GLY A C 1
ATOM 2550 O O . GLY A 1 315 ? 55.36300 -39.90000 20.77600 1.000 42.32000 315 GLY A O 1
ATOM 2551 N N . GLU A 1 316 ? 57.56900 -40.23300 20.51400 1.000 41.64000 316 GLU A N 1
ATOM 2552 C CA . GLU A 1 316 ? 57.48000 -40.06800 19.06600 1.000 40.04000 316 GLU A CA 1
ATOM 2553 C C . GLU A 1 316 ? 56.65700 -41.18100 18.43600 1.000 36.31000 316 GLU A C 1
ATOM 2554 O O . GLU A 1 316 ? 55.99600 -40.96500 17.41600 1.000 41.60000 316 GLU A O 1
ATOM 2560 N N . ASP A 1 317 ? 56.66900 -42.36700 19.03300 1.000 39.98000 317 ASP A N 1
ATOM 2561 C CA . ASP A 1 317 ? 55.94300 -43.51000 18.50500 1.000 44.81000 317 ASP A CA 1
ATOM 2562 C C . ASP A 1 317 ? 54.55500 -43.66200 19.10900 1.000 40.47000 317 ASP A C 1
ATOM 2563 O O . ASP A 1 317 ? 53.93600 -44.71800 18.94600 1.000 46.90000 317 ASP A O 1
ATOM 2565 N N . SER A 1 318 ? 54.04600 -42.63400 19.78400 1.000 40.89000 318 SER A N 1
ATOM 2566 C CA . SER A 1 318 ? 52.80800 -42.76000 20.53900 1.000 36.57000 318 SER A CA 1
ATOM 2567 C C . SER A 1 318 ? 51.59900 -42.89500 19.61300 1.000 35.12000 318 SER A C 1
ATOM 2568 O O . SER A 1 318 ? 51.63100 -42.51700 18.43900 1.000 34.35000 318 SER A O 1
ATOM 2571 N N . VAL A 1 319 ? 50.51100 -43.43000 20.17400 1.000 33.33000 319 VAL A N 1
ATOM 2572 C CA . VAL A 1 319 ? 49.31800 -43.72900 19.38200 1.000 34.64000 319 VAL A CA 1
ATOM 2573 C C . VAL A 1 319 ? 48.77900 -42.46900 18.71700 1.000 33.26000 319 VAL A C 1
ATOM 2574 O O . VAL A 1 319 ? 48.40200 -42.48700 17.53900 1.000 29.40000 319 VAL A O 1
ATOM 2578 N N . VAL A 1 320 ? 48.75500 -41.35100 19.45000 1.000 31.22000 320 VAL A N 1
ATOM 2579 C CA . VAL A 1 320 ? 48.16700 -40.12100 18.92300 1.000 31.19000 320 VAL A CA 1
ATOM 2580 C C . VAL A 1 320 ? 48.91800 -39.65500 17.68300 1.000 30.41000 320 VAL A C 1
ATOM 2581 O O . VAL A 1 320 ? 48.31700 -39.17900 16.71100 1.000 26.47000 320 VAL A O 1
ATOM 2585 N N . ARG A 1 321 ? 50.24000 -39.79900 17.69300 1.000 29.72000 321 ARG A N 1
ATOM 2586 C CA . ARG A 1 321 ? 51.04900 -39.36600 16.56400 1.000 35.70000 321 ARG A CA 1
ATOM 2587 C C . ARG A 1 321 ? 51.10300 -40.41000 15.45600 1.000 33.54000 321 ARG A C 1
ATOM 2588 O O . ARG A 1 321 ? 51.21900 -40.04700 14.27700 1.000 30.19000 321 ARG A O 1
ATOM 2596 N N . HIS A 1 322 ? 50.98400 -41.69300 15.81200 1.000 33.40000 322 HIS A N 1
ATOM 2597 C CA . HIS A 1 322 ? 51.09900 -42.77000 14.83300 1.000 35.51000 322 HIS A CA 1
ATOM 2598 C C . HIS A 1 322 ? 50.17200 -42.55000 13.64500 1.000 35.12000 322 HIS A C 1
ATOM 2599 O O . HIS A 1 322 ? 50.59600 -42.64100 12.48800 1.000 37.40000 322 HIS A O 1
ATOM 2606 N N . TRP A 1 323 ? 48.90700 -42.22600 13.90700 1.000 30.81000 323 TRP A N 1
ATOM 2607 C CA . TRP A 1 323 ? 47.94300 -42.11600 12.81600 1.000 29.09000 323 TRP A CA 1
ATOM 2608 C C . TRP A 1 323 ? 47.95600 -40.75300 12.14400 1.000 30.03000 323 TRP A C 1
ATOM 2609 O O . TRP A 1 323 ? 47.22900 -40.55200 11.16400 1.000 30.07000 323 TRP A O 1
ATOM 2620 N N . LEU A 1 324 ? 48.77800 -39.82400 12.62400 1.000 30.28000 324 LEU A N 1
ATOM 2621 C CA . LEU A 1 324 ? 48.88100 -38.51000 12.01600 1.000 30.68000 324 LEU A CA 1
ATOM 2622 C C . LEU A 1 324 ? 50.07700 -38.36500 11.08500 1.000 32.94000 324 LEU A C 1
ATOM 2623 O O . LEU A 1 324 ? 50.15600 -37.36300 10.37200 1.000 33.99000 324 LEU A O 1
ATOM 2628 N N . LYS A 1 325 ? 51.01100 -39.31400 11.08000 1.000 32.46000 325 LYS A N 1
ATOM 2629 C CA . LYS A 1 325 ? 52.14000 -39.25600 10.16200 1.000 35.89000 325 LYS A CA 1
ATOM 2630 C C . LYS A 1 325 ? 52.01400 -40.32700 9.08100 1.000 32.30000 325 LYS A C 1
ATOM 2631 O O . LYS A 1 325 ? 51.24100 -41.28300 9.19900 1.000 28.82000 325 LYS A O 1
ATOM 2637 N N . ALA A 1 326 ? 52.78600 -40.14400 8.01500 1.000 35.98000 326 ALA A N 1
ATOM 2638 C CA . ALA A 1 326 ? 52.74800 -41.07700 6.89900 1.000 35.32000 326 ALA A CA 1
ATOM 2639 C C . ALA A 1 326 ? 52.97600 -42.49700 7.40800 1.000 30.57000 326 ALA A C 1
ATOM 2640 O O . ALA A 1 326 ? 53.76100 -42.69900 8.34300 1.000 36.18000 326 ALA A O 1
ATOM 2642 N N . PRO A 1 327 ? 52.31300 -43.50800 6.82900 1.000 32.48000 327 PRO A N 1
ATOM 2643 C CA . PRO A 1 327 ? 51.45800 -43.47500 5.63500 1.000 34.23000 327 PRO A CA 1
ATOM 2644 C C . PRO A 1 327 ? 50.03100 -43.02000 5.91900 1.000 34.77000 327 PRO A C 1
ATOM 2645 O O . PRO A 1 327 ? 49.24700 -42.84400 4.99100 1.000 28.70000 327 PRO A O 1
ATOM 2649 N N . TRP A 1 328 ? 49.67700 -42.80400 7.19200 1.000 30.21000 328 TRP A N 1
ATOM 2650 C CA . TRP A 1 328 ? 48.27800 -42.60300 7.55300 1.000 22.39000 328 TRP A CA 1
ATOM 2651 C C . TRP A 1 328 ? 47.85000 -41.15900 7.34700 1.000 27.29000 328 TRP A C 1
ATOM 2652 O O . TRP A 1 328 ? 46.81300 -40.90000 6.73000 1.000 25.14000 328 TRP A O 1
ATOM 2663 N N . SER A 1 329 ? 48.61500 -40.21100 7.88900 1.000 29.77000 329 SER A N 1
ATOM 2664 C CA . SER A 1 329 ? 48.43200 -38.78600 7.59800 1.000 26.30000 329 SER A CA 1
ATOM 2665 C C . SER A 1 329 ? 46.97400 -38.34600 7.76400 1.000 27.55000 329 SER A C 1
ATOM 2666 O O . SER A 1 329 ? 46.41600 -37.60600 6.94500 1.000 22.36000 329 SER A O 1
ATOM 2669 N N . MET A 1 330 ? 46.34200 -38.81500 8.83400 1.000 24.41000 330 MET A N 1
ATOM 2670 C CA . MET A 1 330 ? 45.01500 -38.31400 9.15800 1.000 25.43000 330 MET A CA 1
ATOM 2671 C C . MET A 1 330 ? 45.09200 -36.83300 9.54000 1.000 24.46000 330 MET A C 1
ATOM 2672 O O . MET A 1 330 ? 46.15100 -36.31000 9.90600 1.000 26.03000 330 MET A O 1
ATOM 2677 N N . ASP A 1 331 ? 43.94600 -36.16300 9.47000 1.000 20.97000 331 ASP A N 1
ATOM 2678 C CA . ASP A 1 331 ? 43.85400 -34.72700 9.70100 1.000 20.53000 331 ASP A CA 1
ATOM 2679 C C . ASP A 1 331 ? 43.55800 -34.36000 11.14700 1.000 25.75000 331 ASP A C 1
ATOM 2680 O O . ASP A 1 331 ? 43.40300 -33.16800 11.44500 1.000 24.13000 331 ASP A O 1
ATOM 2685 N N . GLY A 1 332 ? 43.45400 -35.33400 12.03200 1.000 21.31000 332 GLY A N 1
ATOM 2686 C CA . GLY A 1 332 ? 43.23100 -35.04700 13.42900 1.000 21.38000 332 GLY A CA 1
ATOM 2687 C C . GLY A 1 332 ? 42.41300 -36.14100 14.09100 1.000 27.74000 332 GLY A C 1
ATOM 2688 O O . GLY A 1 332 ? 42.29100 -37.24800 13.57400 1.000 22.90000 332 GLY A O 1
ATOM 2689 N N . TRP A 1 333 ? 41.85600 -35.78800 15.25400 1.000 22.09000 333 TRP A N 1
ATOM 2690 C CA . TRP A 1 333 ? 41.26200 -36.74200 16.17600 1.000 25.52000 333 TRP A CA 1
ATOM 2691 C C . TRP A 1 333 ? 39.98900 -36.17600 16.79900 1.000 25.96000 333 TRP A C 1
ATOM 2692 O O . TRP A 1 333 ? 39.94500 -35.01100 17.20200 1.000 23.46000 333 TRP A O 1
ATOM 2703 N N . ARG A 1 334 ? 38.96600 -37.00900 16.89700 1.000 22.40000 334 ARG A N 1
ATOM 2704 C CA . ARG A 1 334 ? 37.83000 -36.76000 17.77500 1.000 22.01000 334 ARG A CA 1
ATOM 2705 C C . ARG A 1 334 ? 38.10100 -37.52400 19.07400 1.000 23.50000 334 ARG A C 1
ATOM 2706 O O . ARG A 1 334 ? 38.30400 -38.74400 19.04400 1.000 23.39000 334 ARG A O 1
ATOM 2714 N N . LEU A 1 335 ? 38.15000 -36.81300 20.20900 1.000 19.08000 335 LEU A N 1
ATOM 2715 C CA . LEU A 1 335 ? 38.56200 -37.43200 21.47000 1.000 25.44000 335 LEU A CA 1
ATOM 2716 C C . LEU A 1 335 ? 37.33600 -37.93200 22.22400 1.000 25.91000 335 LEU A C 1
ATOM 2717 O O . LEU A 1 335 ? 36.57800 -37.13600 22.79300 1.000 24.28000 335 LEU A O 1
ATOM 2722 N N . ALA A 1 336 ? 37.15500 -39.25500 22.23100 1.000 25.09000 336 ALA A N 1
ATOM 2723 C CA . ALA A 1 336 ? 36.07100 -39.88000 22.97300 1.000 20.61000 336 ALA A CA 1
ATOM 2724 C C . ALA A 1 336 ? 36.25700 -39.66500 24.47100 1.000 18.91000 336 ALA A C 1
ATOM 2725 O O . ALA A 1 336 ? 37.36300 -39.83900 24.99700 1.000 21.15000 336 ALA A O 1
ATOM 2727 N N . VAL A 1 337 ? 35.17200 -39.29400 25.15000 1.000 18.49000 337 VAL A N 1
ATOM 2728 C CA . VAL A 1 337 ? 35.15800 -39.14900 26.60800 1.000 21.17000 337 VAL A CA 1
ATOM 2729 C C . VAL A 1 337 ? 36.31900 -38.26900 27.05900 1.000 20.85000 337 VAL A C 1
ATOM 2730 O O . VAL A 1 337 ? 37.02000 -38.58300 28.02700 1.000 23.25000 337 VAL A O 1
ATOM 2734 N N . VAL A 1 338 ? 36.52900 -37.15800 26.35300 1.000 18.75000 338 VAL A N 1
ATOM 2735 C CA . VAL A 1 338 ? 37.68300 -36.30300 26.60900 1.000 22.08000 338 VAL A CA 1
ATOM 2736 C C . VAL A 1 338 ? 37.66100 -35.77100 28.04000 1.000 21.56000 338 VAL A C 1
ATOM 2737 O O . VAL A 1 338 ? 38.71100 -35.46800 28.62000 1.000 22.07000 338 VAL A O 1
ATOM 2741 N N . HIS A 1 339 ? 36.47600 -35.66300 28.62700 1.000 18.77000 339 HIS A N 1
ATOM 2742 C CA . HIS A 1 339 ? 36.30700 -34.97500 29.90500 1.000 25.03000 339 HIS A CA 1
ATOM 2743 C C . HIS A 1 339 ? 36.60900 -35.84300 31.12800 1.000 25.95000 339 HIS A C 1
ATOM 2744 O O . HIS A 1 339 ? 36.83100 -35.28800 32.21200 1.000 23.22000 339 HIS A O 1
ATOM 2751 N N . MET A 1 340 ? 36.59400 -37.17700 31.00400 1.000 24.66000 340 MET A N 1
ATOM 2752 C CA . MET A 1 340 ? 36.86400 -38.05000 32.15200 1.000 25.53000 340 MET A CA 1
ATOM 2753 C C . MET A 1 340 ? 38.29500 -38.56500 32.18900 1.000 27.19000 340 MET A C 1
ATOM 2754 O O . MET A 1 340 ? 38.72300 -39.09700 33.22400 1.000 24.36000 340 MET A O 1
ATOM 2759 N N . LEU A 1 341 ? 39.03800 -38.41200 31.09600 1.000 24.58000 341 LEU A N 1
ATOM 2760 C CA . LEU A 1 341 ? 40.39200 -38.94100 31.00900 1.000 25.17000 341 LEU A CA 1
ATOM 2761 C C . LEU A 1 341 ? 41.26700 -38.37000 32.11600 1.000 31.62000 341 LEU A C 1
ATOM 2762 O O . LEU A 1 341 ? 41.25700 -37.16200 32.37000 1.000 26.90000 341 LEU A O 1
ATOM 2767 N N . GLY A 1 342 ? 42.03100 -39.23700 32.77400 1.000 30.06000 342 GLY A N 1
ATOM 2768 C CA . GLY A 1 342 ? 42.91500 -38.75900 33.82700 1.000 29.31000 342 GLY A CA 1
ATOM 2769 C C . GLY A 1 342 ? 43.53800 -39.89400 34.61100 1.000 32.47000 342 GLY A C 1
ATOM 2770 O O . GLY A 1 342 ? 43.66700 -41.02000 34.11400 1.000 25.74000 342 GLY A O 1
ATOM 2771 N N . GLU A 1 343 ? 43.89600 -39.58600 35.85500 1.000 31.45000 343 GLU A N 1
ATOM 2772 C CA . GLU A 1 343 ? 44.72300 -40.45400 36.68000 1.000 33.58000 343 GLU A CA 1
ATOM 2773 C C . GLU A 1 343 ? 43.91300 -41.05400 37.82400 1.000 34.91000 343 GLU A C 1
ATOM 2774 O O . GLU A 1 343 ? 42.92700 -40.47000 38.28600 1.000 33.19000 343 GLU A O 1
ATOM 2780 N N . GLY A 1 344 ? 44.33700 -42.24000 38.26200 1.000 35.00000 344 GLY A N 1
ATOM 2781 C CA . GLY A 1 344 ? 43.83000 -42.81900 39.49300 1.000 37.43000 344 GLY A CA 1
ATOM 2782 C C . GLY A 1 344 ? 42.44000 -43.40300 39.42100 1.000 36.90000 344 GLY A C 1
ATOM 2783 O O . GLY A 1 344 ? 41.83600 -43.66300 40.46500 1.000 39.52000 344 GLY A O 1
ATOM 2784 N N . GLY A 1 345 ? 41.91300 -43.63300 38.22300 1.000 32.61000 345 GLY A N 1
ATOM 2785 C CA . GLY A 1 345 ? 40.56100 -44.12700 38.06600 1.000 30.36000 345 GLY A CA 1
ATOM 2786 C C . GLY A 1 345 ? 39.52000 -43.05600 37.82300 1.000 35.43000 345 GLY A C 1
ATOM 2787 O O . GLY A 1 345 ? 38.32700 -43.38400 37.71600 1.000 40.97000 345 GLY A O 1
ATOM 2788 N N . GLY A 1 346 ? 39.92900 -41.79200 37.72400 1.000 32.04000 346 GLY A N 1
ATOM 2789 C CA . GLY A 1 346 ? 39.00000 -40.69800 37.51600 1.000 31.22000 346 GLY A CA 1
ATOM 2790 C C . GLY A 1 346 ? 39.60400 -39.58300 36.68800 1.000 29.30000 346 GLY A C 1
ATOM 2791 O O . GLY A 1 346 ? 40.61200 -39.79300 36.01000 1.000 30.45000 346 GLY A O 1
ATOM 2792 N N . ALA A 1 347 ? 39.02500 -38.38500 36.76100 1.000 28.22000 347 ALA A N 1
ATOM 2793 C CA . ALA A 1 347 ? 39.44000 -37.26400 35.93000 1.000 30.77000 347 ALA A CA 1
ATOM 2794 C C . ALA A 1 347 ? 40.56800 -36.43400 36.55100 1.000 30.21000 347 ALA A C 1
ATOM 2795 O O . ALA A 1 347 ? 40.78500 -35.29100 36.13300 1.000 26.59000 347 ALA A O 1
ATOM 2797 N N . ARG A 1 348 ? 41.29800 -36.97800 37.52300 1.000 34.69000 348 ARG A N 1
ATOM 2798 C CA . ARG A 1 348 ? 42.38000 -36.21600 38.13700 1.000 30.67000 348 ARG A CA 1
ATOM 2799 C C . ARG A 1 348 ? 43.42900 -35.83800 37.08900 1.000 35.85000 348 ARG A C 1
ATOM 2800 O O . ARG A 1 348 ? 43.92100 -36.69400 36.34600 1.000 33.79000 348 ARG A O 1
ATOM 2808 N N . ASN A 1 349 ? 43.75000 -34.53900 37.02200 1.000 25.73000 349 ASN A N 1
ATOM 2809 C CA . ASN A 1 349 ? 44.73200 -33.98400 36.08600 1.000 32.84000 349 ASN A CA 1
ATOM 2810 C C . ASN A 1 349 ? 44.27100 -34.04500 34.63500 1.000 27.93000 349 ASN A C 1
ATOM 2811 O O . ASN A 1 349 ? 45.10000 -34.11200 33.72400 1.000 24.68000 349 ASN A O 1
ATOM 2816 N N . ASN A 1 350 ? 42.95700 -34.01600 34.41800 1.000 28.60000 350 ASN A N 1
ATOM 2817 C CA . ASN A 1 350 ? 42.40600 -34.18300 33.07400 1.000 27.95000 350 ASN A CA 1
ATOM 2818 C C . ASN A 1 350 ? 42.92800 -33.12200 32.10900 1.000 25.75000 350 ASN A C 1
ATOM 2819 O O . ASN A 1 350 ? 43.34400 -33.44000 30.98600 1.000 25.26000 350 ASN A O 1
ATOM 2824 N N . LEU A 1 351 ? 42.91100 -31.85100 32.52000 1.000 22.51000 351 LEU A N 1
ATOM 2825 C CA . LEU A 1 351 ? 43.24500 -30.78100 31.58000 1.000 27.96000 351 LEU A CA 1
ATOM 2826 C C . LEU A 1 351 ? 44.67500 -30.90200 31.08000 1.000 27.66000 351 LEU A C 1
ATOM 2827 O O . LEU A 1 351 ? 44.94500 -30.68200 29.89300 1.000 24.92000 351 LEU A O 1
ATOM 2832 N N . ARG A 1 352 ? 45.60500 -31.24500 31.97700 1.000 26.08000 352 ARG A N 1
ATOM 2833 C CA . ARG A 1 352 ? 46.99300 -31.44700 31.58600 1.000 28.48000 352 ARG A CA 1
ATOM 2834 C C . ARG A 1 352 ? 47.12300 -32.56300 30.55300 1.000 29.65000 352 ARG A C 1
ATOM 2835 O O . ARG A 1 352 ? 47.87200 -32.43700 29.57600 1.000 29.60000 352 ARG A O 1
ATOM 2843 N N . HIS A 1 353 ? 46.38300 -33.65500 30.73100 1.000 26.00000 353 HIS A N 1
ATOM 2844 C CA . HIS A 1 353 ? 46.53200 -34.77000 29.80200 1.000 30.92000 353 HIS A CA 1
ATOM 2845 C C . HIS A 1 353 ? 45.90000 -34.47500 28.44800 1.000 28.20000 353 HIS A C 1
ATOM 2846 O O . HIS A 1 353 ? 46.46400 -34.84100 27.40700 1.000 27.70000 353 HIS A O 1
ATOM 2853 N N . ILE A 1 354 ? 44.74400 -33.80600 28.42400 1.000 24.55000 354 ILE A N 1
ATOM 2854 C CA . ILE A 1 354 ? 44.17000 -33.42200 27.13300 1.000 24.47000 354 ILE A CA 1
ATOM 2855 C C . ILE A 1 354 ? 45.08700 -32.43500 26.42000 1.000 25.12000 354 ILE A C 1
ATOM 2856 O O . ILE A 1 354 ? 45.30800 -32.53300 25.20200 1.000 23.69000 354 ILE A O 1
ATOM 2861 N N . ALA A 1 355 ? 45.62900 -31.46200 27.16400 1.000 21.57000 355 ALA A N 1
ATOM 2862 C CA . ALA A 1 355 ? 46.58500 -30.52900 26.58100 1.000 25.68000 355 ALA A CA 1
ATOM 2863 C C . ALA A 1 355 ? 47.77700 -31.27300 25.99100 1.000 28.98000 355 ALA A C 1
ATOM 2864 O O . ALA A 1 355 ? 48.25500 -30.93300 24.90100 1.000 26.92000 355 ALA A O 1
ATOM 2866 N N . GLY A 1 356 ? 48.25000 -32.31000 26.68800 1.000 29.14000 356 GLY A N 1
ATOM 2867 C CA . GLY A 1 356 ? 49.36000 -33.09500 26.17200 1.000 29.75000 356 GLY A CA 1
ATOM 2868 C C . GLY A 1 356 ? 49.01100 -33.87000 24.91300 1.000 26.56000 356 GLY A C 1
ATOM 2869 O O . GLY A 1 356 ? 49.84500 -34.01400 24.01500 1.000 28.75000 356 GLY A O 1
ATOM 2870 N N . ILE A 1 357 ? 47.79100 -34.41100 24.84600 1.000 23.46000 357 ILE A N 1
ATOM 2871 C CA . ILE A 1 357 ? 47.35200 -35.13100 23.65000 1.000 24.51000 357 ILE A CA 1
ATOM 2872 C C . ILE A 1 357 ? 47.28800 -34.18600 22.45900 1.000 31.97000 357 ILE A C 1
ATOM 2873 O O . ILE A 1 357 ? 47.76500 -34.50200 21.36200 1.000 27.88000 357 ILE A O 1
ATOM 2878 N N . THR A 1 358 ? 46.67400 -33.01800 22.65100 1.000 26.65000 358 THR A N 1
ATOM 2879 C CA . THR A 1 358 ? 46.59500 -32.04400 21.57000 1.000 27.74000 358 THR A CA 1
ATOM 2880 C C . THR A 1 358 ? 47.98500 -31.57500 21.16200 1.000 27.62000 358 THR A C 1
ATOM 2881 O O . THR A 1 358 ? 48.29300 -31.50400 19.96600 1.000 27.50000 358 THR A O 1
ATOM 2885 N N . GLN A 1 359 ? 48.85000 -31.28900 22.14100 1.000 26.23000 359 GLN A N 1
ATOM 2886 C CA . GLN A 1 359 ? 50.20600 -30.85100 21.81800 1.000 32.05000 359 GLN A CA 1
ATOM 2887 C C . GLN A 1 359 ? 50.95500 -31.90400 21.01100 1.000 31.44000 359 GLN A C 1
ATOM 2888 O O . GLN A 1 359 ? 51.65700 -31.57300 20.04700 1.000 33.65000 359 GLN A O 1
ATOM 2894 N N . ALA A 1 360 ? 50.82100 -33.17700 21.38800 1.000 27.58000 360 ALA A N 1
ATOM 2895 C CA . ALA A 1 360 ? 51.50100 -34.23900 20.65300 1.000 29.86000 360 ALA A CA 1
ATOM 2896 C C . ALA A 1 360 ? 51.00300 -34.31200 19.21600 1.000 32.81000 360 ALA A C 1
ATOM 2897 O O . ALA A 1 360 ? 51.79500 -34.51100 18.28700 1.000 32.40000 360 ALA A O 1
ATOM 2899 N N . ALA A 1 361 ? 49.69400 -34.13200 19.01900 1.000 29.41000 361 ALA A N 1
ATOM 2900 C CA . ALA A 1 361 ? 49.12000 -34.15600 17.67700 1.000 31.30000 361 ALA A CA 1
ATOM 2901 C C . ALA A 1 361 ? 49.67800 -33.03000 16.80800 1.000 31.66000 361 ALA A C 1
ATOM 2902 O O . ALA A 1 361 ? 50.05900 -33.25400 15.65000 1.000 29.15000 361 ALA A O 1
ATOM 2904 N N . LYS A 1 362 ? 49.71900 -31.80500 17.34700 1.000 27.26000 362 LYS A N 1
ATOM 2905 C CA . LYS A 1 362 ? 50.21900 -30.66400 16.58200 1.000 29.31000 362 LYS A CA 1
ATOM 2906 C C . LYS A 1 362 ? 51.71800 -30.75800 16.34000 1.000 28.39000 362 LYS A C 1
ATOM 2907 O O . LYS A 1 362 ? 52.23000 -30.17700 15.37300 1.000 28.57000 362 LYS A O 1
ATOM 2913 N N . LEU A 1 363 ? 52.43800 -31.43800 17.23100 1.000 30.84000 363 LEU A N 1
ATOM 2914 C CA . LEU A 1 363 ? 53.85900 -31.67100 17.01600 1.000 35.14000 363 LEU A CA 1
ATOM 2915 C C . LEU A 1 363 ? 54.07900 -32.50500 15.75900 1.000 33.91000 363 LEU A C 1
ATOM 2916 O O . LEU A 1 363 ? 54.91600 -32.17200 14.91000 1.000 31.70000 363 LEU A O 1
ATOM 2921 N N . GLU A 1 364 ? 53.30100 -33.58100 15.60900 1.000 32.76000 364 GLU A N 1
ATOM 2922 C CA . GLU A 1 364 ? 53.38000 -34.40300 14.40400 1.000 32.23000 364 GLU A CA 1
ATOM 2923 C C . GLU A 1 364 ? 52.81700 -33.68700 13.18500 1.000 33.61000 364 GLU A C 1
ATOM 2924 O O . GLU A 1 364 ? 53.28900 -33.89800 12.05900 1.000 31.04000 364 GLU A O 1
ATOM 2930 N N . ARG A 1 365 ? 51.81500 -32.86400 13.37700 1.000 27.43000 365 ARG A N 1
ATOM 2931 C CA . ARG A 1 365 ? 51.04100 -32.31700 12.26700 1.000 28.89000 365 ARG A CA 1
ATOM 2932 C C . ARG A 1 365 ? 50.46600 -30.97700 12.70900 1.000 30.09000 365 ARG A C 1
ATOM 2933 O O . ARG A 1 365 ? 49.41400 -30.92300 13.36500 1.000 29.99000 365 ARG A O 1
ATOM 2941 N N . PRO A 1 366 ? 51.14300 -29.87400 12.37400 1.000 32.11000 366 PRO A N 1
ATOM 2942 C CA . PRO A 1 366 ? 50.77600 -28.56500 12.95300 1.000 28.64000 366 PRO A CA 1
ATOM 2943 C C . PRO A 1 366 ? 49.34400 -28.12200 12.69500 1.000 29.92000 366 PRO A C 1
ATOM 2944 O O . PRO A 1 366 ? 48.78300 -27.41700 13.54400 1.000 30.53000 366 PRO A O 1
ATOM 2948 N N . ASP A 1 367 ? 48.72900 -28.49200 11.56500 1.000 29.72000 367 ASP A N 1
ATOM 2949 C CA . ASP A 1 367 ? 47.34500 -28.11900 11.29400 1.000 24.01000 367 ASP A CA 1
ATOM 2950 C C . ASP A 1 367 ? 46.35000 -29.21100 11.69200 1.000 26.45000 367 ASP A C 1
ATOM 2951 O O . ASP A 1 367 ? 45.19300 -29.16700 11.26500 1.000 26.52000 367 ASP A O 1
ATOM 2956 N N . ALA A 1 368 ? 46.76600 -30.17600 12.51500 1.000 26.27000 368 ALA A N 1
ATOM 2957 C CA . ALA A 1 368 ? 45.83600 -31.19300 12.99300 1.000 25.72000 368 ALA A CA 1
ATOM 2958 C C . ALA A 1 368 ? 44.66500 -30.55500 13.73600 1.000 28.48000 368 ALA A C 1
ATOM 2959 O O . ALA A 1 368 ? 44.80700 -29.52500 14.40100 1.000 29.70000 368 ALA A O 1
ATOM 2961 N N . PHE A 1 369 ? 43.49400 -31.17500 13.60600 1.000 22.91000 369 PHE A N 1
ATOM 2962 C CA . PHE A 1 369 ? 42.26600 -30.72800 14.25800 1.000 24.29000 369 PHE A CA 1
ATOM 2963 C C . PHE A 1 369 ? 41.92900 -31.72000 15.36200 1.000 24.23000 369 PHE A C 1
ATOM 2964 O O . PHE A 1 369 ? 41.66500 -32.89400 15.08200 1.000 21.72000 369 PHE A O 1
ATOM 2972 N N . VAL A 1 370 ? 41.94400 -31.25800 16.61100 1.000 23.31000 370 VAL A N 1
ATOM 2973 C CA . VAL A 1 370 ? 41.63900 -32.10100 17.76000 1.000 24.55000 370 VAL A CA 1
ATOM 2974 C C . VAL A 1 370 ? 40.41000 -31.51300 18.43600 1.000 28.08000 370 VAL A C 1
ATOM 2975 O O . VAL A 1 370 ? 40.46300 -30.39600 18.96800 1.000 23.66000 370 VAL A O 1
ATOM 2979 N N . PHE A 1 371 ? 39.30000 -32.24800 18.41500 1.000 20.82000 371 PHE A N 1
ATOM 2980 C CA . PHE A 1 371 ? 38.11300 -31.80400 19.12900 1.000 22.97000 371 PHE A CA 1
ATOM 2981 C C . PHE A 1 371 ? 37.58300 -32.91600 20.02500 1.000 21.80000 371 PHE A C 1
ATOM 2982 O O . PHE A 1 371 ? 37.67000 -34.10400 19.70000 1.000 23.13000 371 PHE A O 1
ATOM 2990 N N . GLY A 1 372 ? 37.03000 -32.51300 21.16300 1.000 23.98000 372 GLY A N 1
ATOM 2991 C CA . GLY A 1 372 ? 36.60800 -33.44600 22.19100 1.000 18.88000 372 GLY A CA 1
ATOM 2992 C C . GLY A 1 372 ? 35.10600 -33.66900 22.23500 1.000 21.28000 372 GLY A C 1
ATOM 2993 O O . GLY A 1 372 ? 34.30900 -32.76500 21.97100 1.000 18.76000 372 GLY A O 1
ATOM 2994 N N . GLU A 1 373 ? 34.72900 -34.90000 22.58300 1.000 21.73000 373 GLU A N 1
ATOM 2995 C CA . GLU A 1 373 ? 33.33300 -35.24200 22.83200 1.000 20.56000 373 GLU A CA 1
ATOM 2996 C C . GLU A 1 373 ? 32.87500 -34.58500 24.13000 1.000 19.32000 373 GLU A C 1
ATOM 2997 O O . GLU A 1 373 ? 33.32400 -34.97900 25.20700 1.000 20.93000 373 GLU A O 1
ATOM 3003 N N . HIS A 1 374 ? 31.96800 -33.61100 24.04200 1.000 19.76000 374 HIS A N 1
ATOM 3004 C CA . HIS A 1 374 ? 31.42300 -32.93100 25.22300 1.000 20.87000 374 HIS A CA 1
ATOM 3005 C C . HIS A 1 374 ? 29.89800 -32.93600 25.17800 1.000 17.11000 374 HIS A C 1
ATOM 3006 O O . HIS A 1 374 ? 29.27900 -32.00500 24.64900 1.000 18.26000 374 HIS A O 1
ATOM 3013 N N . PHE A 1 375 ? 29.27600 -33.95000 25.79000 1.000 18.83000 375 PHE A N 1
ATOM 3014 C CA . PHE A 1 375 ? 27.84000 -33.84300 26.02700 1.000 19.11000 375 PHE A CA 1
ATOM 3015 C C . PHE A 1 375 ? 27.52400 -32.68500 26.96400 1.000 18.37000 375 PHE A C 1
ATOM 3016 O O . PHE A 1 375 ? 26.48700 -32.02900 26.81100 1.000 19.54000 375 PHE A O 1
ATOM 3024 N N . GLY A 1 376 ? 28.42400 -32.40200 27.89900 1.000 22.38000 376 GLY A N 1
ATOM 3025 C CA . GLY A 1 376 ? 28.25100 -31.34800 28.87100 1.000 23.13000 376 GLY A CA 1
ATOM 3026 C C . GLY A 1 376 ? 28.90400 -30.04700 28.45200 1.000 24.83000 376 GLY A C 1
ATOM 3027 O O . GLY A 1 376 ? 29.11700 -29.77800 27.26300 1.000 20.47000 376 GLY A O 1
ATOM 3028 N N . ASP A 1 377 ? 29.23700 -29.23300 29.45800 1.000 20.37000 377 ASP A N 1
ATOM 3029 C CA . ASP A 1 377 ? 29.69400 -27.85800 29.26900 1.000 19.13000 377 ASP A CA 1
ATOM 3030 C C . ASP A 1 377 ? 31.20900 -27.87000 29.07400 1.000 21.04000 377 ASP A C 1
ATOM 3031 O O . ASP A 1 377 ? 31.96700 -28.05400 30.03000 1.000 20.05000 377 ASP A O 1
ATOM 3036 N N . ALA A 1 378 ? 31.64700 -27.65100 27.83300 1.000 19.02000 378 ALA A N 1
ATOM 3037 C CA . ALA A 1 378 ? 33.04500 -27.74900 27.42400 1.000 17.17000 378 ALA A CA 1
ATOM 3038 C C . ALA A 1 378 ? 33.86500 -26.50400 27.75100 1.000 16.59000 378 ALA A C 1
ATOM 3039 O O . ALA A 1 378 ? 35.06700 -26.48600 27.47900 1.000 19.04000 378 ALA A O 1
ATOM 3041 N N . ARG A 1 379 ? 33.26600 -25.47500 28.34900 1.000 17.25000 379 ARG A N 1
ATOM 3042 C CA . ARG A 1 379 ? 33.91800 -24.16700 28.37100 1.000 19.80000 379 ARG A CA 1
ATOM 3043 C C . ARG A 1 379 ? 35.24300 -24.17800 29.13400 1.000 22.80000 379 ARG A C 1
ATOM 3044 O O . ARG A 1 379 ? 36.19900 -23.52800 28.70600 1.000 20.40000 379 ARG A O 1
ATOM 3052 N N . GLN A 1 380 ? 35.34100 -24.91000 30.25800 1.000 23.61000 380 GLN A N 1
ATOM 3053 C CA . GLN A 1 380 ? 36.63000 -24.92200 30.95600 1.000 20.69000 380 GLN A CA 1
ATOM 3054 C C . GLN A 1 380 ? 37.73200 -25.49200 30.06800 1.000 20.64000 380 GLN A C 1
ATOM 3055 O O . GLN A 1 380 ? 38.86800 -25.00100 30.08800 1.000 19.03000 380 GLN A O 1
ATOM 3061 N N . TRP A 1 381 ? 37.41700 -26.52600 29.28200 1.000 19.96000 381 TRP A N 1
ATOM 3062 C CA . TRP A 1 381 ? 38.41100 -27.12300 28.39300 1.000 20.63000 381 TRP A CA 1
ATOM 3063 C C . TRP A 1 381 ? 38.82900 -26.15100 27.29500 1.000 21.08000 381 TRP A C 1
ATOM 3064 O O . TRP A 1 381 ? 40.02600 -25.98500 27.01200 1.000 20.53000 381 TRP A O 1
ATOM 3075 N N . LEU A 1 382 ? 37.85000 -25.50000 26.66500 1.000 17.72000 382 LEU A N 1
ATOM 3076 C CA . LEU A 1 382 ? 38.15100 -24.59200 25.56100 1.000 21.00000 382 LEU A CA 1
ATOM 3077 C C . LEU A 1 382 ? 38.79100 -23.30400 26.06200 1.000 21.44000 382 LEU A C 1
ATOM 3078 O O . LEU A 1 382 ? 39.66700 -22.73700 25.39500 1.000 22.94000 382 LEU A O 1
ATOM 3083 N N . GLN A 1 383 ? 38.36300 -22.82100 27.23200 1.000 20.28000 383 GLN A N 1
ATOM 3084 C CA . GLN A 1 383 ? 38.96300 -21.60900 27.76900 1.000 19.63000 383 GLN A CA 1
ATOM 3085 C C . GLN A 1 383 ? 40.41400 -21.82400 28.18300 1.000 18.42000 383 GLN A C 1
ATOM 3086 O O . GLN A 1 383 ? 41.18700 -20.86700 28.18900 1.000 22.32000 383 GLN A O 1
ATOM 3092 N N . ALA A 1 384 ? 40.81600 -23.05200 28.49700 1.000 21.74000 384 ALA A N 1
ATOM 3093 C CA . ALA A 1 384 ? 42.22800 -23.33300 28.73400 1.000 22.50000 384 ALA A CA 1
ATOM 3094 C C . ALA A 1 384 ? 42.95600 -23.78200 27.47100 1.000 21.19000 384 ALA A C 1
ATOM 3095 O O . ALA A 1 384 ? 44.14300 -24.11800 27.53800 1.000 25.33000 384 ALA A O 1
ATOM 3097 N N . ASP A 1 385 ? 42.26900 -23.81800 26.33400 1.000 22.21000 385 ASP A N 1
ATOM 3098 C CA . ASP A 1 385 ? 42.89900 -24.09900 25.04600 1.000 26.55000 385 ASP A CA 1
ATOM 3099 C C . ASP A 1 385 ? 43.53700 -25.48800 25.00100 1.000 28.59000 385 ASP A C 1
ATOM 3100 O O . ASP A 1 385 ? 44.54000 -25.69700 24.30500 1.000 27.41000 385 ASP A O 1
ATOM 3105 N N . VAL A 1 386 ? 42.96100 -26.45500 25.73100 1.000 20.55000 386 VAL A N 1
ATOM 3106 C CA . VAL A 1 386 ? 43.52700 -27.80000 25.74800 1.000 20.91000 386 VAL A CA 1
ATOM 3107 C C . VAL A 1 386 ? 43.09800 -28.60900 24.54300 1.000 23.28000 386 VAL A C 1
ATOM 3108 O O . VAL A 1 386 ? 43.63100 -29.70700 24.33300 1.000 24.09000 386 VAL A O 1
ATOM 3112 N N . GLU A 1 387 ? 42.16600 -28.08500 23.74800 1.000 24.03000 387 GLU A N 1
ATOM 3113 C CA . GLU A 1 387 ? 41.69700 -28.70700 22.51800 1.000 22.04000 387 GLU A CA 1
ATOM 3114 C C . GLU A 1 387 ? 41.20900 -27.59800 21.59900 1.000 22.20000 387 GLU A C 1
ATOM 3115 O O . GLU A 1 387 ? 40.97500 -26.46700 22.03600 1.000 21.04000 387 GLU A O 1
ATOM 3121 N N . ASP A 1 388 ? 41.03700 -27.92800 20.31400 1.000 20.87000 388 ASP A N 1
ATOM 3122 C CA . ASP A 1 388 ? 40.65400 -26.90600 19.34600 1.000 22.51000 388 ASP A CA 1
ATOM 3123 C C . ASP A 1 388 ? 39.17000 -26.56800 19.38600 1.000 19.67000 388 ASP A C 1
ATOM 3124 O O . ASP A 1 388 ? 38.77900 -25.48900 18.92600 1.000 24.53000 388 ASP A O 1
ATOM 3129 N N . SER A 1 389 ? 38.33600 -27.46000 19.90300 1.000 18.95000 389 SER A N 1
ATOM 3130 C CA . SER A 1 389 ? 36.92100 -27.45400 19.56300 1.000 17.18000 389 SER A CA 1
ATOM 3131 C C . SER A 1 389 ? 36.25500 -28.54400 20.38800 1.000 17.93000 389 SER A C 1
ATOM 3132 O O . SER A 1 389 ? 36.93500 -29.36900 20.99900 1.000 16.49000 389 SER A O 1
ATOM 3135 N N . ALA A 1 390 ? 34.92100 -28.56800 20.35700 1.000 17.86000 390 ALA A N 1
ATOM 3136 C CA . ALA A 1 390 ? 34.15100 -29.64700 20.95900 1.000 19.09000 390 ALA A CA 1
ATOM 3137 C C . ALA A 1 390 ? 32.96500 -30.00600 20.07400 1.000 21.93000 390 ALA A C 1
ATOM 3138 O O . ALA A 1 390 ? 32.42200 -29.16100 19.35200 1.000 17.55000 390 ALA A O 1
ATOM 3140 N N . MET A 1 391 ? 32.55700 -31.27400 20.15300 1.000 18.82000 391 MET A N 1
ATOM 3141 C CA . MET A 1 391 ? 31.20900 -31.63100 19.73400 1.000 19.99000 391 MET A CA 1
ATOM 3142 C C . MET A 1 391 ? 30.24900 -30.75600 20.52100 1.000 22.39000 391 MET A C 1
ATOM 3143 O O . MET A 1 391 ? 30.17300 -30.86700 21.74800 1.000 17.59000 391 MET A O 1
ATOM 3148 N N . ASN A 1 392 ? 29.52200 -29.88600 19.83400 1.000 17.89000 392 ASN A N 1
ATOM 3149 C CA . ASN A 1 392 ? 28.90500 -28.73400 20.48900 1.000 21.02000 392 ASN A CA 1
ATOM 3150 C C . ASN A 1 392 ? 27.47900 -29.03200 20.93800 1.000 18.90000 392 ASN A C 1
ATOM 3151 O O . ASN A 1 392 ? 26.51900 -28.34700 20.59100 1.000 19.59000 392 ASN A O 1
ATOM 3156 N N . TYR A 1 393 ? 27.34500 -30.10400 21.71100 1.000 19.44000 393 TYR A N 1
ATOM 3157 C CA . TYR A 1 393 ? 26.03200 -30.48500 22.21100 1.000 20.27000 393 TYR A CA 1
ATOM 3158 C C . TYR A 1 393 ? 25.41900 -29.36500 23.03700 1.000 18.99000 393 TYR A C 1
ATOM 3159 O O . TYR A 1 393 ? 24.24600 -29.02600 22.86700 1.000 18.28000 393 TYR A O 1
ATOM 3168 N N . ARG A 1 394 ? 26.20100 -28.78300 23.95700 1.000 19.39000 394 ARG A N 1
ATOM 3169 C CA . ARG A 1 394 ? 25.63700 -27.76500 24.85100 1.000 20.51000 394 ARG A CA 1
ATOM 3170 C C . ARG A 1 394 ? 25.38500 -26.43600 24.13700 1.000 19.20000 394 ARG A C 1
ATOM 3171 O O . ARG A 1 394 ? 24.40200 -25.74100 24.44000 1.000 19.61000 394 ARG A O 1
ATOM 3179 N N . GLY A 1 395 ? 26.22400 -26.06900 23.17200 1.000 18.76000 395 GLY A N 1
ATOM 3180 C CA . GLY A 1 395 ? 26.04300 -24.76500 22.55900 1.000 15.40000 395 GLY A CA 1
ATOM 3181 C C . GLY A 1 395 ? 25.17400 -24.72400 21.33200 1.000 19.86000 395 GLY A C 1
ATOM 3182 O O . GLY A 1 395 ? 24.75500 -23.64200 20.90700 1.000 17.89000 395 GLY A O 1
ATOM 3183 N N . PHE A 1 396 ? 24.88200 -25.88000 20.74400 1.000 18.08000 396 PHE A N 1
ATOM 3184 C CA . PHE A 1 396 ? 24.12100 -25.89000 19.50400 1.000 19.95000 396 PHE A CA 1
ATOM 3185 C C . PHE A 1 396 ? 23.00500 -26.92700 19.53600 1.000 16.88000 396 PHE A C 1
ATOM 3186 O O . PHE A 1 396 ? 21.83300 -26.58900 19.34000 1.000 20.26000 396 PHE A O 1
ATOM 3194 N N . THR A 1 397 ? 23.36100 -28.18700 19.78400 1.000 18.38000 397 THR A N 1
ATOM 3195 C CA . THR A 1 397 ? 22.38500 -29.26600 19.67000 1.000 21.12000 397 THR A CA 1
ATOM 3196 C C . THR A 1 397 ? 21.22200 -29.07200 20.63300 1.000 20.22000 397 THR A C 1
ATOM 3197 O O . THR A 1 397 ? 20.05400 -29.06500 20.23100 1.000 19.49000 397 THR A O 1
ATOM 3201 N N . PHE A 1 398 ? 21.52000 -28.94900 21.91900 1.000 18.88000 398 PHE A N 1
ATOM 3202 C CA . PHE A 1 398 ? 20.43400 -28.96600 22.88900 1.000 21.97000 398 PHE A CA 1
ATOM 3203 C C . PHE A 1 398 ? 19.60100 -27.68500 22.85100 1.000 19.80000 398 PHE A C 1
ATOM 3204 O O . PHE A 1 398 ? 18.38100 -27.77200 23.04000 1.000 22.39000 398 PHE A O 1
ATOM 3212 N N . PRO A 1 399 ? 20.16400 -26.49800 22.55000 1.000 21.21000 399 PRO A N 1
ATOM 3213 C CA . PRO A 1 399 ? 19.27800 -25.35000 22.26200 1.000 21.29000 399 PRO A CA 1
ATOM 3214 C C . PRO A 1 399 ? 18.24500 -25.63600 21.17900 1.000 22.06000 399 PRO A C 1
ATOM 3215 O O . PRO A 1 399 ? 17.05500 -25.31100 21.34400 1.000 18.48000 399 PRO A O 1
ATOM 3219 N N . LEU A 1 400 ? 18.66700 -26.25800 20.07300 1.000 20.69000 400 LEU A N 1
ATOM 3220 C CA . LEU A 1 400 ? 17.71400 -26.58500 19.02100 1.000 18.97000 400 LEU A CA 1
ATOM 3221 C C . LEU A 1 400 ? 16.74400 -27.67900 19.46000 1.000 19.03000 400 LEU A C 1
ATOM 3222 O O . LEU A 1 400 ? 15.55000 -27.60200 19.15200 1.000 24.07000 400 LEU A O 1
ATOM 3227 N N . TRP A 1 401 ? 17.21800 -28.69200 20.19400 1.000 24.76000 401 TRP A N 1
ATOM 3228 C CA . TRP A 1 401 ? 16.29600 -29.71000 20.70100 1.000 21.86000 401 TRP A CA 1
ATOM 3229 C C . TRP A 1 401 ? 15.19100 -29.09200 21.55400 1.000 24.83000 401 TRP A C 1
ATOM 3230 O O . TRP A 1 401 ? 14.03400 -29.53000 21.50500 1.000 22.26000 401 TRP A O 1
ATOM 3241 N N . GLY A 1 402 ? 15.52700 -28.08800 22.36400 1.000 22.26000 402 GLY A N 1
ATOM 3242 C CA . GLY A 1 402 ? 14.50200 -27.47400 23.19500 1.000 23.88000 402 GLY A CA 1
ATOM 3243 C C . GLY A 1 402 ? 13.57300 -26.57100 22.40500 1.000 22.03000 402 GLY A C 1
ATOM 3244 O O . GLY A 1 402 ? 12.34700 -26.65800 22.52800 1.000 24.83000 402 GLY A O 1
ATOM 3245 N N . PHE A 1 403 ? 14.14800 -25.68700 21.58400 1.000 20.88000 403 PHE A N 1
ATOM 3246 C CA . PHE A 1 403 ? 13.35400 -24.70900 20.85000 1.000 19.91000 403 PHE A CA 1
ATOM 3247 C C . PHE A 1 403 ? 12.51300 -25.37500 19.76100 1.000 25.28000 403 PHE A C 1
ATOM 3248 O O . PHE A 1 403 ? 11.35900 -24.99200 19.54600 1.000 22.16000 403 PHE A O 1
ATOM 3256 N N . LEU A 1 404 ? 13.06000 -26.37800 19.07000 1.000 24.59000 404 LEU A N 1
ATOM 3257 C CA . LEU A 1 404 ? 12.34200 -26.98900 17.94700 1.000 24.93000 404 LEU A CA 1
ATOM 3258 C C . LEU A 1 404 ? 11.61800 -28.28100 18.31200 1.000 26.07000 404 LEU A C 1
ATOM 3259 O O . LEU A 1 404 ? 10.52500 -28.53000 17.79700 1.000 28.53000 404 LEU A O 1
ATOM 3264 N N . ALA A 1 405 ? 12.19600 -29.11200 19.18200 1.000 25.14000 405 ALA A N 1
ATOM 3265 C CA . ALA A 1 405 ? 11.65500 -30.42800 19.50000 1.000 24.91000 405 ALA A CA 1
ATOM 3266 C C . ALA A 1 405 ? 11.12600 -30.55700 20.92800 1.000 23.39000 405 ALA A C 1
ATOM 3267 O O . ALA A 1 405 ? 10.71800 -31.65600 21.31600 1.000 26.71000 405 ALA A O 1
ATOM 3269 N N . ASN A 1 406 ? 11.15500 -29.48900 21.72400 1.000 25.36000 406 ASN A N 1
ATOM 3270 C CA . ASN A 1 406 ? 10.61200 -29.51100 23.08500 1.000 27.56000 406 ASN A CA 1
ATOM 3271 C C . ASN A 1 406 ? 11.25700 -30.58200 23.96100 1.000 27.18000 406 ASN A C 1
ATOM 3272 O O . ASN A 1 406 ? 10.60000 -31.15100 24.83900 1.000 29.31000 406 ASN A O 1
ATOM 3277 N N . THR A 1 407 ? 12.54400 -30.86500 23.77000 1.000 24.11000 407 THR A N 1
ATOM 3278 C CA . THR A 1 407 ? 13.19000 -31.89600 24.57500 1.000 23.73000 407 THR A CA 1
ATOM 3279 C C . THR A 1 407 ? 14.65300 -31.50900 24.79900 1.000 19.53000 407 THR A C 1
ATOM 3280 O O . THR A 1 407 ? 15.07400 -30.40400 24.45500 1.000 22.79000 407 THR A O 1
ATOM 3284 N N . ASP A 1 408 ? 15.43000 -32.40600 25.40300 1.000 20.28000 408 ASP A N 1
ATOM 3285 C CA . ASP A 1 408 ? 16.73900 -32.01300 25.91600 1.000 22.59000 408 ASP A CA 1
ATOM 3286 C C . ASP A 1 408 ? 17.62000 -33.25000 26.04800 1.000 20.91000 408 ASP A C 1
ATOM 3287 O O . ASP A 1 408 ? 17.21100 -34.36000 25.69200 1.000 25.04000 408 ASP A O 1
ATOM 3292 N N . ILE A 1 409 ? 18.82600 -33.05700 26.60200 1.000 23.64000 409 ILE A N 1
ATOM 3293 C CA . ILE A 1 409 ? 19.83600 -34.11300 26.68800 1.000 23.43000 409 ILE A CA 1
ATOM 3294 C C . ILE A 1 409 ? 19.29600 -35.38900 27.32500 1.000 30.33000 409 ILE A C 1
ATOM 3295 O O . ILE A 1 409 ? 19.73200 -36.49400 26.97700 1.000 25.07000 409 ILE A O 1
ATOM 3300 N N . SER A 1 410 ? 18.36100 -35.26700 28.26800 1.000 25.66000 410 SER A N 1
ATOM 3301 C CA . SER A 1 410 ? 17.80300 -36.40900 28.98100 1.000 25.99000 410 SER A CA 1
ATOM 3302 C C . SER A 1 410 ? 16.45700 -36.85000 28.42100 1.000 24.87000 410 SER A C 1
ATOM 3303 O O . SER A 1 410 ? 15.79900 -37.71300 29.01900 1.000 29.15000 410 SER A O 1
ATOM 3306 N N . TYR A 1 411 ? 16.03000 -36.27100 27.30000 1.000 25.98000 411 TYR A N 1
ATOM 3307 C CA . TYR A 1 411 ? 14.68900 -36.47300 26.75200 1.000 27.37000 411 TYR A CA 1
ATOM 3308 C C . TYR A 1 411 ? 13.61400 -36.09000 27.77100 1.000 32.76000 411 TYR A C 1
ATOM 3309 O O . TYR A 1 411 ? 12.51000 -36.64100 27.77100 1.000 27.41000 411 TYR A O 1
ATOM 3318 N N . ASP A 1 412 ? 13.95000 -35.10300 28.66700 1.000 29.11000 412 ASP A N 1
ATOM 3319 C CA . ASP A 1 412 ? 13.00700 -34.41300 29.53900 1.000 30.32000 412 ASP A CA 1
ATOM 3320 C C . ASP A 1 412 ? 12.29400 -33.30700 28.76400 1.000 27.02000 412 ASP A C 1
ATOM 3321 O O . ASP A 1 412 ? 12.88300 -32.68200 27.87800 1.000 30.78000 412 ASP A O 1
ATOM 3326 N N . PRO A 1 413 ? 11.03400 -33.02600 29.09400 1.000 28.57000 413 PRO A N 1
ATOM 3327 C CA . PRO A 1 413 ? 10.30000 -31.97400 28.37700 1.000 29.91000 413 PRO A CA 1
ATOM 3328 C C . PRO A 1 413 ? 10.92900 -30.59100 28.53400 1.000 32.41000 413 PRO A C 1
ATOM 3329 O O . PRO A 1 413 ? 11.37200 -30.20100 29.61900 1.000 31.14000 413 PRO A O 1
ATOM 3333 N N . GLN A 1 414 ? 10.94800 -29.84500 27.43000 1.000 23.83000 414 GLN A N 1
ATOM 3334 C CA . GLN A 1 414 ? 11.43900 -28.47400 27.37100 1.000 26.71000 414 GLN A CA 1
ATOM 3335 C C . GLN A 1 414 ? 10.37200 -27.56300 26.78700 1.000 31.58000 414 GLN A C 1
ATOM 3336 O O . GLN A 1 414 ? 9.69600 -27.91700 25.81400 1.000 29.49000 414 GLN A O 1
ATOM 3342 N N . LYS A 1 415 ? 10.27700 -26.35900 27.33200 1.000 29.38000 415 LYS A N 1
ATOM 3343 C CA . LYS A 1 415 ? 9.41600 -25.31800 26.76600 1.000 26.42000 415 LYS A CA 1
ATOM 3344 C C . LYS A 1 415 ? 10.20600 -24.01100 26.79500 1.000 33.20000 415 LYS A C 1
ATOM 3345 O O . LYS A 1 415 ? 10.15100 -23.26000 27.77200 1.000 29.93000 415 LYS A O 1
ATOM 3351 N N . ILE A 1 416 ? 10.96300 -23.74600 25.73200 1.000 26.45000 416 ILE A N 1
ATOM 3352 C CA . ILE A 1 416 ? 11.74100 -22.51800 25.64400 1.000 24.06000 416 ILE A CA 1
ATOM 3353 C C . ILE A 1 416 ? 11.35900 -21.77200 24.37500 1.000 33.12000 416 ILE A C 1
ATOM 3354 O O . ILE A 1 416 ? 11.14800 -22.37500 23.31500 1.000 29.04000 416 ILE A O 1
ATOM 3359 N N . ASP A 1 417 ? 11.24700 -20.45400 24.50400 1.000 29.88000 417 ASP A N 1
ATOM 3360 C CA . ASP A 1 417 ? 10.95400 -19.56600 23.40100 1.000 29.29000 417 ASP A CA 1
ATOM 3361 C C . ASP A 1 417 ? 12.25600 -19.10900 22.75000 1.000 25.40000 417 ASP A C 1
ATOM 3362 O O . ASP A 1 417 ? 13.35500 -19.49600 23.15800 1.000 25.18000 417 ASP A O 1
ATOM 3367 N N . ALA A 1 418 ? 12.11200 -18.26000 21.72500 1.000 23.89000 418 ALA A N 1
ATOM 3368 C CA . ALA A 1 418 ? 13.25800 -17.77300 20.96700 1.000 26.22000 418 ALA A CA 1
ATOM 3369 C C . ALA A 1 418 ? 14.19800 -16.95900 21.84300 1.000 25.13000 418 ALA A C 1
ATOM 3370 O O . ALA A 1 418 ? 15.42100 -17.07600 21.71700 1.000 24.18000 418 ALA A O 1
ATOM 3372 N N . GLN A 1 419 ? 13.64000 -16.11100 22.71600 1.000 24.76000 419 GLN A N 1
ATOM 3373 C CA . GLN A 1 419 ? 14.44800 -15.37100 23.69200 1.000 24.34000 419 GLN A CA 1
ATOM 3374 C C . GLN A 1 419 ? 15.38700 -16.29400 24.45100 1.000 23.04000 419 GLN A C 1
ATOM 3375 O O . GLN A 1 419 ? 16.59500 -16.04500 24.53900 1.000 25.67000 419 GLN A O 1
ATOM 3381 N N . THR A 1 420 ? 14.83400 -17.35000 25.04800 1.000 21.57000 420 THR A N 1
ATOM 3382 C CA . THR A 1 420 ? 15.64300 -18.22700 25.87900 1.000 24.68000 420 THR A CA 1
ATOM 3383 C C . THR A 1 420 ? 16.62600 -19.01700 25.03800 1.000 22.72000 420 THR A C 1
ATOM 3384 O O . THR A 1 420 ? 17.79800 -19.16100 25.41300 1.000 20.42000 420 THR A O 1
ATOM 3388 N N . CYS A 1 421 ? 16.16200 -19.55900 23.90800 1.000 22.96000 421 CYS A N 1
ATOM 3389 C CA . CYS A 1 421 ? 17.06600 -20.27300 23.02100 1.000 21.36000 421 CYS A CA 1
ATOM 3390 C C . CYS A 1 421 ? 18.28800 -19.42400 22.69400 1.000 18.76000 421 CYS A C 1
ATOM 3391 O O . CYS A 1 421 ? 19.42900 -19.86700 22.85300 1.000 22.62000 421 CYS A O 1
ATOM 3394 N N . MET A 1 422 ? 18.06500 -18.18200 22.26400 1.000 20.59000 422 MET A N 1
ATOM 3395 C CA . MET A 1 422 ? 19.18900 -17.36500 21.82400 1.000 19.16000 422 MET A CA 1
ATOM 3396 C C . MET A 1 422 ? 20.01900 -16.85800 23.00100 1.000 21.13000 422 MET A C 1
ATOM 3397 O O . MET A 1 422 ? 21.24100 -16.72400 22.88000 1.000 22.04000 422 MET A O 1
ATOM 3402 N N . ALA A 1 423 ? 19.39100 -16.58900 24.15000 1.000 21.03000 423 ALA A N 1
ATOM 3403 C CA . ALA A 1 423 ? 20.19500 -16.28400 25.33200 1.000 22.54000 423 ALA A CA 1
ATOM 3404 C C . ALA A 1 423 ? 21.13300 -17.44300 25.63100 1.000 21.86000 423 ALA A C 1
ATOM 3405 O O . ALA A 1 423 ? 22.31900 -17.24000 25.91600 1.000 21.40000 423 ALA A O 1
ATOM 3407 N N . TRP A 1 424 ? 20.62400 -18.67100 25.49600 1.000 18.99000 424 TRP A N 1
ATOM 3408 C CA . TRP A 1 424 ? 21.41600 -19.87100 25.73600 1.000 18.11000 424 TRP A CA 1
ATOM 3409 C C . TRP A 1 424 ? 22.56800 -19.97200 24.73800 1.000 20.60000 424 TRP A C 1
ATOM 3410 O O . TRP A 1 424 ? 23.73200 -20.10400 25.12900 1.000 19.39000 424 TRP A O 1
ATOM 3421 N N . MET A 1 425 ? 22.27000 -19.87900 23.43800 1.000 18.33000 425 MET A N 1
ATOM 3422 C CA . MET A 1 425 ? 23.33400 -20.03900 22.45100 1.000 19.50000 425 MET A CA 1
ATOM 3423 C C . MET A 1 425 ? 24.36300 -18.92300 22.55800 1.000 20.82000 425 MET A C 1
ATOM 3424 O O . MET A 1 425 ? 25.56900 -19.17300 22.47100 1.000 17.02000 425 MET A O 1
ATOM 3429 N N . ASP A 1 426 ? 23.91100 -17.68700 22.76500 1.000 17.93000 426 ASP A N 1
ATOM 3430 C CA . ASP A 1 426 ? 24.85700 -16.57800 22.84900 1.000 17.30000 426 ASP A CA 1
ATOM 3431 C C . ASP A 1 426 ? 25.64400 -16.60100 24.15700 1.000 20.51000 426 ASP A C 1
ATOM 3432 O O . ASP A 1 426 ? 26.82800 -16.24100 24.17600 1.000 17.09000 426 ASP A O 1
ATOM 3437 N N . ASN A 1 427 ? 25.02200 -17.02700 25.26000 1.000 20.27000 427 ASN A N 1
ATOM 3438 C CA . ASN A 1 427 ? 25.78600 -17.12900 26.50100 1.000 19.72000 427 ASN A CA 1
ATOM 3439 C C . ASN A 1 427 ? 26.91800 -18.12900 26.34500 1.000 21.31000 427 ASN A C 1
ATOM 3440 O O . ASN A 1 427 ? 28.05700 -17.86200 26.74700 1.000 17.96000 427 ASN A O 1
ATOM 3445 N N . TYR A 1 428 ? 26.63400 -19.27300 25.72300 1.000 19.56000 428 TYR A N 1
ATOM 3446 C CA . TYR A 1 428 ? 27.66000 -20.30000 25.59600 1.000 17.07000 428 TYR A CA 1
ATOM 3447 C C . TYR A 1 428 ? 28.84400 -19.80400 24.77700 1.000 18.93000 428 TYR A C 1
ATOM 3448 O O . TYR A 1 428 ? 30.00200 -19.97300 25.17700 1.000 19.37000 428 TYR A O 1
ATOM 3457 N N . ARG A 1 429 ? 28.58200 -19.19600 23.62000 1.000 17.59000 429 ARG A N 1
ATOM 3458 C CA . ARG A 1 429 ? 29.68900 -18.81800 22.75800 1.000 18.60000 429 ARG A CA 1
ATOM 3459 C C . ARG A 1 429 ? 30.37400 -17.54100 23.21400 1.000 16.06000 429 ARG A C 1
ATOM 3460 O O . ARG A 1 429 ? 31.46500 -17.23500 22.73000 1.000 18.84000 429 ARG A O 1
ATOM 3468 N N . ALA A 1 430 ? 29.77800 -16.79600 24.14300 1.000 19.33000 430 ALA A N 1
ATOM 3469 C CA . ALA A 1 430 ? 30.48800 -15.66400 24.72400 1.000 18.87000 430 ALA A CA 1
ATOM 3470 C C . ALA A 1 430 ? 31.75100 -16.11000 25.44600 1.000 18.92000 430 ALA A C 1
ATOM 3471 O O . ALA A 1 430 ? 32.66600 -15.29900 25.63400 1.000 20.42000 430 ALA A O 1
ATOM 3473 N N . GLY A 1 431 ? 31.83000 -17.38300 25.83400 1.000 20.41000 431 GLY A N 1
ATOM 3474 C CA . GLY A 1 431 ? 33.00300 -17.96100 26.46200 1.000 16.65000 431 GLY A CA 1
ATOM 3475 C C . GLY A 1 431 ? 34.12400 -18.33000 25.52400 1.000 17.17000 431 GLY A C 1
ATOM 3476 O O . GLY A 1 431 ? 35.16000 -18.81400 25.98700 1.000 20.79000 431 GLY A O 1
ATOM 3477 N N . LEU A 1 432 ? 33.94900 -18.09100 24.21600 1.000 17.14000 432 LEU A N 1
ATOM 3478 C CA . LEU A 1 432 ? 34.83500 -18.57700 23.16200 1.000 19.98000 432 LEU A CA 1
ATOM 3479 C C . LEU A 1 432 ? 35.29700 -17.42500 22.27300 1.000 19.30000 432 LEU A C 1
ATOM 3480 O O . LEU A 1 432 ? 34.52500 -16.51000 21.97300 1.000 18.69000 432 LEU A O 1
ATOM 3485 N N . SER A 1 433 ? 36.55200 -17.47800 21.84200 1.000 15.95000 433 SER A N 1
ATOM 3486 C CA . SER A 1 433 ? 37.01800 -16.50900 20.85700 1.000 18.03000 433 SER A CA 1
ATOM 3487 C C . SER A 1 433 ? 36.29700 -16.71500 19.53000 1.000 21.91000 433 SER A C 1
ATOM 3488 O O . SER A 1 433 ? 35.70300 -17.76400 19.27700 1.000 21.50000 433 SER A O 1
ATOM 3491 N N . HIS A 1 434 ? 36.35800 -15.69300 18.67000 1.000 19.58000 434 HIS A N 1
ATOM 3492 C CA . HIS A 1 434 ? 35.76000 -15.82500 17.34400 1.000 21.23000 434 HIS A CA 1
ATOM 3493 C C . HIS A 1 434 ? 36.30200 -17.05200 16.62000 1.000 18.64000 434 HIS A C 1
ATOM 3494 O O . HIS A 1 434 ? 35.53300 -17.85700 16.08400 1.000 23.89000 434 HIS A O 1
ATOM 3501 N N . GLN A 1 435 ? 37.62700 -17.22500 16.62700 1.000 16.95000 435 GLN A N 1
ATOM 3502 C CA . GLN A 1 435 ? 38.24200 -18.35100 15.93100 1.000 17.74000 435 GLN A CA 1
ATOM 3503 C C . GLN A 1 435 ? 37.80000 -19.68700 16.52100 1.000 23.01000 435 GLN A C 1
ATOM 3504 O O . GLN A 1 435 ? 37.62900 -20.66200 15.78600 1.000 21.18000 435 GLN A O 1
ATOM 3510 N N . GLN A 1 436 ? 37.62300 -19.76300 17.84500 1.000 18.09000 436 GLN A N 1
ATOM 3511 C CA . GLN A 1 436 ? 37.06600 -20.98100 18.42700 1.000 19.42000 436 GLN A CA 1
ATOM 3512 C C . GLN A 1 436 ? 35.63200 -21.19800 17.96200 1.000 19.78000 436 GLN A C 1
ATOM 3513 O O . GLN A 1 436 ? 35.24700 -22.31700 17.58700 1.000 19.91000 436 GLN A O 1
ATOM 3519 N N . GLN A 1 437 ? 34.82100 -20.13800 17.99900 1.000 15.03000 437 GLN A N 1
ATOM 3520 C CA . GLN A 1 437 ? 33.42500 -20.25800 17.58500 1.000 17.22000 437 GLN A CA 1
ATOM 3521 C C . GLN A 1 437 ? 33.30500 -20.82400 16.16700 1.000 19.62000 437 GLN A C 1
ATOM 3522 O O . GLN A 1 437 ? 32.44100 -21.67200 15.89000 1.000 17.69000 437 GLN A O 1
ATOM 3528 N N . LEU A 1 438 ? 34.17800 -20.38900 15.26400 1.000 18.27000 438 LEU A N 1
ATOM 3529 C CA . LEU A 1 438 ? 34.05900 -20.80300 13.86600 1.000 17.05000 438 LEU A CA 1
ATOM 3530 C C . LEU A 1 438 ? 34.39000 -22.27400 13.64700 1.000 18.00000 438 LEU A C 1
ATOM 3531 O O . LEU A 1 438 ? 34.10000 -22.80900 12.56400 1.000 20.41000 438 LEU A O 1
ATOM 3536 N N . ARG A 1 439 ? 35.02300 -22.94000 14.61400 1.000 18.63000 439 ARG A N 1
ATOM 3537 C CA . ARG A 1 439 ? 35.40600 -24.33600 14.43100 1.000 18.20000 439 ARG A CA 1
ATOM 3538 C C . ARG A 1 439 ? 34.72600 -25.27000 15.42600 1.000 21.00000 439 ARG A C 1
ATOM 3539 O O . ARG A 1 439 ? 35.13200 -26.43800 15.55500 1.000 18.27000 439 ARG A O 1
ATOM 3547 N N . MET A 1 440 ? 33.69900 -24.79400 16.11600 1.000 20.68000 440 MET A N 1
ATOM 3548 C CA . MET A 1 440 ? 32.89800 -25.66900 16.95700 1.000 21.41000 440 MET A CA 1
ATOM 3549 C C . MET A 1 440 ? 32.16900 -26.68400 16.07700 1.000 20.65000 440 MET A C 1
ATOM 3550 O O . MET A 1 440 ? 31.62400 -26.34000 15.02500 1.000 18.57000 440 MET A O 1
ATOM 3555 N N . PHE A 1 441 ? 32.17200 -27.94400 16.51800 1.000 20.40000 441 PHE A N 1
ATOM 3556 C CA . PHE A 1 441 ? 31.72300 -29.09000 15.71700 1.000 19.09000 441 PHE A CA 1
ATOM 3557 C C . PHE A 1 441 ? 30.22400 -29.25100 15.95800 1.000 21.41000 441 PHE A C 1
ATOM 3558 O O . PHE A 1 441 ? 29.81200 -29.86700 16.94100 1.000 19.67000 441 PHE A O 1
ATOM 3566 N N . ASN A 1 442 ? 29.39900 -28.69800 15.06500 1.000 17.82000 442 ASN A N 1
ATOM 3567 C CA . ASN A 1 442 ? 27.96100 -28.57700 15.30100 1.000 20.19000 442 ASN A CA 1
ATOM 3568 C C . ASN A 1 442 ? 27.18100 -29.68700 14.60300 1.000 22.89000 442 ASN A C 1
ATOM 3569 O O . ASN A 1 442 ? 27.37600 -29.92100 13.40300 1.000 21.27000 442 ASN A O 1
ATOM 3574 N N . GLN A 1 443 ? 26.28000 -30.34900 15.34400 1.000 19.30000 443 GLN A N 1
ATOM 3575 C CA . GLN A 1 443 ? 25.41000 -31.33700 14.71300 1.000 22.69000 443 GLN A CA 1
ATOM 3576 C C . GLN A 1 443 ? 24.07900 -31.45200 15.44500 1.000 25.18000 443 GLN A C 1
ATOM 3577 O O . GLN A 1 443 ? 23.95300 -31.12200 16.63100 1.000 20.37000 443 GLN A O 1
ATOM 3583 N N . LEU A 1 444 ? 23.07600 -31.92100 14.68900 1.000 19.33000 444 LEU A N 1
ATOM 3584 C CA . LEU A 1 444 ? 21.71100 -32.05900 15.18300 1.000 22.96000 444 LEU A CA 1
ATOM 3585 C C . LEU A 1 444 ? 21.50900 -33.34900 15.95700 1.000 21.41000 444 LEU A C 1
ATOM 3586 O O . LEU A 1 444 ? 20.59600 -33.42700 16.78400 1.000 21.20000 444 LEU A O 1
ATOM 3591 N N . ASP A 1 445 ? 22.31600 -34.36900 15.67900 1.000 19.26000 445 ASP A N 1
ATOM 3592 C CA . ASP A 1 445 ? 22.21600 -35.64500 16.37500 1.000 21.74000 445 ASP A CA 1
ATOM 3593 C C . ASP A 1 445 ? 23.51600 -36.40100 16.12800 1.000 21.32000 445 ASP A C 1
ATOM 3594 O O . ASP A 1 445 ? 24.41200 -35.91500 15.42900 1.000 22.52000 445 ASP A O 1
ATOM 3599 N N . SER A 1 446 ? 23.61800 -37.59600 16.70700 1.000 20.93000 446 SER A N 1
ATOM 3600 C CA . SER A 1 446 ? 24.83200 -38.39100 16.59800 1.000 23.25000 446 SER A CA 1
ATOM 3601 C C . SER A 1 446 ? 24.48900 -39.86600 16.78500 1.000 20.90000 446 SER A C 1
ATOM 3602 O O . SER A 1 446 ? 23.32200 -40.24700 16.92300 1.000 22.09000 446 SER A O 1
ATOM 3605 N N . HIS A 1 447 ? 25.53200 -40.70000 16.79100 1.000 21.55000 447 HIS A N 1
ATOM 3606 C CA . HIS A 1 447 ? 25.37700 -42.12000 17.09300 1.000 22.20000 447 HIS A CA 1
ATOM 3607 C C . HIS A 1 447 ? 25.06200 -42.36700 18.56100 1.000 25.73000 447 HIS A C 1
ATOM 3608 O O . HIS A 1 447 ? 24.84500 -43.52000 18.95800 1.000 22.48000 447 HIS A O 1
ATOM 3615 N N . ASP A 1 448 ? 25.05000 -41.31300 19.37300 1.000 21.01000 448 ASP A N 1
ATOM 3616 C CA . ASP A 1 448 ? 24.76200 -41.41400 20.80100 1.000 24.42000 448 ASP A CA 1
ATOM 3617 C C . ASP A 1 448 ? 23.46900 -40.69900 21.18400 1.000 25.81000 448 ASP A C 1
ATOM 3618 O O . ASP A 1 448 ? 23.21900 -40.49200 22.37700 1.000 23.54000 448 ASP A O 1
ATOM 3623 N N . THR A 1 449 ? 22.66800 -40.27500 20.21100 1.000 23.10000 449 THR A N 1
ATOM 3624 C CA . THR A 1 449 ? 21.38000 -39.64900 20.47600 1.000 23.63000 449 THR A CA 1
ATOM 3625 C C . THR A 1 449 ? 20.30800 -40.27000 19.59600 1.000 30.20000 449 THR A C 1
ATOM 3626 O O . THR A 1 449 ? 20.59700 -40.89800 18.57400 1.000 26.56000 449 THR A O 1
ATOM 3630 N N . ALA A 1 450 ? 19.05600 -40.05200 19.98800 1.000 28.65000 450 ALA A N 1
ATOM 3631 C CA . ALA A 1 450 ? 17.96100 -40.27600 19.06200 1.000 27.22000 450 ALA A CA 1
ATOM 3632 C C . ALA A 1 450 ? 18.13200 -39.38100 17.84000 1.000 29.75000 450 ALA A C 1
ATOM 3633 O O . ALA A 1 450 ? 18.72600 -38.30000 17.91400 1.000 24.11000 450 ALA A O 1
ATOM 3635 N N . ARG A 1 451 ? 17.61200 -39.84500 16.70000 1.000 23.28000 451 ARG A N 1
ATOM 3636 C CA . ARG A 1 451 ? 17.60200 -39.02000 15.50000 1.000 23.48000 451 ARG A CA 1
ATOM 3637 C C . ARG A 1 451 ? 16.70700 -37.81100 15.71600 1.000 25.51000 451 ARG A C 1
ATOM 3638 O O . ARG A 1 451 ? 15.57900 -37.94000 16.20700 1.000 26.02000 451 ARG A O 1
ATOM 3646 N N . PHE A 1 452 ? 17.22300 -36.62900 15.36200 1.000 22.58000 452 PHE A N 1
ATOM 3647 C CA . PHE A 1 452 ? 16.44800 -35.40100 15.50800 1.000 26.46000 452 PHE A CA 1
ATOM 3648 C C . PHE A 1 452 ? 15.11100 -35.49600 14.78900 1.000 25.22000 452 PHE A C 1
ATOM 3649 O O . PHE A 1 452 ? 14.09500 -35.00400 15.29300 1.000 21.55000 452 PHE A O 1
ATOM 3657 N N . LYS A 1 453 ? 15.09000 -36.11300 13.59700 1.000 23.31000 453 LYS A N 1
ATOM 3658 C CA . LYS A 1 453 ? 13.82700 -36.25400 12.87300 1.000 19.64000 453 LYS A CA 1
ATOM 3659 C C . LYS A 1 453 ? 12.76500 -36.94900 13.72200 1.000 22.18000 453 LYS A C 1
ATOM 3660 O O . LYS A 1 453 ? 11.59300 -36.56900 13.68800 1.000 24.58000 453 LYS A O 1
ATOM 3666 N N . SER A 1 454 ? 13.16000 -37.96600 14.49000 1.000 20.19000 454 SER A N 1
ATOM 3667 C CA . SER A 1 454 ? 12.22000 -38.63100 15.38900 1.000 25.29000 454 SER A CA 1
ATOM 3668 C C . SER A 1 454 ? 11.89100 -37.75900 16.59600 1.000 28.44000 454 SER A C 1
ATOM 3669 O O . SER A 1 454 ? 10.73300 -37.69300 17.02600 1.000 25.91000 454 SER A O 1
ATOM 3672 N N . LEU A 1 455 ? 12.89600 -37.08900 17.16400 1.000 27.82000 455 LEU A N 1
ATOM 3673 C CA . LEU A 1 455 ? 12.63400 -36.23500 18.31500 1.000 25.74000 455 LEU A CA 1
ATOM 3674 C C . LEU A 1 455 ? 11.57900 -35.18400 18.00300 1.000 28.95000 455 LEU A C 1
ATOM 3675 O O . LEU A 1 455 ? 10.80100 -34.80600 18.88600 1.000 31.16000 455 LEU A O 1
ATOM 3680 N N . LEU A 1 456 ? 11.50400 -34.73400 16.74900 1.000 26.98000 456 LEU A N 1
ATOM 3681 C CA . LEU A 1 456 ? 10.49600 -33.74800 16.38200 1.000 29.73000 456 LEU A CA 1
ATOM 3682 C C . LEU A 1 456 ? 9.07600 -34.29300 16.47700 1.000 30.60000 456 LEU A C 1
ATOM 3683 O O . LEU A 1 456 ? 8.13800 -33.50200 16.62900 1.000 30.21000 456 LEU A O 1
ATOM 3688 N N . GLY A 1 457 ? 8.89800 -35.61000 16.38200 1.000 30.52000 457 GLY A N 1
ATOM 3689 C CA . GLY A 1 457 ? 7.57700 -36.20800 16.42000 1.000 33.88000 457 GLY A CA 1
ATOM 3690 C C . GLY A 1 457 ? 6.58100 -35.55100 15.48700 1.000 35.49000 457 GLY A C 1
ATOM 3691 O O . GLY A 1 457 ? 6.79600 -35.48400 14.27100 1.000 31.28000 457 GLY A O 1
ATOM 3692 N N . LYS A 1 458 ? 5.49000 -35.03400 16.05500 1.000 34.83000 458 LYS A N 1
ATOM 3693 C CA . LYS A 1 458 ? 4.44800 -34.40400 15.25300 1.000 33.24000 458 LYS A CA 1
ATOM 3694 C C . LYS A 1 458 ? 4.89000 -33.08500 14.63300 1.000 33.68000 458 LYS A C 1
ATOM 3695 O O . LYS A 1 458 ? 4.21000 -32.58100 13.73300 1.000 35.65000 458 LYS A O 1
ATOM 3697 N N . ASP A 1 459 ? 6.00100 -32.50700 15.08900 1.000 34.94000 459 ASP A N 1
ATOM 3698 C CA . ASP A 1 459 ? 6.49800 -31.24000 14.56200 1.000 29.81000 459 ASP A CA 1
ATOM 3699 C C . ASP A 1 459 ? 7.60200 -31.44000 13.52200 1.000 33.08000 459 ASP A C 1
ATOM 3700 O O . ASP A 1 459 ? 8.46300 -30.56900 13.34900 1.000 30.37000 459 ASP A O 1
ATOM 3705 N N . VAL A 1 460 ? 7.56900 -32.56700 12.80400 1.000 34.67000 460 VAL A N 1
ATOM 3706 C CA . VAL A 1 460 ? 8.63200 -32.93100 11.87400 1.000 28.59000 460 VAL A CA 1
ATOM 3707 C C . VAL A 1 460 ? 8.78000 -31.92000 10.74800 1.000 29.34000 460 VAL A C 1
ATOM 3708 O O . VAL A 1 460 ? 9.84800 -31.83900 10.13000 1.000 28.42000 460 VAL A O 1
ATOM 3712 N N . ALA A 1 461 ? 7.74200 -31.12400 10.47300 1.000 27.48000 461 ALA A N 1
ATOM 3713 C CA . ALA A 1 461 ? 7.86200 -30.07400 9.46900 1.000 32.74000 461 ALA A CA 1
ATOM 3714 C C . ALA A 1 461 ? 8.94000 -29.06100 9.82500 1.000 30.16000 461 ALA A C 1
ATOM 3715 O O . ALA A 1 461 ? 9.37700 -28.30300 8.95200 1.000 28.20000 461 ALA A O 1
ATOM 3717 N N . ARG A 1 462 ? 9.37200 -29.02900 11.08500 1.000 29.75000 462 ARG A N 1
ATOM 3718 C CA . ARG A 1 462 ? 10.43600 -28.13600 11.51900 1.000 27.56000 462 ARG A CA 1
ATOM 3719 C C . ARG A 1 462 ? 11.82900 -28.61000 11.12400 1.000 29.06000 462 ARG A C 1
ATOM 3720 O O . ARG A 1 462 ? 12.78100 -27.83500 11.27900 1.000 25.56000 462 ARG A O 1
ATOM 3728 N N . LEU A 1 463 ? 11.97500 -29.85100 10.64100 1.000 24.93000 463 LEU A N 1
ATOM 3729 C CA . LEU A 1 463 ? 13.29500 -30.38700 10.30100 1.000 25.08000 463 LEU A CA 1
ATOM 3730 C C . LEU A 1 463 ? 14.09000 -29.49200 9.35500 1.000 24.71000 463 LEU A C 1
ATOM 3731 O O . LEU A 1 463 ? 15.27800 -29.25000 9.63400 1.000 21.31000 463 LEU A O 1
ATOM 3736 N N . PRO A 1 464 ? 13.53000 -28.97600 8.24900 1.000 25.51000 464 PRO A N 1
ATOM 3737 C CA . PRO A 1 464 ? 14.32800 -28.10100 7.37800 1.000 24.20000 464 PRO A CA 1
ATOM 3738 C C . PRO A 1 464 ? 14.84200 -26.85300 8.07300 1.000 27.30000 464 PRO A C 1
ATOM 3739 O O . PRO A 1 464 ? 15.87000 -26.29800 7.65800 1.000 23.01000 464 PRO A O 1
ATOM 3743 N N . LEU A 1 465 ? 14.14000 -26.37400 9.10000 1.000 23.53000 465 LEU A N 1
ATOM 3744 C CA . LEU A 1 465 ? 14.62300 -25.20800 9.83300 1.000 28.56000 465 LEU A CA 1
ATOM 3745 C C . LEU A 1 465 ? 15.95100 -25.51800 10.51300 1.000 20.76000 465 LEU A C 1
ATOM 3746 O O . LEU A 1 465 ? 16.91000 -24.73900 10.42100 1.000 23.47000 465 LEU A O 1
ATOM 3751 N N . ALA A 1 466 ? 16.03700 -26.68000 11.15900 1.000 17.97000 466 ALA A N 1
ATOM 3752 C CA . ALA A 1 466 ? 17.28000 -27.09300 11.79000 1.000 22.52000 466 ALA A CA 1
ATOM 3753 C C . ALA A 1 466 ? 18.40200 -27.27600 10.78000 1.000 24.80000 466 ALA A C 1
ATOM 3754 O O . ALA A 1 466 ? 19.56800 -27.01300 11.09900 1.000 20.99000 466 ALA A O 1
ATOM 3756 N N . VAL A 1 467 ? 18.08400 -27.70700 9.55000 1.000 21.25000 467 VAL A N 1
ATOM 3757 C CA . VAL A 1 467 ? 19.13200 -27.89500 8.55600 1.000 18.86000 467 VAL A CA 1
ATOM 3758 C C . VAL A 1 467 ? 19.72300 -26.55200 8.14900 1.000 16.84000 467 VAL A C 1
ATOM 3759 O O . VAL A 1 467 ? 20.94500 -26.39800 8.05600 1.000 20.43000 467 VAL A O 1
ATOM 3763 N N . VAL A 1 468 ? 18.86200 -25.57200 7.86400 1.000 17.94000 468 VAL A N 1
ATOM 3764 C CA . VAL A 1 468 ? 19.33200 -24.23200 7.51600 1.000 21.45000 468 VAL A CA 1
ATOM 3765 C C . VAL A 1 468 ? 20.18900 -23.66500 8.64100 1.000 22.29000 468 VAL A C 1
ATOM 3766 O O . VAL A 1 468 ? 21.26500 -23.08900 8.41300 1.000 19.67000 468 VAL A O 1
ATOM 3770 N N . TRP A 1 469 ? 19.71900 -23.82800 9.87100 1.000 19.08000 469 TRP A N 1
ATOM 3771 C CA . TRP A 1 469 ? 20.41400 -23.30000 11.04100 1.000 19.06000 469 TRP A CA 1
ATOM 3772 C C . TRP A 1 469 ? 21.77600 -23.96800 11.21700 1.000 23.43000 469 TRP A C 1
ATOM 3773 O O . TRP A 1 469 ? 22.78000 -23.30500 11.51800 1.000 22.61000 469 TRP A O 1
ATOM 3784 N N . LEU A 1 470 ? 21.82900 -25.28400 10.99700 1.000 21.92000 470 LEU A N 1
ATOM 3785 C CA . LEU A 1 470 ? 23.08300 -26.01900 11.07900 1.000 21.68000 470 LEU A CA 1
ATOM 3786 C C . LEU A 1 470 ? 24.15100 -25.41500 10.17000 1.000 21.64000 470 LEU A C 1
ATOM 3787 O O . LEU A 1 470 ? 25.33700 -25.38000 10.52300 1.000 20.59000 470 LEU A O 1
ATOM 3792 N N . PHE A 1 471 ? 23.76000 -24.93800 8.99200 1.000 22.81000 471 PHE A N 1
ATOM 3793 C CA . PHE A 1 471 ? 24.74600 -24.40800 8.06000 1.000 18.86000 471 PHE A CA 1
ATOM 3794 C C . PHE A 1 471 ? 25.00700 -22.91500 8.23000 1.000 25.56000 471 PHE A C 1
ATOM 3795 O O . PHE A 1 471 ? 25.86300 -22.37000 7.52400 1.000 26.12000 471 PHE A O 1
ATOM 3803 N N . SER A 1 472 ? 24.31500 -22.23300 9.14800 1.000 22.65000 472 SER A N 1
ATOM 3804 C CA . SER A 1 472 ? 24.44300 -20.78500 9.22300 1.000 21.50000 472 SER A CA 1
ATOM 3805 C C . SER A 1 472 ? 24.78700 -20.24500 10.60700 1.000 22.42000 472 SER A C 1
ATOM 3806 O O . SER A 1 472 ? 25.09600 -19.05200 10.71300 1.000 19.47000 472 SER A O 1
ATOM 3809 N N . TRP A 1 473 ? 24.74100 -21.06900 11.65600 1.000 20.39000 473 TRP A N 1
ATOM 3810 C CA . TRP A 1 473 ? 25.24600 -20.68100 12.97200 1.000 21.32000 473 TRP A CA 1
ATOM 3811 C C . TRP A 1 473 ? 26.76800 -20.83500 12.99500 1.000 20.93000 473 TRP A C 1
ATOM 3812 O O . TRP A 1 473 ? 27.31400 -21.70800 12.31200 1.000 19.95000 473 TRP A O 1
ATOM 3823 N N . PRO A 1 474 ? 27.48700 -19.97400 13.72700 1.000 22.13000 474 PRO A N 1
ATOM 3824 C CA . PRO A 1 474 ? 28.94600 -20.10600 13.78000 1.000 19.24000 474 PRO A CA 1
ATOM 3825 C C . PRO A 1 474 ? 29.34700 -21.50700 14.21800 1.000 20.55000 474 PRO A C 1
ATOM 3826 O O . PRO A 1 474 ? 28.81400 -22.04300 15.20400 1.000 20.50000 474 PRO A O 1
ATOM 3830 N N . GLY A 1 475 ? 30.28900 -22.08000 13.49900 1.000 16.20000 475 GLY A N 1
ATOM 3831 C CA . GLY A 1 475 ? 30.71000 -23.45300 13.68100 1.000 18.62000 475 GLY A CA 1
ATOM 3832 C C . GLY A 1 475 ? 30.81200 -24.17600 12.33700 1.000 19.25000 475 GLY A C 1
ATOM 3833 O O . GLY A 1 475 ? 30.35800 -23.67600 11.31100 1.000 20.35000 475 GLY A O 1
ATOM 3834 N N . VAL A 1 476 ? 31.46000 -25.31600 12.38300 1.000 22.14000 476 VAL A N 1
ATOM 3835 C CA . VAL A 1 476 ? 31.56900 -26.21100 11.22400 1.000 17.23000 476 VAL A CA 1
ATOM 3836 C C . VAL A 1 476 ? 30.45600 -27.25100 11.33600 1.000 20.07000 476 VAL A C 1
ATOM 3837 O O . VAL A 1 476 ? 30.29600 -27.85700 12.40200 1.000 21.15000 476 VAL A O 1
ATOM 3841 N N . PRO A 1 477 ? 29.64600 -27.44600 10.29800 1.000 19.29000 477 PRO A N 1
ATOM 3842 C CA . PRO A 1 477 ? 28.51000 -28.36900 10.41900 1.000 22.55000 477 PRO A CA 1
ATOM 3843 C C . PRO A 1 477 ? 28.93200 -29.80600 10.15800 1.000 20.69000 477 PRO A C 1
ATOM 3844 O O . PRO A 1 477 ? 29.75000 -30.08800 9.28000 1.000 22.66000 477 PRO A O 1
ATOM 3848 N N . CYS A 1 478 ? 28.36700 -30.72600 10.93000 1.000 18.08000 478 CYS A N 1
ATOM 3849 C CA . CYS A 1 478 ? 28.57700 -32.14800 10.69900 1.000 20.17000 478 CYS A CA 1
ATOM 3850 C C . CYS A 1 478 ? 27.23900 -32.82700 10.45300 1.000 21.71000 478 CYS A C 1
ATOM 3851 O O . CYS A 1 478 ? 26.37100 -32.83100 11.33100 1.000 22.44000 478 CYS A O 1
ATOM 3854 N N . ILE A 1 479 ? 27.08500 -33.41000 9.26600 1.000 17.77000 479 ILE A N 1
ATOM 3855 C CA . ILE A 1 479 ? 25.92000 -34.22800 8.95400 1.000 15.88000 479 ILE A CA 1
ATOM 3856 C C . ILE A 1 479 ? 26.14300 -35.61400 9.54200 1.000 18.28000 479 ILE A C 1
ATOM 3857 O O . ILE A 1 479 ? 27.21000 -36.20900 9.35700 1.000 23.68000 479 ILE A O 1
ATOM 3862 N N . TYR A 1 480 ? 25.15600 -36.12400 10.27700 1.000 17.60000 480 TYR A N 1
ATOM 3863 C CA . TYR A 1 480 ? 25.19700 -37.50000 10.76300 1.000 21.12000 480 TYR A CA 1
ATOM 3864 C C . TYR A 1 480 ? 24.62200 -38.39100 9.66300 1.000 20.01000 480 TYR A C 1
ATOM 3865 O O . TYR A 1 480 ? 23.52300 -38.12300 9.17500 1.000 22.67000 480 TYR A O 1
ATOM 3874 N N . TYR A 1 481 ? 25.38700 -39.41000 9.25100 1.000 20.96000 481 TYR A N 1
ATOM 3875 C CA . TYR A 1 481 ? 25.08300 -40.17600 8.03400 1.000 25.69000 481 TYR A CA 1
ATOM 3876 C C . TYR A 1 481 ? 23.62000 -40.61500 8.01200 1.000 24.51000 481 TYR A C 1
ATOM 3877 O O . TYR A 1 481 ? 23.09700 -41.13700 9.00100 1.000 24.31000 481 TYR A O 1
ATOM 3886 N N . GLY A 1 482 ? 22.95600 -40.38200 6.88300 1.000 25.43000 482 GLY A N 1
ATOM 3887 C CA . GLY A 1 482 ? 21.56200 -40.73500 6.71800 1.000 21.85000 482 GLY A CA 1
ATOM 3888 C C . GLY A 1 482 ? 20.57900 -39.64900 7.10500 1.000 25.87000 482 GLY A C 1
ATOM 3889 O O . GLY A 1 482 ? 19.44200 -39.65600 6.61000 1.000 21.83000 482 GLY A O 1
ATOM 3890 N N . ASP A 1 483 ? 20.98700 -38.70900 7.97100 1.000 23.91000 483 ASP A N 1
ATOM 3891 C CA . ASP A 1 483 ? 20.13600 -37.56700 8.29100 1.000 22.98000 483 ASP A CA 1
ATOM 3892 C C . ASP A 1 483 ? 19.61600 -36.89200 7.03500 1.000 23.22000 483 ASP A C 1
ATOM 3893 O O . ASP A 1 483 ? 18.46600 -36.44100 6.99000 1.000 23.58000 483 ASP A O 1
ATOM 3898 N N . GLU A 1 484 ? 20.45800 -36.80400 6.00200 1.000 24.66000 484 GLU A N 1
ATOM 3899 C CA . GLU A 1 484 ? 20.15000 -36.01800 4.81700 1.000 23.31000 484 GLU A CA 1
ATOM 3900 C C . GLU A 1 484 ? 19.13500 -36.68600 3.89500 1.000 28.06000 484 GLU A C 1
ATOM 3901 O O . GLU A 1 484 ? 18.53000 -35.99800 3.06500 1.000 25.28000 484 GLU A O 1
ATOM 3907 N N . VAL A 1 485 ? 18.94200 -37.99800 4.00400 1.000 24.49000 485 VAL A N 1
ATOM 3908 C CA . VAL A 1 485 ? 17.89400 -38.68800 3.26200 1.000 29.01000 485 VAL A CA 1
ATOM 3909 C C . VAL A 1 485 ? 16.73600 -39.08400 4.17000 1.000 28.82000 485 VAL A C 1
ATOM 3910 O O . VAL A 1 485 ? 15.86300 -39.85800 3.75800 1.000 28.77000 485 VAL A O 1
ATOM 3914 N N . GLY A 1 486 ? 16.70100 -38.56500 5.39800 1.000 30.38000 486 GLY A N 1
ATOM 3915 C CA . GLY A 1 486 ? 15.53600 -38.71800 6.25200 1.000 26.07000 486 GLY A CA 1
ATOM 3916 C C . GLY A 1 486 ? 15.50700 -39.93900 7.13500 1.000 26.31000 486 GLY A C 1
ATOM 3917 O O . GLY A 1 486 ? 14.42100 -40.33900 7.56900 1.000 29.92000 486 GLY A O 1
ATOM 3918 N N . VAL A 1 487 ? 16.66100 -40.54400 7.42300 1.000 24.99000 487 VAL A N 1
ATOM 3919 C CA . VAL A 1 487 ? 16.71600 -41.65100 8.36700 1.000 20.29000 487 VAL A CA 1
ATOM 3920 C C . VAL A 1 487 ? 16.23900 -41.18500 9.74100 1.000 31.83000 487 VAL A C 1
ATOM 3921 O O . VAL A 1 487 ? 16.57300 -40.08300 10.18800 1.000 26.20000 487 VAL A O 1
ATOM 3925 N N . ASP A 1 488 ? 15.43600 -42.01900 10.40900 1.000 29.16000 488 ASP A N 1
ATOM 3926 C CA . ASP A 1 488 ? 14.99200 -41.71100 11.76800 1.000 26.90000 488 ASP A CA 1
ATOM 3927 C C . ASP A 1 488 ? 15.26200 -42.87600 12.71300 1.000 30.61000 488 ASP A C 1
ATOM 3928 O O . ASP A 1 488 ? 15.94300 -43.84200 12.34500 1.000 27.13000 488 ASP A O 1
ATOM 3933 N N . GLY A 1 489 ? 14.77800 -42.78200 13.94200 1.000 26.62000 489 GLY A N 1
ATOM 3934 C CA . GLY A 1 489 ? 15.01200 -43.80800 14.93900 1.000 27.39000 489 GLY A CA 1
ATOM 3935 C C . GLY A 1 489 ? 15.31100 -43.19100 16.29500 1.000 31.95000 489 GLY A C 1
ATOM 3936 O O . GLY A 1 489 ? 15.75000 -42.04500 16.40900 1.000 25.91000 489 GLY A O 1
ATOM 3937 N N . ASN A 1 490 ? 15.08200 -43.98000 17.34100 1.000 28.51000 490 ASN A N 1
ATOM 3938 C CA . ASN A 1 490 ? 15.32900 -43.54600 18.71000 1.000 29.30000 490 ASN A CA 1
ATOM 3939 C C . ASN A 1 490 ? 16.81000 -43.69700 19.03500 1.000 29.20000 490 ASN A C 1
ATOM 3940 O O . ASN A 1 490 ? 17.63200 -44.02000 18.17500 1.000 28.04000 490 ASN A O 1
ATOM 3945 N N . ASN A 1 491 ? 17.16800 -43.49300 20.30000 1.000 26.93000 491 ASN A N 1
ATOM 3946 C CA . ASN A 1 491 ? 18.56900 -43.52200 20.67500 1.000 27.83000 491 ASN A CA 1
ATOM 3947 C C . ASN A 1 491 ? 19.14700 -44.92500 20.51600 1.000 29.45000 491 ASN A C 1
ATOM 3948 O O . ASN A 1 491 ? 18.42100 -45.92200 20.45500 1.000 33.31000 491 ASN A O 1
ATOM 3953 N N . ASP A 1 492 ? 20.47700 -44.97200 20.39700 1.000 26.90000 492 ASP A N 1
ATOM 3954 C CA . ASP A 1 492 ? 21.34400 -46.14200 20.49200 1.000 29.88000 492 ASP A CA 1
ATOM 3955 C C . ASP A 1 492 ? 20.63300 -47.28300 21.21200 1.000 39.17000 492 ASP A C 1
ATOM 3956 O O . ASP A 1 492 ? 20.32000 -47.15700 22.40600 1.000 27.99000 492 ASP A O 1
ATOM 3961 N N . PRO A 1 493 ? 20.38200 -48.42100 20.53900 1.000 36.40000 493 PRO A N 1
ATOM 3962 C CA . PRO A 1 493 ? 20.90000 -48.84400 19.22400 1.000 35.61000 493 PRO A CA 1
ATOM 3963 C C . PRO A 1 493 ? 20.14200 -48.33300 18.00800 1.000 32.93000 493 PRO A C 1
ATOM 3964 O O . PRO A 1 493 ? 20.61500 -48.50500 16.88000 1.000 37.02000 493 PRO A O 1
ATOM 3968 N N . PHE A 1 494 ? 18.97700 -47.70400 18.16700 1.000 34.58000 494 PHE A N 1
ATOM 3969 C CA . PHE A 1 494 ? 18.11700 -47.47200 17.01300 1.000 33.17000 494 PHE A CA 1
ATOM 3970 C C . PHE A 1 494 ? 18.51600 -46.25900 16.17000 1.000 32.28000 494 PHE A C 1
ATOM 3971 O O . PHE A 1 494 ? 17.93100 -46.04700 15.09700 1.000 26.85000 494 PHE A O 1
ATOM 3979 N N . CYS A 1 495 ? 19.49300 -45.47000 16.60800 1.000 27.91000 495 CYS A N 1
ATOM 3980 C CA . CYS A 1 495 ? 19.95800 -44.32400 15.83900 1.000 29.78000 495 CYS A CA 1
ATOM 3981 C C . CYS A 1 495 ? 21.01100 -44.70000 14.80700 1.000 26.70000 495 CYS A C 1
ATOM 3982 O O . CYS A 1 495 ? 21.54300 -43.81000 14.13600 1.000 24.15000 495 CYS A O 1
ATOM 3985 N N . ARG A 1 496 ? 21.32400 -45.99000 14.66700 1.000 28.23000 496 ARG A N 1
ATOM 3986 C CA . ARG A 1 496 ? 22.41900 -46.46600 13.83100 1.000 29.66000 496 ARG A CA 1
ATOM 3987 C C . ARG A 1 496 ? 21.91700 -47.38700 12.71900 1.000 29.58000 496 ARG A C 1
ATOM 3988 O O . ARG A 1 496 ? 22.50300 -48.43400 12.43900 1.000 25.71000 496 ARG A O 1
ATOM 3996 N N . LYS A 1 497 ? 20.81500 -47.01400 12.08500 1.000 21.88000 497 LYS A N 1
ATOM 3997 C CA . LYS A 1 497 ? 20.25200 -47.84200 11.03400 1.000 29.03000 497 LYS A CA 1
ATOM 3998 C C . LYS A 1 497 ? 21.21200 -47.92700 9.84900 1.000 31.12000 497 LYS A C 1
ATOM 3999 O O . LYS A 1 497 ? 22.02900 -47.02500 9.63000 1.000 27.28000 497 LYS A O 1
ATOM 4005 N N . PRO A 1 498 ? 21.13700 -49.00000 9.06700 1.000 30.47000 498 PRO A N 1
ATOM 4006 C CA . PRO A 1 498 ? 21.87600 -49.01900 7.80100 1.000 29.51000 498 PRO A CA 1
ATOM 4007 C C . PRO A 1 498 ? 21.34800 -47.94700 6.85800 1.000 25.74000 498 PRO A C 1
ATOM 4008 O O . PRO A 1 498 ? 20.14100 -47.70700 6.76300 1.000 25.64000 498 PRO A O 1
ATOM 4012 N N . PHE A 1 499 ? 22.26900 -47.29200 6.16500 1.000 27.07000 499 PHE A N 1
ATOM 4013 C CA . PHE A 1 499 ? 21.89800 -46.19700 5.27900 1.000 25.85000 499 PHE A CA 1
ATOM 4014 C C . PHE A 1 499 ? 21.01400 -46.70700 4.14000 1.000 27.97000 499 PHE A C 1
ATOM 4015 O O . PHE A 1 499 ? 21.32600 -47.73800 3.52900 1.000 28.70000 499 PHE A O 1
ATOM 4023 N N . PRO A 1 500 ? 19.92400 -46.02500 3.82900 1.000 26.34000 500 PRO A N 1
ATOM 4024 C CA . PRO A 1 500 ? 19.02700 -46.49000 2.76700 1.000 28.51000 500 PRO A CA 1
ATOM 4025 C C . PRO A 1 500 ? 19.49600 -46.06200 1.38700 1.000 28.13000 500 PRO A C 1
ATOM 4026 O O . PRO A 1 500 ? 19.19500 -44.94900 0.94300 1.000 27.95000 500 PRO A O 1
ATOM 4030 N N . TRP A 1 501 ? 20.23400 -46.93300 0.69900 1.000 28.52000 501 TRP A N 1
ATOM 4031 C CA . TRP A 1 501 ? 20.73500 -46.58200 -0.62400 1.000 30.76000 501 TRP A CA 1
ATOM 4032 C C . TRP A 1 501 ? 19.66200 -46.64500 -1.70300 1.000 35.37000 501 TRP A C 1
ATOM 4033 O O . TRP A 1 501 ? 19.83700 -46.03400 -2.76700 1.000 30.07000 501 TRP A O 1
ATOM 4044 N N . ASP A 1 502 ? 18.55600 -47.33900 -1.44600 1.000 36.39000 502 ASP A N 1
ATOM 4045 C CA . ASP A 1 502 ? 17.42400 -47.36200 -2.37800 1.000 35.93000 502 ASP A CA 1
ATOM 4046 C C . ASP A 1 502 ? 16.75200 -45.99500 -2.40000 1.000 36.50000 502 ASP A C 1
ATOM 4047 O O . ASP A 1 502 ? 16.19900 -45.57000 -1.37100 1.000 36.32000 502 ASP A O 1
ATOM 4052 N N . PRO A 1 503 ? 16.75900 -45.28300 -3.53200 1.000 30.68000 503 PRO A N 1
ATOM 4053 C CA . PRO A 1 503 ? 16.17600 -43.93100 -3.55900 1.000 33.06000 503 PRO A CA 1
ATOM 4054 C C . PRO A 1 503 ? 14.70000 -43.90000 -3.23500 1.000 34.72000 503 PRO A C 1
ATOM 4055 O O . PRO A 1 503 ? 14.18400 -42.83100 -2.88100 1.000 36.91000 503 PRO A O 1
ATOM 4059 N N . ALA A 1 504 ? 14.00300 -45.03300 -3.36100 1.000 34.84000 504 ALA A N 1
ATOM 4060 C CA . ALA A 1 504 ? 12.60400 -45.10100 -2.95400 1.000 35.26000 504 ALA A CA 1
ATOM 4061 C C . ALA A 1 504 ? 12.45100 -44.86300 -1.46200 1.000 34.37000 504 ALA A C 1
ATOM 4062 O O . ALA A 1 504 ? 11.41200 -44.37100 -1.01000 1.000 35.32000 504 ALA A O 1
ATOM 4064 N N . LEU A 1 505 ? 13.46700 -45.22000 -0.68200 1.000 31.96000 505 LEU A N 1
ATOM 4065 C CA . LEU A 1 505 ? 13.44900 -45.03300 0.75900 1.000 34.16000 505 LEU A CA 1
ATOM 4066 C C . LEU A 1 505 ? 14.13100 -43.74100 1.20200 1.000 33.26000 505 LEU A C 1
ATOM 4067 O O . LEU A 1 505 ? 14.38600 -43.57000 2.40100 1.000 38.10000 505 LEU A O 1
ATOM 4072 N N . GLN A 1 506 ? 14.41400 -42.82500 0.27700 1.000 34.26000 506 GLN A N 1
ATOM 4073 C CA . GLN A 1 506 ? 15.12200 -41.58700 0.58300 1.000 32.36000 506 GLN A CA 1
ATOM 4074 C C . GLN A 1 506 ? 14.19700 -40.38700 0.45000 1.000 33.23000 506 GLN A C 1
ATOM 4075 O O . GLN A 1 506 ? 13.39100 -40.31000 -0.48500 1.000 28.71000 506 GLN A O 1
ATOM 4081 N N . ASP A 1 507 ? 14.34300 -39.43700 1.38000 1.000 28.60000 507 ASP A N 1
ATOM 4082 C CA . ASP A 1 507 ? 13.69200 -38.13100 1.28700 1.000 26.19000 507 ASP A CA 1
ATOM 4083 C C . ASP A 1 507 ? 14.54600 -37.25200 0.37800 1.000 30.66000 507 ASP A C 1
ATOM 4084 O O . ASP A 1 507 ? 15.53000 -36.64900 0.81400 1.000 26.22000 507 ASP A O 1
ATOM 4089 N N . GLY A 1 508 ? 14.15800 -37.15700 -0.89500 1.000 26.13000 508 GLY A N 1
ATOM 4090 C CA . GLY A 1 508 ? 14.95800 -36.41100 -1.85000 1.000 28.59000 508 GLY A CA 1
ATOM 4091 C C . GLY A 1 508 ? 14.87500 -34.90600 -1.68300 1.000 25.26000 508 GLY A C 1
ATOM 4092 O O . GLY A 1 508 ? 15.83400 -34.19600 -1.98900 1.000 24.71000 508 GLY A O 1
ATOM 4093 N N . ASP A 1 509 ? 13.73400 -34.39800 -1.22000 1.000 23.39000 509 ASP A N 1
ATOM 4094 C CA . ASP A 1 509 ? 13.61800 -32.96600 -0.97700 1.000 24.95000 509 ASP A CA 1
ATOM 4095 C C . ASP A 1 509 ? 14.52300 -32.53900 0.17000 1.000 25.05000 509 ASP A C 1
ATOM 4096 O O . ASP A 1 509 ? 15.14600 -31.47400 0.11400 1.000 25.49000 509 ASP A O 1
ATOM 4101 N N . LEU A 1 510 ? 14.59800 -33.35800 1.21700 1.000 24.88000 510 LEU A N 1
ATOM 4102 C CA . LEU A 1 510 ? 15.53700 -33.08200 2.29900 1.000 28.33000 510 LEU A CA 1
ATOM 4103 C C . LEU A 1 510 ? 16.97200 -33.15000 1.79300 1.000 26.92000 510 LEU A C 1
ATOM 4104 O O . LEU A 1 510 ? 17.79000 -32.28300 2.12200 1.000 22.92000 510 LEU A O 1
ATOM 4109 N N . LEU A 1 511 ? 17.28700 -34.15000 0.95900 1.000 25.14000 511 LEU A N 1
ATOM 4110 C CA . LEU A 1 511 ? 18.63500 -34.24800 0.40100 1.000 25.58000 511 LEU A CA 1
ATOM 4111 C C . LEU A 1 511 ? 18.99900 -32.97300 -0.34500 1.000 24.16000 511 LEU A C 1
ATOM 4112 O O . LEU A 1 511 ? 20.07200 -32.39300 -0.12700 1.000 23.29000 511 LEU A O 1
ATOM 4117 N N . ASP A 1 512 ? 18.09700 -32.50600 -1.21000 1.000 26.23000 512 ASP A N 1
ATOM 4118 C CA . ASP A 1 512 ? 18.36600 -31.31100 -2.00600 1.000 24.01000 512 ASP A CA 1
ATOM 4119 C C . ASP A 1 512 ? 18.61800 -30.09300 -1.12600 1.000 28.70000 512 ASP A C 1
ATOM 4120 O O . ASP A 1 512 ? 19.43400 -29.22500 -1.46900 1.000 27.12000 512 ASP A O 1
ATOM 4125 N N . LEU A 1 513 ? 17.90000 -29.99000 -0.00800 1.000 24.39000 513 LEU A N 1
ATOM 4126 C CA . LEU A 1 513 ? 18.11300 -28.86500 0.89600 1.000 24.71000 513 LEU A CA 1
ATOM 4127 C C . LEU A 1 513 ? 19.52800 -28.88300 1.46300 1.000 20.42000 513 LEU A C 1
ATOM 4128 O O . LEU A 1 513 ? 20.20700 -27.84800 1.49700 1.000 22.08000 513 LEU A O 1
ATOM 4133 N N . TYR A 1 514 ? 19.98800 -30.05500 1.92100 1.000 18.88000 514 TYR A N 1
ATOM 4134 C CA . TYR A 1 514 ? 21.37200 -30.17500 2.36900 1.000 20.72000 514 TYR A CA 1
ATOM 4135 C C . TYR A 1 514 ? 22.33800 -29.74500 1.27200 1.000 24.91000 514 TYR A C 1
ATOM 4136 O O . TYR A 1 514 ? 23.30700 -29.01800 1.53000 1.000 21.23000 514 TYR A O 1
ATOM 4145 N N . LYS A 1 515 ? 22.08100 -30.16900 0.03700 1.000 21.08000 515 LYS A N 1
ATOM 4146 C CA . LYS A 1 515 ? 22.95700 -29.77900 -1.05900 1.000 22.25000 515 LYS A CA 1
ATOM 4147 C C . LYS A 1 515 ? 22.99700 -28.26400 -1.20700 1.000 19.25000 515 LYS A C 1
ATOM 4148 O O . LYS A 1 515 ? 24.07600 -27.67100 -1.29100 1.000 22.13000 515 LYS A O 1
ATOM 4154 N N . ARG A 1 516 ? 21.82500 -27.62000 -1.21600 1.000 20.73000 516 ARG A N 1
ATOM 4155 C CA . ARG A 1 516 ? 21.77300 -26.18200 -1.44100 1.000 21.32000 516 ARG A CA 1
ATOM 4156 C C . ARG A 1 516 ? 22.44600 -25.42300 -0.30300 1.000 23.23000 516 ARG A C 1
ATOM 4157 O O . ARG A 1 516 ? 23.13200 -24.42100 -0.53500 1.000 19.03000 516 ARG A O 1
ATOM 4165 N N . MET A 1 517 ? 22.23400 -25.86800 0.93400 1.000 23.01000 517 MET A N 1
ATOM 4166 C CA . MET A 1 517 ? 22.86300 -25.18800 2.06000 1.000 24.50000 517 MET A CA 1
ATOM 4167 C C . MET A 1 517 ? 24.37800 -25.31200 1.99600 1.000 19.90000 517 MET A C 1
ATOM 4168 O O . MET A 1 517 ? 25.09200 -24.35400 2.31000 1.000 22.92000 517 MET A O 1
ATOM 4173 N N A SER A 1 518 ? 24.89200 -26.47400 1.57700 0.573 21.88000 518 SER A N 1
ATOM 4174 N N B SER A 1 518 ? 24.89100 -26.48200 1.59400 0.427 21.68000 518 SER A N 1
ATOM 4175 C CA A SER A 1 518 ? 26.33700 -26.60500 1.43400 0.573 23.89000 518 SER A CA 1
ATOM 4176 C CA B SER A 1 518 ? 26.33200 -26.62200 1.41200 0.427 23.88000 518 SER A CA 1
ATOM 4177 C C A SER A 1 518 ? 26.87300 -25.64900 0.37600 0.573 24.17000 518 SER A C 1
ATOM 4178 C C B SER A 1 518 ? 26.85100 -25.61800 0.39500 0.427 24.17000 518 SER A C 1
ATOM 4179 O O A SER A 1 518 ? 27.96500 -25.09000 0.54400 0.573 24.34000 518 SER A O 1
ATOM 4180 O O B SER A 1 518 ? 27.91200 -25.01100 0.59400 0.427 24.36000 518 SER A O 1
ATOM 4185 N N . LYS A 1 519 ? 26.11500 -25.42800 -0.70400 1.000 25.97000 519 LYS A N 1
ATOM 4186 C CA . LYS A 1 519 ? 26.56700 -24.50500 -1.74000 1.000 25.22000 519 LYS A CA 1
ATOM 4187 C C . LYS A 1 519 ? 26.60200 -23.06900 -1.22600 1.000 25.61000 519 LYS A C 1
ATOM 4188 O O . LYS A 1 519 ? 27.55700 -22.33500 -1.51000 1.000 23.28000 519 LYS A O 1
ATOM 4194 N N . LEU A 1 520 ? 25.57800 -22.66100 -0.46000 1.000 24.30000 520 LEU A N 1
ATOM 4195 C CA . LEU A 1 520 ? 25.55000 -21.31100 0.10700 1.000 25.96000 520 LEU A CA 1
ATOM 4196 C C . LEU A 1 520 ? 26.71500 -21.09500 1.05600 1.000 24.42000 520 LEU A C 1
ATOM 4197 O O . LEU A 1 520 ? 27.36600 -20.04400 1.02400 1.000 26.97000 520 LEU A O 1
ATOM 4202 N N . ARG A 1 521 ? 26.99100 -22.07900 1.91300 1.000 22.48000 521 ARG A N 1
ATOM 4203 C CA . ARG A 1 521 ? 28.10200 -21.95100 2.84500 1.000 25.89000 521 ARG A CA 1
ATOM 4204 C C . ARG A 1 521 ? 29.43100 -21.84600 2.10600 1.000 31.29000 521 ARG A C 1
ATOM 4205 O O . ARG A 1 521 ? 30.27000 -20.99500 2.42900 1.000 27.61000 521 ARG A O 1
ATOM 4213 N N . LYS A 1 522 ? 29.63100 -22.70500 1.09600 1.000 28.47000 522 LYS A N 1
ATOM 4214 C CA . LYS A 1 522 ? 30.81400 -22.63700 0.24500 1.000 28.66000 522 LYS A CA 1
ATOM 4215 C C . LYS A 1 522 ? 30.90900 -21.30300 -0.48700 1.000 28.17000 522 LYS A C 1
ATOM 4216 O O . LYS A 1 522 ? 32.01400 -20.79900 -0.72700 1.000 30.68000 522 LYS A O 1
ATOM 4222 N N . ALA A 1 523 ? 29.77000 -20.71300 -0.83500 1.000 26.22000 523 ALA A N 1
ATOM 4223 C CA . ALA A 1 523 ? 29.77500 -19.51600 -1.66400 1.000 30.98000 523 ALA A CA 1
ATOM 4224 C C . ALA A 1 523 ? 30.08100 -18.25200 -0.87300 1.000 30.65000 523 ALA A C 1
ATOM 4225 O O . ALA A 1 523 ? 30.66900 -17.31800 -1.43100 1.000 28.02000 523 ALA A O 1
ATOM 4227 N N . HIS A 1 524 ? 29.68900 -18.18200 0.40200 1.000 27.10000 524 HIS A N 1
ATOM 4228 C CA . HIS A 1 524 ? 29.62300 -16.90400 1.10400 1.000 23.29000 524 HIS A CA 1
ATOM 4229 C C . HIS A 1 524 ? 30.58300 -16.88200 2.28300 1.000 26.23000 524 HIS A C 1
ATOM 4230 O O . HIS A 1 524 ? 30.44500 -17.67400 3.22600 1.000 23.51000 524 HIS A O 1
ATOM 4237 N N . GLN A 1 525 ? 31.51800 -15.93100 2.25400 1.000 22.42000 525 GLN A N 1
ATOM 4238 C CA . GLN A 1 525 ? 32.54500 -15.88900 3.28800 1.000 24.59000 525 GLN A CA 1
ATOM 4239 C C . GLN A 1 525 ? 31.95300 -15.70100 4.67700 1.000 23.21000 525 GLN A C 1
ATOM 4240 O O . GLN A 1 525 ? 32.52000 -16.20400 5.65600 1.000 20.47000 525 GLN A O 1
ATOM 4246 N N . ALA A 1 526 ? 30.82000 -15.00000 4.79100 1.000 22.53000 526 ALA A N 1
ATOM 4247 C CA . ALA A 1 526 ? 30.27600 -14.71800 6.12400 1.000 24.25000 526 ALA A CA 1
ATOM 4248 C C . ALA A 1 526 ? 29.74500 -15.97700 6.78700 1.000 23.97000 526 ALA A C 1
ATOM 4249 O O . ALA A 1 526 ? 29.68100 -16.05300 8.02000 1.000 19.82000 526 ALA A O 1
ATOM 4251 N N . LEU A 1 527 ? 29.36700 -16.98100 5.99200 1.000 21.04000 527 LEU A N 1
ATOM 4252 C CA . LEU A 1 527 ? 28.89400 -18.24200 6.54700 1.000 19.65000 527 LEU A CA 1
ATOM 4253 C C . LEU A 1 527 ? 30.03100 -19.13300 7.01300 1.000 19.54000 527 LEU A C 1
ATOM 4254 O O . LEU A 1 527 ? 29.78300 -20.13000 7.69800 1.000 22.21000 527 LEU A O 1
ATOM 4259 N N . ARG A 1 528 ? 31.26900 -18.78900 6.67500 1.000 20.22000 528 ARG A N 1
ATOM 4260 C CA . ARG A 1 528 ? 32.44400 -19.52900 7.11100 1.000 19.92000 528 ARG A CA 1
ATOM 4261 C C . ARG A 1 528 ? 33.29700 -18.77000 8.11700 1.000 21.54000 528 ARG A C 1
ATOM 4262 O O . ARG A 1 528 ? 33.85900 -19.38800 9.02300 1.000 20.26000 528 ARG A O 1
ATOM 4270 N N . TYR A 1 529 ? 33.39400 -17.45000 7.97700 1.000 21.17000 529 TYR A N 1
ATOM 4271 C CA . TYR A 1 529 ? 34.28600 -16.62200 8.77600 1.000 23.30000 529 TYR A CA 1
ATOM 4272 C C . TYR A 1 529 ? 33.57400 -15.52100 9.54500 1.000 21.36000 529 TYR A C 1
ATOM 4273 O O . TYR A 1 529 ? 34.22700 -14.80500 10.31700 1.000 26.43000 529 TYR A O 1
ATOM 4282 N N . GLY A 1 530 ? 32.27400 -15.34000 9.34500 1.000 19.66000 530 GLY A N 1
ATOM 4283 C CA . GLY A 1 530 ? 31.63000 -14.12600 9.79300 1.000 20.61000 530 GLY A CA 1
ATOM 4284 C C . GLY A 1 530 ? 31.32100 -14.14600 11.28100 1.000 23.12000 530 GLY A C 1
ATOM 4285 O O . GLY A 1 530 ? 31.16300 -15.19700 11.89300 1.000 18.67000 530 GLY A O 1
ATOM 4286 N N . GLY A 1 531 ? 31.23800 -12.95300 11.86000 1.000 22.14000 531 GLY A N 1
ATOM 4287 C CA . GLY A 1 531 ? 30.63500 -12.79500 13.16900 1.000 20.82000 531 GLY A CA 1
ATOM 4288 C C . GLY A 1 531 ? 29.14600 -13.08000 13.07300 1.000 23.63000 531 GLY A C 1
ATOM 4289 O O . GLY A 1 531 ? 28.59600 -13.35200 12.00400 1.000 21.76000 531 GLY A O 1
ATOM 4290 N N . CYS A 1 532 ? 28.47900 -13.02900 14.22200 1.000 20.97000 532 CYS A N 1
ATOM 4291 C CA . CYS A 1 532 ? 27.06500 -13.38600 14.28800 1.000 20.00000 532 CYS A CA 1
ATOM 4292 C C . CYS A 1 532 ? 26.36200 -12.51000 15.31000 1.000 26.16000 532 CYS A C 1
ATOM 4293 O O . CYS A 1 532 ? 26.69100 -12.54000 16.50300 1.000 23.41000 532 CYS A O 1
ATOM 4296 N N . GLN A 1 533 ? 25.37700 -11.74500 14.85700 1.000 23.54000 533 GLN A N 1
ATOM 4297 C CA . GLN A 1 533 ? 24.59700 -10.90800 15.75500 1.000 24.82000 533 GLN A CA 1
ATOM 4298 C C . GLN A 1 533 ? 23.14900 -11.35900 15.70500 1.000 24.87000 533 GLN A C 1
ATOM 4299 O O . GLN A 1 533 ? 22.54400 -11.38000 14.63300 1.000 24.66000 533 GLN A O 1
ATOM 4305 N N . VAL A 1 534 ? 22.60000 -11.73100 16.85900 1.000 22.61000 534 VAL A N 1
ATOM 4306 C CA . VAL A 1 534 ? 21.16500 -11.98800 16.94600 1.000 23.87000 534 VAL A CA 1
ATOM 4307 C C . VAL A 1 534 ? 20.42800 -10.65500 16.90200 1.000 28.09000 534 VAL A C 1
ATOM 4308 O O . VAL A 1 534 ? 20.65200 -9.77000 17.73600 1.000 27.18000 534 VAL A O 1
ATOM 4312 N N . ILE A 1 535 ? 19.54800 -10.51000 15.91600 1.000 25.31000 535 ILE A N 1
ATOM 4313 C CA . ILE A 1 535 ? 18.87400 -9.26200 15.58100 1.000 24.77000 535 ILE A CA 1
ATOM 4314 C C . ILE A 1 535 ? 17.50100 -9.24800 16.23800 1.000 25.97000 535 ILE A C 1
ATOM 4315 O O . ILE A 1 535 ? 17.00800 -8.20100 16.66800 1.000 29.57000 535 ILE A O 1
ATOM 4320 N N . TYR A 1 536 ? 16.87800 -10.41400 16.33300 1.000 23.68000 536 TYR A N 1
ATOM 4321 C CA . TYR A 1 536 ? 15.50500 -10.51300 16.81100 1.000 24.50000 536 TYR A CA 1
ATOM 4322 C C . TYR A 1 536 ? 15.32900 -11.90300 17.39100 1.000 28.28000 536 TYR A C 1
ATOM 4323 O O . TYR A 1 536 ? 15.75800 -12.88400 16.77900 1.000 23.34000 536 TYR A O 1
ATOM 4332 N N . ALA A 1 537 ? 14.72600 -11.98900 18.57700 1.000 25.59000 537 ALA A N 1
ATOM 4333 C CA . ALA A 1 537 ? 14.52200 -13.29500 19.20500 1.000 25.93000 537 ALA A CA 1
ATOM 4334 C C . ALA A 1 537 ? 13.33500 -13.16700 20.15200 1.000 32.93000 537 ALA A C 1
ATOM 4335 O O . ALA A 1 537 ? 13.50000 -12.79500 21.31600 1.000 28.00000 537 ALA A O 1
ATOM 4337 N N . GLU A 1 538 ? 12.14600 -13.49300 19.64800 1.000 26.71000 538 GLU A N 1
ATOM 4338 C CA . GLU A 1 538 ? 10.93300 -13.40000 20.44900 1.000 32.72000 538 GLU A CA 1
ATOM 4339 C C . GLU A 1 538 ? 9.94700 -14.48300 20.01200 1.000 34.19000 538 GLU A C 1
ATOM 4340 O O . GLU A 1 538 ? 9.70600 -14.64800 18.81200 1.000 31.96000 538 GLU A O 1
ATOM 4346 N N . ASP A 1 539 ? 9.42200 -15.24000 20.98300 1.000 32.82000 539 ASP A N 1
ATOM 4347 C CA . ASP A 1 539 ? 8.34300 -16.24400 20.82700 1.000 31.60000 539 ASP A CA 1
ATOM 4348 C C . ASP A 1 539 ? 8.80800 -17.28400 19.81000 1.000 31.24000 539 ASP A C 1
ATOM 4349 O O . ASP A 1 539 ? 9.63200 -18.14300 20.15200 1.000 25.56000 539 ASP A O 1
ATOM 4354 N N . ASN A 1 540 ? 8.30500 -17.26400 18.57400 1.000 26.93000 540 ASN A N 1
ATOM 4355 C CA . ASN A 1 540 ? 8.62500 -18.32000 17.61900 1.000 28.02000 540 ASN A CA 1
ATOM 4356 C C . ASN A 1 540 ? 9.72500 -17.94700 16.64300 1.000 30.47000 540 ASN A C 1
ATOM 4357 O O . ASN A 1 540 ? 10.15000 -18.81800 15.88000 1.000 28.23000 540 ASN A O 1
ATOM 4362 N N . VAL A 1 541 ? 10.19000 -16.69900 16.63500 1.000 26.36000 541 VAL A N 1
ATOM 4363 C CA . VAL A 1 541 ? 11.03100 -16.18000 15.55400 1.000 25.51000 541 VAL A CA 1
ATOM 4364 C C . VAL A 1 541 ? 12.43400 -15.87700 16.07800 1.000 28.58000 541 VAL A C 1
ATOM 4365 O O . VAL A 1 541 ? 12.59700 -15.23400 17.12600 1.000 28.15000 541 VAL A O 1
ATOM 4369 N N . VAL A 1 542 ? 13.44000 -16.34500 15.34200 1.000 23.28000 542 VAL 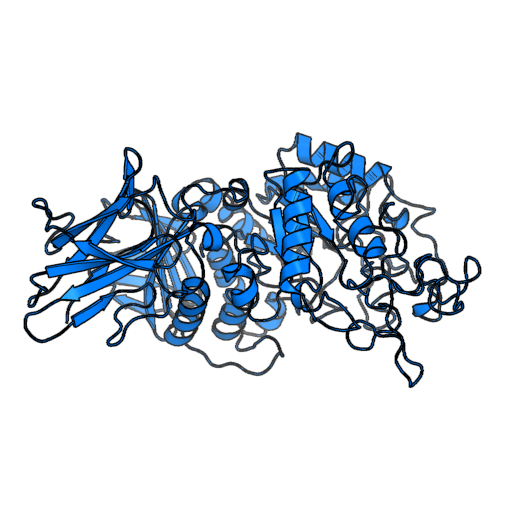A N 1
ATOM 4370 C CA . VAL A 1 542 ? 14.84300 -16.01900 15.54800 1.000 25.31000 542 VAL A CA 1
ATOM 4371 C C . VAL A 1 542 ? 15.35200 -15.37500 14.26400 1.000 31.46000 542 VAL A C 1
ATOM 4372 O O . VAL A 1 542 ? 15.16600 -15.92900 13.16800 1.000 25.19000 542 VAL A O 1
ATOM 4376 N N . VAL A 1 543 ? 15.96700 -14.20000 14.38000 1.000 24.00000 543 VAL A N 1
ATOM 4377 C CA . VAL A 1 543 ? 16.64400 -13.59000 13.23800 1.000 22.46000 543 VAL A CA 1
ATOM 4378 C C . VAL A 1 543 ? 18.07500 -13.24700 13.63300 1.000 30.50000 543 VAL A C 1
ATOM 4379 O O . VAL A 1 543 ? 18.29900 -12.57700 14.65000 1.000 24.71000 543 VAL A O 1
ATOM 4383 N N . PHE A 1 544 ? 19.04000 -13.68300 12.82300 1.000 23.49000 544 PHE A N 1
ATOM 4384 C CA . PHE A 1 544 ? 20.43100 -13.32400 13.05800 1.000 24.01000 544 PHE A CA 1
ATOM 4385 C C . PHE A 1 544 ? 21.11300 -13.00600 11.73900 1.000 25.88000 544 PHE A C 1
ATOM 4386 O O . PHE A 1 544 ? 20.63500 -13.36700 10.65600 1.000 24.70000 544 PHE A O 1
ATOM 4394 N N . VAL A 1 545 ? 22.22600 -12.28500 11.83400 1.000 22.31000 545 VAL A N 1
ATOM 4395 C CA . VAL A 1 545 ? 22.98200 -11.89000 10.65700 1.000 25.47000 545 VAL A CA 1
ATOM 4396 C C . VAL A 1 545 ? 24.42400 -12.31300 10.86200 1.000 24.39000 545 VAL A C 1
ATOM 4397 O O . VAL A 1 545 ? 24.99600 -12.10100 11.94000 1.000 22.83000 545 VAL A O 1
ATOM 4401 N N . ARG A 1 546 ? 24.98500 -12.97300 9.85300 1.000 19.00000 546 ARG A N 1
ATOM 4402 C CA . ARG A 1 546 ? 26.41700 -13.21800 9.78700 1.000 22.08000 546 ARG A CA 1
ATOM 4403 C C . ARG A 1 546 ? 27.07100 -12.06300 9.03900 1.000 21.79000 546 ARG A C 1
ATOM 4404 O O . ARG A 1 546 ? 26.51700 -11.54900 8.05800 1.000 21.16000 546 ARG A O 1
ATOM 4412 N N . VAL A 1 547 ? 28.23800 -11.63900 9.52100 1.000 18.45000 547 VAL A N 1
ATOM 4413 C CA . VAL A 1 547 ? 28.83700 -10.36500 9.12600 1.000 22.11000 547 VAL A CA 1
ATOM 4414 C C . VAL A 1 547 ? 30.30300 -10.59600 8.80100 1.000 22.83000 547 VAL A C 1
ATOM 4415 O O . VAL A 1 547 ? 31.05400 -11.09500 9.64500 1.000 22.17000 547 VAL A O 1
ATOM 4419 N N . TYR A 1 548 ? 30.72300 -10.22000 7.58900 1.000 21.45000 548 TYR A N 1
ATOM 4420 C CA . TYR A 1 548 ? 32.13100 -10.34500 7.23700 1.000 21.44000 548 TYR A CA 1
ATOM 4421 C C . TYR A 1 548 ? 32.49500 -9.27700 6.21600 1.000 26.30000 548 TYR A C 1
ATOM 4422 O O . TYR A 1 548 ? 31.98300 -9.29000 5.09100 1.000 26.76000 548 TYR A O 1
ATOM 4431 N N . LYS A 1 549 ? 33.39000 -8.36800 6.61300 1.000 25.00000 549 LYS A N 1
ATOM 4432 C CA . LYS A 1 549 ? 33.74100 -7.19800 5.81600 1.000 28.63000 549 LYS A CA 1
ATOM 4433 C C . LYS A 1 549 ? 32.46700 -6.49400 5.36300 1.000 29.03000 549 LYS A C 1
ATOM 4434 O O . LYS A 1 549 ? 31.62100 -6.15800 6.19500 1.000 27.45000 549 LYS A O 1
ATOM 4440 N N . GLN A 1 550 ? 32.28100 -6.30800 4.04900 1.000 27.19000 550 GLN A N 1
ATOM 4441 C CA . GLN A 1 550 ? 31.08200 -5.62000 3.58800 1.000 27.91000 550 GLN A CA 1
ATOM 4442 C C . GLN A 1 550 ? 29.88900 -6.54700 3.38200 1.000 30.70000 550 GLN A C 1
ATOM 4443 O O . GLN A 1 550 ? 28.78300 -6.06000 3.11800 1.000 32.50000 550 GLN A O 1
ATOM 4449 N N . GLN A 1 551 ? 30.07900 -7.85400 3.52200 1.000 29.57000 551 GLN A N 1
ATOM 4450 C CA . GLN A 1 551 ? 29.05000 -8.84300 3.23800 1.000 27.60000 551 GLN A CA 1
ATOM 4451 C C . GLN A 1 551 ? 28.20900 -9.15800 4.47000 1.000 29.48000 551 GLN A C 1
ATOM 4452 O O . GLN A 1 551 ? 28.69400 -9.12000 5.60500 1.000 25.84000 551 GLN A O 1
ATOM 4458 N N . ARG A 1 552 ? 26.93600 -9.47300 4.23100 1.000 25.20000 552 ARG A N 1
ATOM 4459 C CA . ARG A 1 552 ? 25.99300 -9.87300 5.26900 1.000 24.92000 552 ARG A CA 1
ATOM 4460 C C . ARG A 1 552 ? 25.18600 -11.07000 4.78100 1.000 28.47000 552 ARG A C 1
ATOM 4461 O O . ARG A 1 552 ? 24.87700 -11.18100 3.59100 1.000 24.14000 552 ARG A O 1
ATOM 4469 N N . VAL A 1 553 ? 24.81200 -11.94400 5.71100 1.000 23.20000 553 VAL A N 1
ATOM 4470 C CA . VAL A 1 553 ? 23.90200 -13.05600 5.44600 1.000 25.57000 553 VAL A CA 1
ATOM 4471 C C . VAL A 1 553 ? 22.83100 -13.01500 6.51800 1.000 25.42000 553 VAL A C 1
ATOM 4472 O O . VAL A 1 553 ? 23.13400 -13.17100 7.70700 1.000 23.66000 553 VAL A O 1
ATOM 4476 N N . LEU A 1 554 ? 21.59100 -12.77000 6.11800 1.000 22.79000 554 LEU A N 1
ATOM 4477 C CA . LEU A 1 554 ? 20.48800 -12.66500 7.06000 1.000 25.56000 554 LEU A CA 1
ATOM 4478 C C . LEU A 1 554 ? 19.73100 -13.98500 7.10300 1.000 27.47000 554 LEU A C 1
ATOM 4479 O O . LEU A 1 554 ? 19.39900 -14.54100 6.05400 1.000 24.70000 554 LEU A O 1
ATOM 4484 N N . VAL A 1 555 ? 19.45600 -14.47600 8.31000 1.000 21.04000 555 VAL A N 1
ATOM 4485 C CA . VAL A 1 555 ? 18.75100 -15.74600 8.51800 1.000 23.10000 555 VAL A CA 1
ATOM 4486 C C . VAL A 1 555 ? 17.54200 -15.49400 9.41200 1.000 28.35000 555 VAL A C 1
ATOM 4487 O O . VAL A 1 555 ? 17.68600 -14.95800 10.51800 1.000 25.89000 555 VAL A O 1
ATOM 4491 N N . ALA A 1 556 ? 16.35000 -15.87500 8.94300 1.000 25.80000 556 ALA A N 1
ATOM 4492 C CA . ALA A 1 556 ? 15.12900 -15.74000 9.73500 1.000 22.65000 556 ALA A CA 1
ATOM 4493 C C . ALA A 1 556 ? 14.43900 -17.09100 9.85400 1.000 25.29000 556 ALA A C 1
ATOM 4494 O O . ALA A 1 556 ? 14.14600 -17.74000 8.84000 1.000 24.59000 556 ALA A O 1
ATOM 4496 N N . ILE A 1 557 ? 14.17100 -17.50600 11.09000 1.000 22.23000 557 ILE A N 1
ATOM 4497 C CA . ILE A 1 557 ? 13.60300 -18.81500 11.40100 1.000 21.08000 557 ILE A CA 1
ATOM 4498 C C . ILE A 1 557 ? 12.30900 -18.61800 12.17600 1.000 32.73000 557 ILE A C 1
ATOM 4499 O O . ILE A 1 557 ? 12.29800 -17.94900 13.21900 1.000 23.68000 557 ILE A O 1
ATOM 4504 N N . ASN A 1 558 ? 11.23000 -19.22300 11.68300 1.000 22.25000 558 ASN A N 1
ATOM 4505 C CA . ASN A 1 558 ? 9.90800 -19.13200 12.29600 1.000 25.12000 558 ASN A CA 1
ATOM 4506 C C . ASN A 1 558 ? 9.38800 -20.54300 12.53400 1.000 30.34000 558 ASN A C 1
ATOM 4507 O O . ASN A 1 558 ? 9.00300 -21.23500 11.58300 1.000 27.26000 558 ASN A O 1
ATOM 4512 N N . ARG A 1 559 ? 9.36200 -20.96600 13.79800 1.000 23.36000 559 ARG A N 1
ATOM 4513 C CA . ARG A 1 559 ? 8.93000 -22.31600 14.15200 1.000 27.20000 559 ARG A CA 1
ATOM 4514 C C . ARG A 1 559 ? 7.41400 -22.47100 14.20800 1.000 24.86000 559 ARG A C 1
ATOM 4515 O O . ARG A 1 559 ? 6.93100 -23.59600 14.37700 1.000 29.91000 559 ARG A O 1
ATOM 4523 N N . GLY A 1 560 ? 6.65500 -21.38500 14.09600 1.000 24.99000 560 GLY A N 1
ATOM 4524 C CA . GLY A 1 560 ? 5.22500 -21.47800 14.31700 1.000 27.72000 560 GLY A CA 1
ATOM 4525 C C . GLY A 1 560 ? 4.43000 -20.95200 13.14200 1.000 32.48000 560 GLY A C 1
ATOM 4526 O O . GLY A 1 560 ? 4.92900 -20.93100 12.01100 1.000 29.46000 560 GLY A O 1
ATOM 4527 N N . GLU A 1 561 ? 3.20800 -20.49300 13.40800 1.000 31.40000 561 GLU A N 1
ATOM 4528 C CA . GLU A 1 561 ? 2.30800 -20.03800 12.35700 1.000 32.06000 561 GLU A CA 1
ATOM 4529 C C . GLU A 1 561 ? 2.89600 -18.84000 11.61200 1.000 36.51000 561 GLU A C 1
ATOM 4530 O O . GLU A 1 561 ? 3.83100 -18.18000 12.07600 1.000 35.49000 561 GLU A O 1
ATOM 4536 N N . ALA A 1 562 ? 2.35400 -18.57800 10.42100 1.000 27.42000 562 ALA A N 1
ATOM 4537 C CA . ALA A 1 562 ? 2.80700 -17.43900 9.63400 1.000 28.41000 562 ALA A CA 1
ATOM 4538 C C . ALA A 1 562 ? 2.62500 -16.13900 10.41200 1.000 33.07000 562 ALA A C 1
ATOM 4539 O O . ALA A 1 562 ? 1.66600 -15.96900 11.17300 1.000 36.06000 562 ALA A O 1
ATOM 4541 N N . CYS A 1 563 ? 3.55500 -15.21200 10.20800 1.000 28.35000 563 CYS A N 1
ATOM 4542 C CA . CYS A 1 563 ? 3.54600 -13.97200 10.96800 1.000 33.77000 563 CYS A CA 1
ATOM 4543 C C . CYS A 1 563 ? 4.35400 -12.92700 10.22000 1.000 34.00000 563 CYS A C 1
ATOM 4544 O O . CYS A 1 563 ? 5.03300 -13.21900 9.23100 1.000 34.05000 563 CYS A O 1
ATOM 4547 N N . GLU A 1 564 ? 4.25800 -11.69400 10.70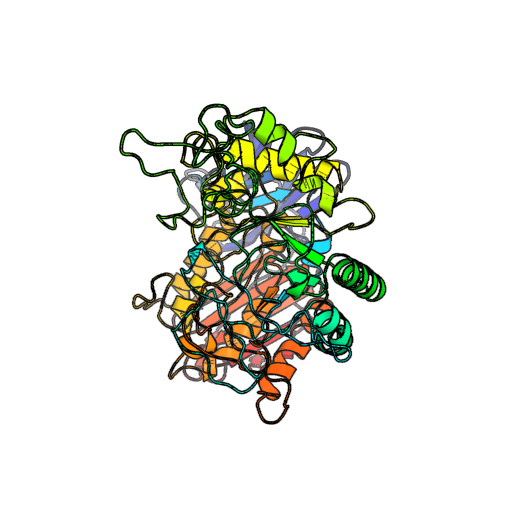900 1.000 31.51000 564 GLU A N 1
ATOM 4548 C CA . GLU A 1 564 ? 5.08500 -10.58500 10.26500 1.000 32.47000 564 GLU A CA 1
ATOM 4549 C C . GLU A 1 564 ? 5.88100 -10.08100 11.46100 1.000 35.22000 564 GLU A C 1
ATOM 4550 O O . GLU A 1 564 ? 5.38100 -10.08100 12.58700 1.000 35.82000 564 GLU A O 1
ATOM 4556 N N . VAL A 1 565 ? 7.11700 -9.65600 11.22200 1.000 37.44000 565 VAL A N 1
ATOM 4557 C CA . VAL A 1 565 ? 7.98100 -9.15300 12.28500 1.000 40.59000 565 VAL A CA 1
ATOM 4558 C C . VAL A 1 565 ? 8.66300 -7.88700 11.78800 1.000 41.22000 565 VAL A C 1
ATOM 4559 O O . VAL A 1 565 ? 9.17000 -7.84700 10.65900 1.000 37.01000 565 VAL A O 1
ATOM 4563 N N . VAL A 1 566 ? 8.63900 -6.83800 12.61700 1.000 40.77000 566 VAL A N 1
ATOM 4564 C CA . VAL A 1 566 ? 9.28800 -5.57100 12.29300 1.000 35.70000 566 VAL A CA 1
ATOM 4565 C C . VAL A 1 566 ? 10.73200 -5.62900 12.76800 1.000 38.03000 566 VAL A C 1
ATOM 4566 O O . VAL A 1 566 ? 11.00600 -5.95700 13.93100 1.000 35.53000 566 VAL A O 1
ATOM 4570 N N . ILE A 1 567 ? 11.65100 -5.33700 11.85900 1.000 36.05000 567 ILE A N 1
ATOM 4571 C CA . ILE A 1 567 ? 13.08000 -5.30300 12.13200 1.000 41.50000 567 ILE A CA 1
ATOM 4572 C C . ILE A 1 567 ? 13.47100 -3.83600 12.23000 1.000 42.27000 567 ILE A C 1
ATOM 4573 O O . ILE A 1 567 ? 13.44900 -3.11700 11.22600 1.000 42.81000 567 ILE A O 1
ATOM 4578 N N . GLU A 1 568 ? 13.80200 -3.38400 13.43900 1.000 45.26000 568 GLU A N 1
ATOM 4579 C CA . GLU A 1 568 ? 14.27700 -2.01900 13.61300 1.000 46.45000 568 GLU A CA 1
ATOM 4580 C C . GLU A 1 568 ? 15.47500 -1.76900 12.71800 1.000 37.27000 568 GLU A C 1
ATOM 4581 O O . GLU A 1 568 ? 16.24800 -2.67900 12.41100 1.000 42.57000 568 GLU A O 1
ATOM 4587 N N . ASP A 1 569 ? 15.63600 -0.51600 12.31400 1.000 41.62000 569 ASP A N 1
ATOM 4588 C CA . ASP A 1 569 ? 16.80700 -0.15600 11.53500 1.000 42.82000 569 ASP A CA 1
ATOM 4589 C C . ASP A 1 569 ? 18.06300 -0.49500 12.32200 1.000 38.83000 569 ASP A C 1
ATOM 4590 O O . ASP A 1 569 ? 18.14000 -0.27600 13.53300 1.000 38.25000 569 ASP A O 1
ATOM 4595 N N . SER A 1 570 ? 19.03100 -1.08900 11.63300 1.000 34.37000 570 SER A N 1
ATOM 4596 C CA . SER A 1 570 ? 20.23000 -1.54800 12.27100 1.000 32.65000 570 SER A CA 1
ATOM 4597 C C . SER A 1 570 ? 21.36500 -1.18700 11.32400 1.000 33.26000 570 SER A C 1
ATOM 4598 O O . SER A 1 570 ? 21.26900 -1.46200 10.11000 1.000 34.75000 570 SER A O 1
ATOM 4601 N N . PRO A 1 571 ? 22.42700 -0.56000 11.82400 1.000 26.85000 571 PRO A N 1
ATOM 4602 C CA . PRO A 1 571 ? 23.59200 -0.30000 10.97100 1.000 29.81000 571 PRO A CA 1
ATOM 4603 C C . PRO A 1 571 ? 24.25700 -1.56800 10.48600 1.000 30.86000 571 PRO A C 1
ATOM 4604 O O . PRO A 1 571 ? 25.00600 -1.51200 9.50200 1.000 29.22000 571 PRO A O 1
ATOM 4608 N N . LEU A 1 572 ? 24.01200 -2.70900 11.14600 1.000 24.96000 572 LEU A N 1
ATOM 4609 C CA . LEU A 1 572 ? 24.48100 -3.98600 10.61600 1.000 25.88000 572 LEU A CA 1
ATOM 4610 C C . LEU A 1 572 ? 23.72500 -4.39400 9.35500 1.000 28.74000 572 LEU A C 1
ATOM 4611 O O . LEU A 1 572 ? 24.26600 -5.14200 8.53400 1.000 25.83000 572 LEU A O 1
ATOM 4616 N N . LEU A 1 573 ? 22.47500 -3.94900 9.20400 1.000 29.24000 573 LEU A N 1
ATOM 4617 C CA . LEU A 1 573 ? 21.62400 -4.32400 8.07800 1.000 30.17000 573 LEU A CA 1
ATOM 4618 C C . LEU A 1 573 ? 21.55300 -3.24700 7.00400 1.000 35.29000 573 LEU A C 1
ATOM 4619 O O . LEU A 1 573 ? 20.67700 -3.30600 6.13600 1.000 34.71000 573 LEU A O 1
ATOM 4624 N N . ASP A 1 574 ? 22.45800 -2.27400 7.02900 1.000 31.81000 574 ASP A N 1
ATOM 4625 C CA . ASP A 1 574 ? 22.40300 -1.14000 6.10500 1.000 37.47000 574 ASP A CA 1
ATOM 4626 C C . ASP A 1 574 ? 23.19400 -1.50300 4.84800 1.000 34.82000 574 ASP A C 1
ATOM 4627 O O . ASP A 1 574 ? 24.40300 -1.28200 4.76000 1.000 39.10000 574 ASP A O 1
ATOM 4632 N N . VAL A 1 575 ? 22.49700 -2.07700 3.85900 1.000 38.46000 575 VAL A N 1
ATOM 4633 C CA . VAL A 1 575 ? 23.11100 -2.63400 2.65500 1.000 28.46000 575 VAL A CA 1
ATOM 4634 C C . VAL A 1 575 ? 22.43500 -2.04400 1.42100 1.000 32.73000 575 VAL A C 1
ATOM 4635 O O . VAL A 1 575 ? 21.38500 -1.40000 1.50400 1.000 29.42000 575 VAL A O 1
ATOM 4639 N N . ASN A 1 576 ? 23.05300 -2.29500 0.25600 1.000 29.56000 576 ASN A N 1
ATOM 4640 C CA . ASN A 1 576 ? 22.44200 -1.90000 -1.01300 1.000 35.74000 576 ASN A CA 1
ATOM 4641 C C . ASN A 1 576 ? 21.11700 -2.62200 -1.22700 1.000 34.63000 576 ASN A C 1
ATOM 4642 O O . ASN A 1 576 ? 20.15200 -2.03200 -1.72400 1.000 33.28000 576 ASN A O 1
ATOM 4647 N N . GLY A 1 577 ? 21.05100 -3.89200 -0.84500 1.000 31.51000 577 GLY A N 1
ATOM 4648 C CA . GLY A 1 577 ? 19.82100 -4.65500 -0.92600 1.000 32.73000 577 GLY A CA 1
ATOM 4649 C C . GLY A 1 577 ? 20.08100 -6.09900 -0.57000 1.000 29.15000 577 GLY A C 1
ATOM 4650 O O . GLY A 1 577 ? 21.22000 -6.51300 -0.32700 1.000 31.88000 577 GLY A O 1
ATOM 4651 N N . TRP A 1 578 ? 18.99700 -6.87000 -0.54800 1.000 25.58000 578 TRP A N 1
ATOM 4652 C CA . TRP A 1 578 ? 19.03100 -8.27500 -0.16500 1.000 33.42000 578 TRP A CA 1
ATOM 4653 C C . TRP A 1 578 ? 18.54300 -9.16300 -1.30200 1.000 28.38000 578 TRP A C 1
ATOM 4654 O O . TRP A 1 578 ? 17.53100 -8.87000 -1.94400 1.000 35.15000 578 TRP A O 1
ATOM 4665 N N . GLN A 1 579 ? 19.24800 -10.26300 -1.51700 1.000 26.86000 579 GLN A N 1
ATOM 4666 C CA . GLN A 1 579 ? 18.85100 -11.29000 -2.47500 1.000 30.31000 579 GLN A CA 1
ATOM 4667 C C . GLN A 1 579 ? 18.43900 -12.53600 -1.69700 1.000 27.91000 579 GLN A C 1
ATOM 4668 O O . GLN A 1 579 ? 19.25400 -13.11400 -0.97100 1.000 25.55000 579 GLN A O 1
ATOM 4674 N N . LEU A 1 580 ? 17.17600 -12.93400 -1.82500 1.000 23.79000 580 LEU A N 1
ATOM 4675 C CA . LEU A 1 580 ? 16.73300 -14.15900 -1.17700 1.000 24.80000 580 LEU A CA 1
ATOM 4676 C C . LEU A 1 580 ? 17.40800 -15.35700 -1.83800 1.000 27.64000 580 LEU A C 1
ATOM 4677 O O . LEU A 1 580 ? 17.40100 -15.48600 -3.07000 1.000 26.47000 580 LEU A O 1
ATOM 4682 N N . LYS A 1 581 ? 18.03100 -16.21200 -1.02200 1.000 20.70000 581 LYS A N 1
ATOM 4683 C CA . LYS A 1 581 ? 18.77000 -17.37200 -1.50500 1.000 23.33000 581 LYS A CA 1
ATOM 4684 C C . LYS A 1 581 ? 18.11400 -18.70400 -1.18000 1.000 30.32000 581 LYS A C 1
ATOM 4685 O O . LYS A 1 581 ? 18.25300 -19.65300 -1.95700 1.000 24.04000 581 LYS A O 1
ATOM 4691 N N . GLU A 1 582 ? 17.41500 -18.80500 -0.05200 1.000 26.28000 582 GLU A N 1
ATOM 4692 C CA . GLU A 1 582 ? 16.76800 -20.04000 0.36100 1.000 28.73000 582 GLU A CA 1
ATOM 4693 C C . GLU A 1 582 ? 15.55400 -19.68700 1.20000 1.000 30.02000 582 GLU A C 1
ATOM 4694 O O . GLU A 1 582 ? 15.59700 -18.74000 1.99600 1.000 29.91000 582 GLU A O 1
ATOM 4700 N N . GLY A 1 583 ? 14.48100 -20.46000 1.03200 1.000 26.86000 583 GLY A N 1
ATOM 4701 C CA . GLY A 1 583 ? 13.25900 -20.23400 1.77500 1.000 25.44000 583 GLY A CA 1
ATOM 4702 C C . GLY A 1 583 ? 12.31100 -19.27400 1.08400 1.000 26.58000 583 GLY A C 1
ATOM 4703 O O . GLY A 1 583 ? 12.58700 -18.71300 0.01800 1.000 32.33000 583 GLY A O 1
ATOM 4704 N N . ALA A 1 584 ? 11.16400 -19.07000 1.73400 1.000 26.22000 584 ALA A N 1
ATOM 4705 C CA . ALA A 1 584 ? 10.05200 -18.29600 1.18900 1.000 30.51000 584 ALA A CA 1
ATOM 4706 C C . ALA A 1 584 ? 9.78100 -17.00800 1.95900 1.000 34.18000 584 ALA A C 1
ATOM 4707 O O . ALA A 1 584 ? 8.79400 -16.31700 1.67000 1.000 27.71000 584 ALA A O 1
ATOM 4709 N N . GLY A 1 585 ? 10.61600 -16.67100 2.93800 1.000 29.13000 585 GLY A N 1
ATOM 4710 C CA . GLY A 1 585 ? 10.46700 -15.39800 3.61200 1.000 27.69000 585 GLY A CA 1
ATOM 4711 C C . GLY A 1 585 ? 10.65700 -14.22800 2.66400 1.000 31.93000 585 GLY A C 1
ATOM 4712 O O . GLY A 1 585 ? 11.21500 -14.35200 1.57000 1.000 36.23000 585 GLY A O 1
ATOM 4713 N N . ALA A 1 586 ? 10.16700 -13.07100 3.10100 1.000 31.27000 586 ALA A N 1
ATOM 4714 C CA . ALA A 1 586 ? 10.22000 -11.84500 2.32000 1.000 31.03000 586 ALA A CA 1
ATOM 4715 C C . ALA A 1 586 ? 10.54400 -10.67600 3.24100 1.000 31.64000 586 ALA A C 1
ATOM 4716 O O . ALA A 1 586 ? 10.01100 -10.58600 4.34900 1.000 32.59000 586 ALA A O 1
ATOM 4718 N N . LEU A 1 587 ? 11.41400 -9.78500 2.77600 1.000 29.40000 587 LEU A N 1
ATOM 4719 C CA . LEU A 1 587 ? 11.83200 -8.61700 3.53900 1.000 34.92000 587 LEU A CA 1
ATOM 4720 C C . LEU A 1 587 ? 11.56000 -7.36400 2.72300 1.000 33.69000 587 LEU A C 1
ATOM 4721 O O . LEU A 1 587 ? 11.99100 -7.26500 1.57000 1.000 34.07000 587 LEU A O 1
ATOM 4726 N N . HIS A 1 588 ? 10.85600 -6.40900 3.32200 1.000 37.76000 588 HIS A N 1
ATOM 4727 C CA . HIS A 1 588 ? 10.53700 -5.17500 2.61100 1.000 42.05000 588 HIS A CA 1
ATOM 4728 C C . HIS A 1 588 ? 10.29900 -4.07300 3.62700 1.000 42.48000 588 HIS A C 1
ATOM 4729 O O . HIS A 1 588 ? 9.42300 -4.21000 4.48600 1.000 38.98000 588 HIS A O 1
ATOM 4736 N N . ASP A 1 589 ? 11.06900 -2.99000 3.52600 1.000 46.45000 589 ASP A N 1
ATOM 4737 C CA . ASP A 1 589 ? 10.91100 -1.82300 4.39400 1.000 49.29000 589 ASP A CA 1
ATOM 4738 C C . ASP A 1 589 ? 10.91700 -2.22500 5.86400 1.000 35.82000 589 ASP A C 1
ATOM 4739 O O . ASP A 1 589 ? 10.02300 -1.86800 6.63400 1.000 45.05000 589 ASP A O 1
ATOM 4744 N N . GLY A 1 590 ? 11.92400 -3.00600 6.24800 1.000 42.66000 590 GLY A N 1
ATOM 4745 C CA . GLY A 1 590 ? 12.04600 -3.41600 7.63600 1.000 43.03000 590 GLY A CA 1
ATOM 4746 C C . GLY A 1 590 ? 10.97100 -4.35400 8.14200 1.000 39.17000 590 GLY A C 1
ATOM 4747 O O . GLY A 1 590 ? 10.85300 -4.53000 9.35900 1.000 40.15000 590 GLY A O 1
ATOM 4748 N N . VAL A 1 591 ? 10.18000 -4.96300 7.25700 1.000 37.92000 591 VAL A N 1
ATOM 4749 C CA . VAL A 1 591 ? 9.12500 -5.89500 7.64900 1.000 34.32000 591 VAL A CA 1
ATOM 4750 C C . VAL A 1 591 ? 9.45400 -7.26600 7.07900 1.000 38.28000 591 VAL A C 1
ATOM 4751 O O . VAL A 1 591 ? 9.51100 -7.43600 5.85300 1.000 35.43000 591 VAL A O 1
ATOM 4755 N N . LEU A 1 592 ? 9.64700 -8.24300 7.96500 1.000 32.84000 592 LEU A N 1
ATOM 4756 C CA . LEU A 1 592 ? 9.84100 -9.63400 7.57600 1.000 32.75000 592 LEU A CA 1
ATOM 4757 C C . LEU A 1 592 ? 8.48500 -10.32200 7.50300 1.000 31.62000 592 LEU A C 1
ATOM 4758 O O . LEU A 1 592 ? 7.76500 -10.40100 8.50400 1.000 32.98000 592 LEU A O 1
ATOM 4763 N N . THR A 1 593 ? 8.13800 -10.81500 6.32000 1.000 35.40000 593 THR A N 1
ATOM 4764 C CA . THR A 1 593 ? 6.93700 -11.62000 6.12000 1.000 32.50000 593 THR A CA 1
ATOM 4765 C C . THR A 1 593 ? 7.39000 -13.07600 6.06300 1.000 33.06000 593 THR A C 1
ATOM 4766 O O . THR A 1 593 ? 8.04100 -13.49000 5.09600 1.000 35.50000 593 THR A O 1
ATOM 4770 N N . LEU A 1 594 ? 7.05000 -13.84500 7.09500 1.000 26.26000 594 LEU A N 1
ATOM 4771 C CA . LEU A 1 594 ? 7.62100 -15.17000 7.31300 1.000 29.36000 594 LEU A CA 1
ATOM 4772 C C . LEU A 1 594 ? 6.51900 -16.21500 7.28500 1.000 31.07000 594 LEU A C 1
ATOM 4773 O O . LEU A 1 594 ? 5.62500 -16.18300 8.14400 1.000 26.96000 594 LEU A O 1
ATOM 4778 N N . PRO A 1 595 ? 6.52600 -17.14600 6.32900 1.000 29.56000 595 PRO A N 1
ATOM 4779 C CA . PRO A 1 595 ? 5.50500 -18.19800 6.31000 1.000 26.99000 595 PRO A CA 1
ATOM 4780 C C . PRO A 1 595 ? 5.63600 -19.11600 7.51200 1.000 29.35000 595 PRO A C 1
ATOM 4781 O O . PRO A 1 595 ? 6.64700 -19.13900 8.21800 1.000 29.88000 595 PRO A O 1
ATOM 4785 N N . ALA A 1 596 ? 4.58100 -19.89000 7.74000 1.000 29.14000 596 ALA A N 1
ATOM 4786 C CA . ALA A 1 596 ? 4.59400 -20.83300 8.84500 1.000 28.46000 596 ALA A CA 1
ATOM 4787 C C . ALA A 1 596 ? 5.69500 -21.86500 8.66200 1.000 30.56000 596 ALA A C 1
ATOM 4788 O O . ALA A 1 596 ? 5.95100 -22.34300 7.55100 1.000 27.21000 596 ALA A O 1
ATOM 4790 N N . ILE A 1 597 ? 6.34000 -22.20600 9.77600 1.000 27.09000 597 ILE A N 1
ATOM 4791 C CA . ILE A 1 597 ? 7.35800 -23.24800 9.83400 1.000 28.26000 597 ILE A CA 1
ATOM 4792 C C . ILE A 1 597 ? 8.32500 -23.09100 8.67900 1.000 29.92000 597 ILE A C 1
ATOM 4793 O O . ILE A 1 597 ? 8.33000 -23.90000 7.74400 1.000 28.22000 597 ILE A O 1
ATOM 4798 N N . SER A 1 598 ? 9.13300 -22.04000 8.72800 1.000 25.53000 598 SER A N 1
ATOM 4799 C CA . SER A 1 598 ? 10.01500 -21.70200 7.62500 1.000 27.94000 598 SER A CA 1
ATOM 4800 C C . SER A 1 598 ? 11.33500 -21.17400 8.15900 1.000 28.75000 598 SER A C 1
ATOM 4801 O O . SER A 1 598 ? 11.42800 -20.68000 9.28900 1.000 26.20000 598 SER A O 1
ATOM 4804 N N . ALA A 1 599 ? 12.35800 -21.32400 7.33100 1.000 24.17000 599 ALA A N 1
ATOM 4805 C CA . ALA A 1 599 ? 13.65500 -20.70000 7.51600 1.000 26.17000 599 ALA A CA 1
ATOM 4806 C C . ALA A 1 599 ? 14.04500 -20.07800 6.19200 1.000 26.31000 599 ALA A C 1
ATOM 4807 O O . ALA A 1 599 ? 13.83000 -20.67700 5.13100 1.000 29.23000 599 ALA A O 1
ATOM 4809 N N . SER A 1 600 ? 14.58100 -18.86500 6.25100 1.000 28.91000 600 SER A N 1
ATOM 4810 C CA . SER A 1 600 ? 14.96500 -18.12900 5.05900 1.000 24.63000 600 SER A CA 1
ATOM 4811 C C . SER A 1 600 ? 16.36100 -17.55000 5.22500 1.000 29.25000 600 SER A C 1
ATOM 4812 O O . SER A 1 600 ? 16.79900 -17.23800 6.34000 1.000 22.33000 600 SER A O 1
ATOM 4815 N N . VAL A 1 601 ? 17.05100 -17.41500 4.09700 1.000 22.92000 601 VAL A N 1
ATOM 4816 C CA . VAL A 1 601 ? 18.40900 -16.88700 4.03000 1.000 19.06000 601 VAL A CA 1
ATOM 4817 C C . VAL A 1 601 ? 18.49000 -15.84800 2.91900 1.000 28.56000 601 VAL A C 1
ATOM 4818 O O . VAL A 1 601 ? 18.12400 -16.12700 1.76500 1.000 25.92000 601 VAL A O 1
ATOM 4822 N N . TRP A 1 602 ? 18.98800 -14.65800 3.25900 1.000 23.46000 602 TRP A N 1
ATOM 4823 C CA . TRP A 1 602 ? 19.28400 -13.60700 2.29200 1.000 24.68000 602 TRP A CA 1
ATOM 4824 C C . TRP A 1 602 ? 20.77700 -13.29600 2.29300 1.000 29.55000 602 TRP A C 1
ATOM 4825 O O . TRP A 1 602 ? 21.42300 -13.28800 3.35100 1.000 28.90000 602 TRP A O 1
ATOM 4836 N N . PHE A 1 603 ? 21.30900 -13.01700 1.10900 1.000 21.23000 603 PHE A N 1
ATOM 4837 C CA . PHE A 1 603 ? 22.63900 -12.44600 0.93200 1.000 23.03000 603 PHE A CA 1
ATOM 4838 C C . PHE A 1 603 ? 22.49700 -10.96000 0.63500 1.000 29.57000 603 PHE A C 1
ATOM 4839 O O . PHE A 1 603 ? 21.65400 -10.56600 -0.17700 1.000 27.91000 603 PHE A O 1
ATOM 4847 N N . SER A 1 604 ? 23.35300 -10.13900 1.24500 1.000 26.26000 604 SER A N 1
ATOM 4848 C CA . SER A 1 604 ? 23.39300 -8.72900 0.87300 1.000 29.43000 604 SER A CA 1
ATOM 4849 C C . SER A 1 604 ? 24.03800 -8.57000 -0.50400 1.000 27.01000 604 SER A C 1
ATOM 4850 O O . SER A 1 604 ? 24.84600 -9.39700 -0.92000 1.000 29.70000 604 SER A O 1
ATOM 4853 N N . ARG A 1 605 ? 23.50000 -7.65500 -1.30400 1.000 30.38000 605 ARG A N 1
ATOM 4854 C CA . ARG A 1 605 ? 24.07500 -7.33300 -2.61600 1.000 39.41000 605 ARG A CA 1
ATOM 4855 C C . ARG A 1 605 ? 24.65300 -5.91700 -2.64700 1.000 44.29000 605 ARG A C 1
ATOM 4856 O O . ARG A 1 605 ? 24.76900 -5.25400 -1.61000 1.000 48.50000 605 ARG A O 1
#

Foldseek 3Di:
DKDKDAFPFPPQWDDDDQKIKGKMKIADDDAFPWKWKFKAFQRHTDTWGWDWDPDALDPRITMIMTIDRRPGGAQKIFIWMWGDHPPAIWIQALLGIDRDDDDSLLHAIAGVVDLAQLCLLLFAEAEDLQQFEFAAPVGDPPLQDKDADVLVGGIAAEDDQPDADDPPLLFRYGPQGALNRVLVCVVVCVLLLGQEYEYQAFAAARTSSCLQAADLQKGHVSRVIPVSLLVNLVSSVVVNHAYAYADNQQWHFCCHQCANCVPPPPGAQLPDCPHPNVQQWAADPVGQTQADVPSSRTTGTAVVDPVSLCQQFVPCCHSLLVCCAPPNNHQAYEYEPLQFRYHNSTCVVSLVSLLRSQVSNCVNPSSRAYEYEPCDQCLVNVLVPSHLEYAPNQQAQQLCCCLQLQAGPVRDGHHDFQVVSVSRNSSSCSSDHLSSQQAYEYENDELAFFQNCVSNPVLNLLLLVSLLCQQAGRHHHYHHAQVQFPDGAGHPPTRSRRRDPPNVSGNVVSSVSSSLSSVVCNVDVLSSRFTKDFQDTGGFKTWMWRDHHQKIKIKIFGSAAWDKDAGPDDSRPPAPDKDKRDKDWDDDPRMIGHHGSIMTMIIGD